Protein 2H57 (pdb70)

Radius of gyration: 27.15 Å; Cα contacts (8 Å, |Δi|>4): 987; chains: 3; bounding box: 50×70×75 Å

B-factor: mean 42.45, std 12.63, range [2.0, 89.39]

CATH classification: 3.40.50.300

InterPro domains:
  IPR005225 Small GTP-binding domain [TIGR00231] (16-167)
  IPR006689 Small GTPase superfamily, ARF/SAR type [PF00025] (11-181)
  IPR006689 Small GTPase superfamily, ARF/SAR type [PR00328] (19-42)
  IPR006689 Small GTPase superfamily, ARF/SAR type [PR00328] (76-101)
  IPR006689 Small GTPase superfamily, ARF/SAR type [PR00328] (155-179)
  IPR006689 Small GTPase superfamily, ARF/SAR type [SM00178] (1-181)
  IPR024156 Small GTPase superfamily, ARF type [PTHR11711] (14-179)
  IPR027417 P-loop containing nucleoside triphosphate hydrolase [G3DSA:3.40.50.300] (16-186)
  IPR027417 P-loop containing nucleoside triphosphate hydrolase [SSF52540] (14-183)
  IPR041839 ADP-ribosylation factor-like protein 6 [cd04157] (19-180)

Solvent-accessible surface area: 22843 Å² total; per-residue (Å²): 112,11,63,1,0,0,0,0,10,10,52,1,16,11,35,37,0,1,14,74,34,33,81,102,108,58,48,56,157,129,37,102,29,19,125,9,67,43,86,39,140,4,111,28,96,102,16,56,8,21,3,13,0,0,4,1,6,19,95,25,33,94,38,4,86,113,49,10,160,78,0,95,0,0,5,1,1,3,23,0,26,40,93,59,21,10,80,9,4,74,39,42,1,52,89,0,30,100,29,107,33,0,70,158,81,133,8,12,0,1,0,0,0,4,45,46,59,84,110,114,29,19,12,7,43,82,0,18,97,69,5,41,0,112,114,21,101,73,17,48,73,51,27,3,13,0,15,4,146,94,20,28,22,7,85,66,0,14,69,39,3,51,118,74,101,118,108,3,44,0,0,0,0,0,10,43,109,2,15,11,31,36,0,1,12,81,22,32,79,96,145,58,35,54,159,84,63,138,106,18,145,8,65,42,90,40,130,9,158,20,104,69,8,37,2,10,0,9,0,1,4,2,45,47,182,55,47,91,36,4,85,108,46,10,114,86,0,87,0,0,0,0,1,6,24,0,28,48,126,154,72,7,114,60,3,62,75,36,2,60,86,2,35,92,30,110,44,0,102,157,82,161,12,10,0,0,0,0,0,3,45,43,85,84,85,107,30,12,80,8,62,56,0,14,113,78,3,50,0,98,118,21,161,76,15,21,65,36,26,7,11,0,9,5,138,106,21,58,17,4,98,16,0,2,18,35,1,13,73,71,54,124,102,6,66,0,0,0,0,0,9,12,54,2,14,14,31,40,0,0,10,71,32,32,86,90,147,52,50,54,137,108,42,80,33,23,104,10,63,46,91,39,140,8,162,21,100,84,25,36,1,22,0,17,1,1,3,2,5,19,100,24,31,91,40,6,84,106,44,10,153,80,0,77,0,0,2,0,1,4,24,1,22,42,153,68,21,6,84,5,4,62,86,35,1,52,80,1,27,116,33,100,36,0,36,169,79,207,10,10,0,0,0,0,0,3,43,86,79,84,113,110,31,38,92,22,98,23,0,10,129,64,3,56,0,140,124,17,103,79,22,46,63,48,26,3,28,0,19,6,139,72,22,48,27,5,69,95,0,18,81,43,2,18,94,69,52,130

GO terms:
  GO:0005929 cilium (C, IDA)
  GO:0061512 protein localization to cilium (P, IMP)
  GO:0060271 cilium assembly (P, IMP)
  GO:0005515 protein binding (F, IPI)
  GO:0005886 plasma membrane (C, TAS)
  GO:0005929 cilium (C, TAS)
  GO:0097542 ciliary tip (C, IDA)
  GO:0070062 extracellular exosome (C, HDA)
  GO:0016055 Wnt signaling pathway (P, IMP)

Structure (mmCIF, N/CA/C/O backbone):
data_2H57
#
_entry.id   2H57
#
_cell.length_a   80.058
_cell.length_b   134.885
_cell.length_c   63.884
_cell.angle_alpha   90.00
_cell.angle_beta   90.00
_cell.angle_gamma   90.00
#
_symmetry.space_group_name_H-M   'P 21 21 2'
#
loop_
_entity.id
_entity.type
_entity.pdbx_description
1 polymer 'ADP-ribosylation factor-like protein 6'
2 non-polymer 'MAGNESIUM ION'
3 non-polymer "GUANOSINE-5'-TRIPHOSPHATE"
4 non-polymer 'UNKNOWN ATOM OR ION'
5 water water
#
loop_
_atom_site.group_PDB
_atom_site.id
_atom_site.type_symbol
_atom_site.label_atom_id
_atom_site.label_alt_id
_atom_site.label_comp_id
_atom_site.label_asym_id
_atom_site.label_entity_id
_atom_site.label_seq_id
_atom_site.pdbx_PDB_ins_code
_atom_site.Cartn_x
_atom_site.Cartn_y
_atom_site.Cartn_z
_atom_site.occupancy
_atom_site.B_iso_or_equiv
_atom_site.auth_seq_id
_atom_site.auth_comp_id
_atom_site.auth_asym_id
_atom_site.auth_atom_id
_atom_site.pdbx_PDB_model_num
ATOM 1 N N . GLU A 1 21 ? -6.687 19.205 26.384 1.00 63.58 17 GLU A N 1
ATOM 2 C CA . GLU A 1 21 ? -5.538 18.305 26.705 1.00 61.93 17 GLU A CA 1
ATOM 3 C C . GLU A 1 21 ? -4.139 18.817 26.266 1.00 63.68 17 GLU A C 1
ATOM 4 O O . GLU A 1 21 ? -3.126 18.174 26.604 1.00 65.15 17 GLU A O 1
ATOM 6 N N . VAL A 1 22 ? -4.063 19.947 25.531 1.00 60.67 18 VAL A N 1
ATOM 7 C CA . VAL A 1 22 ? -2.766 20.392 24.922 1.00 58.28 18 VAL A CA 1
ATOM 8 C C . VAL A 1 22 ? -2.313 21.820 25.288 1.00 53.93 18 VAL A C 1
ATOM 9 O O . VAL A 1 22 ? -2.919 22.808 24.860 1.00 50.61 18 VAL A O 1
ATOM 13 N N . HIS A 1 23 ? -1.227 21.887 26.058 1.00 50.12 19 HIS A N 1
ATOM 14 C CA . HIS A 1 23 ? -0.670 23.139 26.564 1.00 50.45 19 HIS A CA 1
ATOM 15 C C . HIS A 1 23 ? 0.425 23.714 25.635 1.00 43.91 19 HIS A C 1
ATOM 16 O O . HIS A 1 23 ? 1.457 23.084 25.407 1.00 41.35 19 HIS A O 1
ATOM 23 N N . VAL A 1 24 ? 0.163 24.925 25.144 1.00 40.10 20 VAL A N 1
ATOM 24 C CA . VAL A 1 24 ? 0.990 25.616 24.137 1.00 36.26 20 VAL A CA 1
ATOM 25 C C . VAL A 1 24 ? 1.530 26.928 24.706 1.00 31.60 20 VAL A C 1
ATOM 26 O O . VAL A 1 24 ? 0.807 27.646 25.397 1.00 30.90 20 VAL A O 1
ATOM 30 N N . LEU A 1 25 ? 2.794 27.226 24.431 1.00 30.54 21 LEU A N 1
ATOM 31 C CA . LEU A 1 25 ? 3.359 28.536 24.742 1.00 29.46 21 LEU A CA 1
ATOM 32 C C . LEU A 1 25 ? 3.441 29.350 23.470 1.00 31.18 21 LEU A C 1
ATOM 33 O O . LEU A 1 25 ? 3.949 28.876 22.450 1.00 29.14 21 LEU A O 1
ATOM 38 N N . CYS A 1 26 ? 2.942 30.568 23.533 1.00 26.22 22 CYS A N 1
ATOM 39 C CA . CYS A 1 26 ? 3.018 31.495 22.404 1.00 27.91 22 CYS A CA 1
ATOM 40 C C . CYS A 1 26 ? 4.016 32.564 22.716 1.00 26.59 22 CYS A C 1
ATOM 41 O O . CYS A 1 26 ? 3.822 33.347 23.664 1.00 23.63 22 CYS A O 1
ATOM 44 N N . LEU A 1 27 ? 5.118 32.531 21.958 1.00 25.20 23 LEU A N 1
ATOM 45 C CA . LEU A 1 27 ? 6.306 33.351 22.165 1.00 26.69 23 LEU A CA 1
ATOM 46 C C . LEU A 1 27 ? 6.645 34.133 20.874 1.00 27.57 23 LEU A C 1
ATOM 47 O O . LEU A 1 27 ? 6.173 33.802 19.797 1.00 28.47 23 LEU A O 1
ATOM 52 N N . GLY A 1 28 ? 7.426 35.191 21.039 1.00 25.12 24 GLY A N 1
ATOM 53 C CA . GLY A 1 28 ? 7.780 36.111 19.983 1.00 26.04 24 GLY A CA 1
ATOM 54 C C . GLY A 1 28 ? 7.840 37.512 20.534 1.00 24.09 24 GLY A C 1
ATOM 55 O O . GLY A 1 28 ? 7.303 37.814 21.615 1.00 24.94 24 GLY A O 1
ATOM 56 N N . LEU A 1 29 ? 8.471 38.392 19.811 1.00 21.91 25 LEU A N 1
ATOM 57 C CA . LEU A 1 29 ? 8.595 39.736 20.281 1.00 24.43 25 LEU A CA 1
ATOM 58 C C . LEU A 1 29 ? 7.256 40.431 20.301 1.00 23.63 25 LEU A C 1
ATOM 59 O O . LEU A 1 29 ? 6.304 39.978 19.682 1.00 25.67 25 LEU A O 1
ATOM 64 N N . ASP A 1 30 ? 7.211 41.535 21.042 1.00 27.06 26 ASP A N 1
ATOM 65 C CA . ASP A 1 30 ? 6.067 42.409 21.070 1.00 25.42 26 ASP A CA 1
ATOM 66 C C . ASP A 1 30 ? 5.814 42.927 19.651 1.00 26.61 26 ASP A C 1
ATOM 67 O O . ASP A 1 30 ? 6.750 43.103 18.851 1.00 26.84 26 ASP A O 1
ATOM 72 N N . ASN A 1 31 ? 4.545 43.153 19.346 1.00 23.17 27 ASN A N 1
ATOM 73 C CA . ASN A 1 31 ? 4.130 43.601 18.011 1.00 25.13 27 ASN A CA 1
ATOM 74 C C . ASN A 1 31 ? 4.303 42.554 16.898 1.00 27.09 27 ASN A C 1
ATOM 75 O O . ASN A 1 31 ? 4.222 42.899 15.712 1.00 31.52 27 ASN A O 1
ATOM 80 N N . SER A 1 32 ? 4.534 41.292 17.244 1.00 24.23 28 SER A N 1
ATOM 81 C CA . SER A 1 32 ? 4.671 40.260 16.214 1.00 26.69 28 SER A CA 1
ATOM 82 C C . SER A 1 32 ? 3.300 39.759 15.705 1.00 27.70 28 SER A C 1
ATOM 83 O O . SER A 1 32 ? 3.204 39.325 14.553 1.00 31.29 28 SER A O 1
ATOM 86 N N . GLY A 1 33 ? 2.268 39.807 16.572 1.00 25.06 29 GLY A N 1
ATOM 87 C CA . GLY A 1 33 ? 0.906 39.340 16.247 1.00 24.76 29 GLY A CA 1
ATOM 88 C C . GLY A 1 33 ? 0.400 38.130 17.018 1.00 24.55 29 GLY A C 1
ATOM 89 O O . GLY A 1 33 ? -0.638 37.536 16.668 1.00 23.94 29 GLY A O 1
ATOM 90 N N . LYS A 1 34 ? 1.096 37.777 18.108 1.00 23.49 30 LYS A N 1
ATOM 91 C CA . LYS A 1 34 ? 0.764 36.603 18.912 1.00 24.24 30 LYS A CA 1
ATOM 92 C C . LYS A 1 34 ? -0.674 36.556 19.356 1.00 24.17 30 LYS A C 1
ATOM 93 O O . LYS A 1 34 ? -1.367 35.577 19.110 1.00 22.88 30 LYS A O 1
ATOM 99 N N . THR A 1 35 ? -1.120 37.610 20.024 1.00 25.54 31 THR A N 1
ATOM 100 C CA . THR A 1 35 ? -2.483 37.647 20.590 1.00 27.56 31 THR A CA 1
ATOM 101 C C . THR A 1 35 ? -3.536 37.717 19.451 1.00 26.66 31 THR A C 1
ATOM 102 O O . THR A 1 35 ? -4.610 37.155 19.556 1.00 25.37 31 THR A O 1
ATOM 106 N N . THR A 1 36 ? -3.226 38.456 18.395 1.00 29.77 32 THR A N 1
ATOM 107 C CA . THR A 1 36 ? -4.090 38.476 17.173 1.00 28.85 32 THR A CA 1
ATOM 108 C C . THR A 1 36 ? -4.292 37.065 16.589 1.00 25.22 32 THR A C 1
ATOM 109 O O . THR A 1 36 ? -5.410 36.688 16.262 1.00 31.56 32 THR A O 1
ATOM 113 N N . ILE A 1 37 ? -3.218 36.299 16.475 1.00 28.16 33 ILE A N 1
ATOM 114 C CA . ILE A 1 37 ? -3.282 34.926 15.984 1.00 25.45 33 ILE A CA 1
ATOM 115 C C . ILE A 1 37 ? -4.097 34.009 16.885 1.00 31.03 33 ILE A C 1
ATOM 116 O O . ILE A 1 37 ? -4.940 33.205 16.406 1.00 28.38 33 ILE A O 1
ATOM 121 N N . ILE A 1 38 ? -3.856 34.086 18.200 1.00 28.04 34 ILE A N 1
ATOM 122 C CA A ILE A 1 38 ? -4.553 33.237 19.151 0.50 27.05 34 ILE A CA 1
ATOM 123 C CA B ILE A 1 38 ? -4.572 33.180 19.106 0.50 25.33 34 ILE A CA 1
ATOM 124 C C . ILE A 1 38 ? -6.046 33.556 19.113 1.00 25.84 34 ILE A C 1
ATOM 125 O O . ILE A 1 38 ? -6.872 32.684 19.102 1.00 27.23 34 ILE A O 1
ATOM 134 N N . ASN A 1 39 ? -6.359 34.866 19.086 1.00 23.96 35 ASN A N 1
ATOM 135 C CA . ASN A 1 39 ? -7.745 35.345 19.000 1.00 29.53 35 ASN A CA 1
ATOM 136 C C . ASN A 1 39 ? -8.496 34.755 17.767 1.00 33.31 35 ASN A C 1
ATOM 137 O O . ASN A 1 39 ? -9.647 34.345 17.848 1.00 35.93 35 ASN A O 1
ATOM 142 N N . LYS A 1 40 ? -7.804 34.711 16.638 1.00 33.42 36 LYS A N 1
ATOM 143 C CA . LYS A 1 40 ? -8.367 34.259 15.361 1.00 36.02 36 LYS A CA 1
ATOM 144 C C . LYS A 1 40 ? -8.657 32.761 15.355 1.00 38.09 36 LYS A C 1
ATOM 145 O O . LYS A 1 40 ? -9.537 32.291 14.623 1.00 38.60 36 LYS A O 1
ATOM 151 N N . LEU A 1 41 ? -7.931 32.014 16.184 1.00 39.14 37 LEU A N 1
ATOM 152 C CA . LEU A 1 41 ? -8.139 30.588 16.338 1.00 40.31 37 LEU A CA 1
ATOM 153 C C . LEU A 1 41 ? -9.400 30.272 17.166 1.00 42.18 37 LEU A C 1
ATOM 154 O O . LEU A 1 41 ? -9.854 29.120 17.184 1.00 42.69 37 LEU A O 1
ATOM 159 N N . LYS A 1 42 ? -9.929 31.284 17.857 1.00 41.95 38 LYS A N 1
ATOM 160 C CA . LYS A 1 42 ? -11.146 31.130 18.688 1.00 45.58 38 LYS A CA 1
ATOM 161 C C . LYS A 1 42 ? -12.422 31.154 17.856 1.00 48.75 38 LYS A C 1
ATOM 162 O O . LYS A 1 42 ? -12.443 31.743 16.764 1.00 47.68 38 LYS A O 1
ATOM 168 N N . PRO A 1 43 ? -13.505 30.547 18.391 1.00 54.26 39 PRO A N 1
ATOM 169 C CA . PRO A 1 43 ? -14.843 30.696 17.785 1.00 55.07 39 PRO A CA 1
ATOM 170 C C . PRO A 1 43 ? -15.217 32.164 17.664 1.00 54.95 39 PRO A C 1
ATOM 171 O O . PRO A 1 43 ? -14.807 32.981 18.507 1.00 52.08 39 PRO A O 1
ATOM 175 N N . SER A 1 44 ? -15.973 32.499 16.622 1.00 54.19 40 SER A N 1
ATOM 176 C CA . SER A 1 44 ? -16.335 33.889 16.343 1.00 55.89 40 SER A CA 1
ATOM 177 C C . SER A 1 44 ? -16.867 34.640 17.577 1.00 55.28 40 SER A C 1
ATOM 178 O O . SER A 1 44 ? -16.456 35.773 17.844 1.00 56.07 40 SER A O 1
ATOM 181 N N . ASN A 1 45 ? -17.781 33.996 18.310 1.00 57.30 41 ASN A N 1
ATOM 182 C CA . ASN A 1 45 ? -18.398 34.541 19.548 1.00 57.33 41 ASN A CA 1
ATOM 183 C C . ASN A 1 45 ? -17.396 34.894 20.655 1.00 56.91 41 ASN A C 1
ATOM 184 O O . ASN A 1 45 ? -17.648 35.805 21.453 1.00 56.93 41 ASN A O 1
ATOM 186 N N . ALA A 1 46 ? -16.274 34.161 20.689 1.00 54.44 42 ALA A N 1
ATOM 187 C CA . ALA A 1 46 ? -15.242 34.296 21.726 1.00 52.29 42 ALA A CA 1
ATOM 188 C C . ALA A 1 46 ? -14.131 35.3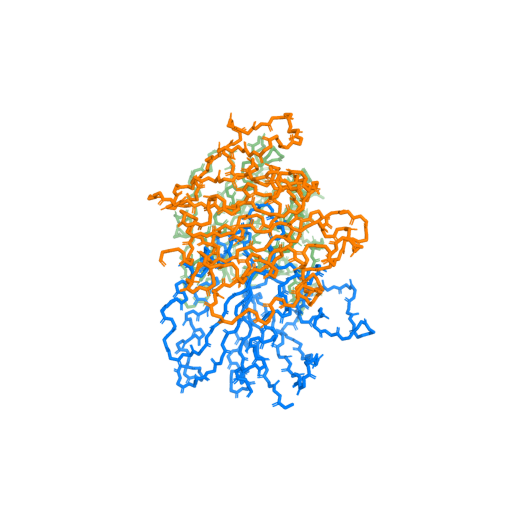03 21.403 1.00 49.72 42 ALA A C 1
ATOM 189 O O . ALA A 1 46 ? -13.290 35.561 22.247 1.00 47.82 42 ALA A O 1
ATOM 191 N N . GLN A 1 47 ? -14.134 35.872 20.188 1.00 50.54 43 GLN A N 1
ATOM 192 C CA . GLN A 1 47 ? -13.025 36.723 19.711 1.00 47.56 43 GLN A CA 1
ATOM 193 C C . GLN A 1 47 ? -13.063 38.176 20.208 1.00 49.00 43 GLN A C 1
ATOM 194 O O . GLN A 1 47 ? -14.106 38.811 20.236 1.00 49.69 43 GLN A O 1
ATOM 200 N N . SER A 1 48 ? -11.900 38.690 20.594 1.00 49.91 44 SER A N 1
ATOM 201 C CA . SER A 1 48 ? -11.760 40.083 21.010 1.00 51.74 44 SER A CA 1
ATOM 202 C C . SER A 1 48 ? -11.646 40.987 19.789 1.00 53.39 44 SER A C 1
ATOM 203 O O . SER A 1 48 ? -11.046 40.617 18.775 1.00 49.61 44 SER A O 1
ATOM 206 N N . GLN A 1 49 ? -12.220 42.178 19.897 1.00 56.27 45 GLN A N 1
ATOM 207 C CA . GLN A 1 49 ? -12.229 43.149 18.803 1.00 60.42 45 GLN A CA 1
ATOM 208 C C . GLN A 1 49 ? -11.188 44.266 18.963 1.00 60.89 45 GLN A C 1
ATOM 209 O O . GLN A 1 49 ? -10.795 44.872 17.974 1.00 62.50 45 GLN A O 1
ATOM 215 N N . ASN A 1 50 ? -10.762 44.542 20.198 1.00 60.10 46 ASN A N 1
ATOM 216 C CA . ASN A 1 50 ? -9.664 45.486 20.457 1.00 61.30 46 ASN A CA 1
ATOM 217 C C . ASN A 1 50 ? -8.510 44.816 21.216 1.00 56.38 46 ASN A C 1
ATOM 218 O O . ASN A 1 50 ? -8.550 44.680 22.445 1.00 57.33 46 ASN A O 1
ATOM 223 N N . ILE A 1 51 ? -7.489 44.408 20.473 1.00 49.53 47 ILE A N 1
ATOM 224 C CA . ILE A 1 51 ? -6.338 43.692 21.042 1.00 43.00 47 ILE A CA 1
ATOM 225 C C . ILE A 1 51 ? -5.269 44.704 21.364 1.00 39.85 47 ILE A C 1
ATOM 226 O O . ILE A 1 51 ? -4.826 45.461 20.480 1.00 36.57 47 ILE A O 1
ATOM 231 N N . LEU A 1 52 ? -4.914 44.762 22.657 1.00 35.71 48 LEU A N 1
ATOM 232 C CA . LEU A 1 52 ? -3.909 45.656 23.172 1.00 38.62 48 LEU A CA 1
ATOM 233 C C . LEU A 1 52 ? -2.659 44.823 23.589 1.00 33.07 48 LEU A C 1
ATOM 234 O O . LEU A 1 52 ? -2.751 43.620 23.767 1.00 34.33 48 LEU A O 1
ATOM 239 N N . PRO A 1 53 ? -1.499 45.472 23.704 1.00 32.76 49 PRO A N 1
ATOM 240 C CA . PRO A 1 53 ? -0.302 44.756 24.167 1.00 29.24 49 PRO A CA 1
ATOM 241 C C . PRO A 1 53 ? -0.655 43.937 25.421 1.00 30.06 49 PRO A C 1
ATOM 242 O O . PRO A 1 53 ? -1.408 44.393 26.296 1.00 30.34 49 PRO A O 1
ATOM 246 N N . THR A 1 54 ? -0.179 42.707 25.466 1.00 28.38 50 THR A N 1
ATOM 247 C CA . THR A 1 54 ? -0.406 41.842 26.564 1.00 25.69 50 THR A CA 1
ATOM 248 C C . THR A 1 54 ? 0.351 42.316 27.813 1.00 27.66 50 THR A C 1
ATOM 249 O O . THR A 1 54 ? 1.487 42.670 27.737 1.00 28.27 50 THR A O 1
ATOM 253 N N . ILE A 1 55 ? -0.345 42.351 28.952 1.00 32.41 51 ILE A N 1
ATOM 254 C CA . ILE A 1 55 ? 0.242 42.798 30.212 1.00 37.87 51 ILE A CA 1
ATOM 255 C C . ILE A 1 55 ? 0.727 41.561 30.939 1.00 36.17 51 ILE A C 1
ATOM 256 O O . ILE A 1 55 ? -0.076 40.789 31.510 1.00 35.00 51 ILE A O 1
ATOM 261 N N . GLY A 1 56 ? 2.024 41.319 30.853 1.00 33.95 52 GLY A N 1
ATOM 262 C CA . GLY A 1 56 ? 2.610 40.088 31.360 1.00 31.28 52 GLY A CA 1
ATOM 263 C C . GLY A 1 56 ? 2.368 38.843 30.526 1.00 31.02 52 GLY A C 1
ATOM 264 O O . GLY A 1 56 ? 3.239 38.394 29.776 1.00 29.47 52 GLY A O 1
ATOM 265 N N . PHE A 1 57 ? 1.221 38.233 30.739 1.00 28.68 53 PHE A N 1
ATOM 266 C CA . PHE A 1 57 ? 0.716 37.202 29.869 1.00 29.47 53 PHE A CA 1
ATOM 267 C C . PHE A 1 57 ? -0.776 37.000 30.113 1.00 31.80 53 PHE A C 1
ATOM 268 O O . PHE A 1 57 ? -1.318 37.590 31.068 1.00 31.88 53 PHE A O 1
ATOM 276 N N . SER A 1 58 ? -1.416 36.174 29.252 1.00 23.15 54 SER A N 1
ATOM 277 C CA . SER A 1 58 ? -2.816 35.750 29.395 1.00 29.57 54 SER A CA 1
ATOM 278 C C . SER A 1 58 ? -2.853 34.265 29.176 1.00 26.86 54 SER A C 1
ATOM 279 O O . SER A 1 58 ? -1.925 33.716 28.599 1.00 28.19 54 SER A O 1
ATOM 282 N N . ILE A 1 59 ? -3.911 33.619 29.622 1.00 29.52 55 ILE A N 1
ATOM 283 C CA . ILE A 1 59 ? -4.178 32.213 29.287 1.00 30.40 55 ILE A CA 1
ATOM 284 C C . ILE A 1 59 ? -5.476 32.156 28.474 1.00 35.32 55 ILE A C 1
ATOM 285 O O . ILE A 1 59 ? -6.523 32.634 28.910 1.00 31.56 55 ILE A O 1
ATOM 290 N N . GLU A 1 60 ? -5.396 31.583 27.274 1.00 34.72 56 GLU A N 1
ATOM 291 C CA . GLU A 1 60 ? -6.571 31.479 26.396 1.00 36.38 56 GLU A CA 1
ATOM 292 C C . GLU A 1 60 ? -6.842 30.046 26.080 1.00 41.10 56 GLU A C 1
ATOM 293 O O . GLU A 1 60 ? -5.966 29.198 26.166 1.00 35.02 56 GLU A O 1
ATOM 299 N N . LYS A 1 61 ? -8.070 29.784 25.708 1.00 49.83 57 LYS A N 1
ATOM 300 C CA . LYS A 1 61 ? -8.424 28.521 25.103 1.00 59.70 57 LYS A CA 1
ATOM 301 C C . LYS A 1 61 ? -8.952 28.717 23.635 1.00 65.28 57 LYS A C 1
ATOM 302 O O . LYS A 1 61 ? -9.598 29.720 23.309 1.00 65.24 57 LYS A O 1
ATOM 308 N N . PHE A 1 62 ? -8.579 27.778 22.768 1.00 68.71 58 PHE A N 1
ATOM 309 C CA . PHE A 1 62 ? -9.134 27.642 21.414 1.00 70.36 58 PHE A CA 1
ATOM 310 C C . PHE A 1 62 ? -9.397 26.132 21.141 1.00 75.28 58 PHE A C 1
ATOM 311 O O . PHE A 1 62 ? -9.112 25.269 22.010 1.00 74.85 58 PHE A O 1
ATOM 314 N N . LYS A 1 63 ? -9.973 25.826 19.968 1.00 78.52 59 LYS A N 1
ATOM 315 C CA . LYS A 1 63 ? -10.234 24.430 19.552 1.00 79.16 59 LYS A CA 1
ATOM 316 C C . LYS A 1 63 ? -9.993 24.234 18.053 1.00 80.23 59 LYS A C 1
ATOM 317 O O . LYS A 1 63 ? -10.341 25.097 17.243 1.00 79.98 59 LYS A O 1
ATOM 321 N N . SER A 1 64 ? -9.377 23.100 17.708 1.00 81.67 60 SER A N 1
ATOM 322 C CA . SER A 1 64 ? -9.075 22.735 16.325 1.00 83.03 60 SER A CA 1
ATOM 323 C C . SER A 1 64 ? -10.080 21.676 15.837 1.00 84.89 60 SER A C 1
ATOM 324 O O . SER A 1 64 ? -11.217 21.622 16.326 1.00 85.70 60 SER A O 1
ATOM 326 N N . SER A 1 65 ? -9.671 20.844 14.879 1.00 85.68 61 SER A N 1
ATOM 327 C CA . SER A 1 65 ? -10.544 19.782 14.366 1.00 87.09 61 SER A CA 1
ATOM 328 C C . SER A 1 65 ? -10.974 18.833 15.497 1.00 87.64 61 SER A C 1
ATOM 329 O O . SER A 1 65 ? -12.170 18.553 15.664 1.00 89.39 61 SER A O 1
ATOM 331 N N . SER A 1 66 ? -10.005 18.357 16.277 1.00 86.89 62 SER A N 1
ATOM 332 C CA . SER A 1 66 ? -10.293 17.450 17.403 1.00 86.41 62 SER A CA 1
ATOM 333 C C . SER A 1 66 ? -9.329 17.638 18.580 1.00 84.06 62 SER A C 1
ATOM 334 O O . SER A 1 66 ? -9.083 16.699 19.354 1.00 84.03 62 SER A O 1
ATOM 337 N N . LEU A 1 67 ? -8.806 18.859 18.721 1.00 80.00 63 LEU A N 1
ATOM 338 C CA . LEU A 1 67 ? -7.826 19.175 19.751 1.00 75.89 63 LEU A CA 1
ATOM 339 C C . LEU A 1 67 ? -8.253 20.435 20.523 1.00 71.13 63 LEU A C 1
ATOM 340 O O . LEU A 1 67 ? -8.695 21.433 19.926 1.00 65.19 63 LEU A O 1
ATOM 342 N N . SER A 1 68 ? -8.122 20.358 21.849 1.00 66.48 64 SER A N 1
ATOM 343 C CA . SER A 1 68 ? -8.459 21.447 22.758 1.00 63.42 64 SER A CA 1
ATOM 344 C C . SER A 1 68 ? -7.176 22.108 23.314 1.00 59.64 64 SER A C 1
ATOM 345 O O . SER A 1 68 ? -6.309 21.436 23.868 1.00 57.31 64 SER A O 1
ATOM 348 N N . PHE A 1 69 ? -7.073 23.431 23.176 1.00 57.54 65 PHE A N 1
ATOM 349 C CA . PHE A 1 69 ? -5.823 24.141 23.506 1.00 54.13 65 PHE A CA 1
ATOM 350 C C . PHE A 1 69 ? -5.942 24.993 24.743 1.00 45.46 65 PHE A C 1
ATOM 351 O O . PHE A 1 69 ? -6.976 25.624 24.970 1.00 42.36 65 PHE A O 1
ATOM 359 N N . THR A 1 70 ? -4.877 24.979 25.550 1.00 39.11 66 THR A N 1
ATOM 360 C CA . THR A 1 70 ? -4.622 26.002 26.566 1.00 40.39 66 THR A CA 1
ATOM 361 C C . THR A 1 70 ? -3.356 26.741 26.163 1.00 35.42 66 THR A C 1
ATOM 362 O O . THR A 1 70 ? -2.308 26.129 26.042 1.00 38.08 66 THR A O 1
ATOM 366 N N . VAL A 1 71 ? -3.457 28.037 25.960 1.00 30.24 67 VAL A N 1
ATOM 367 C CA . VAL A 1 71 ? -2.335 28.779 25.432 1.00 32.62 67 VAL A CA 1
ATOM 368 C C . VAL A 1 71 ? -1.888 29.769 26.456 1.00 28.28 67 VAL A C 1
ATOM 369 O O . VAL A 1 71 ? -2.662 30.577 26.905 1.00 29.20 67 VAL A O 1
ATOM 373 N N . PHE A 1 72 ? -0.624 29.670 26.826 1.00 29.53 68 PHE A N 1
ATOM 374 C CA . PHE A 1 72 ? 0.053 30.736 27.528 1.00 30.92 68 PHE A CA 1
ATOM 375 C C . PHE A 1 72 ? 0.557 31.811 26.539 1.00 26.75 68 PHE A C 1
ATOM 376 O O . PHE A 1 72 ? 1.620 31.682 25.915 1.00 26.40 68 PHE A O 1
ATOM 384 N N . ASP A 1 73 ? -0.225 32.862 26.419 1.00 26.10 69 ASP A N 1
ATOM 385 C CA . ASP A 1 73 ? 0.042 33.933 25.500 1.00 26.42 69 ASP A CA 1
ATOM 386 C C . ASP A 1 73 ? 0.842 34.979 26.204 1.00 27.02 69 ASP A C 1
ATOM 387 O O . ASP A 1 73 ? 0.302 35.811 26.934 1.00 22.24 69 ASP A O 1
ATOM 392 N N . MET A 1 74 ? 2.152 34.968 25.971 1.00 25.30 70 MET A N 1
ATOM 393 C CA A MET A 1 74 ? 3.034 35.850 26.701 0.50 25.72 70 MET A CA 1
ATOM 394 C CA B MET A 1 74 ? 3.057 35.834 26.702 0.50 25.26 70 MET A CA 1
ATOM 395 C C . MET A 1 74 ? 3.178 37.170 26.023 1.00 26.56 70 MET A C 1
ATOM 396 O O . MET A 1 74 ? 3.068 37.270 24.792 1.00 25.44 70 MET A O 1
ATOM 405 N N . SER A 1 75 ? 3.429 38.193 26.831 1.00 28.20 71 SER A N 1
ATOM 406 C CA . SER A 1 75 ? 3.878 39.435 26.320 1.00 29.20 71 SER A CA 1
ATOM 407 C C . SER A 1 75 ? 5.295 39.197 25.800 1.00 28.56 71 SER A C 1
ATOM 408 O O . SER A 1 75 ? 6.084 38.500 26.435 1.00 21.43 71 SER A O 1
ATOM 411 N N . GLY A 1 76 ? 5.621 39.795 24.660 1.00 26.55 72 GLY A N 1
ATOM 412 C CA . GLY A 1 76 ? 6.989 39.751 24.145 1.00 23.49 72 GLY A CA 1
ATOM 413 C C . GLY A 1 76 ? 7.785 41.009 24.372 1.00 25.58 72 GLY A C 1
ATOM 414 O O . GLY A 1 76 ? 8.876 41.120 23.857 1.00 24.70 72 GLY A O 1
ATOM 415 N N . GLN A 1 77 ? 7.249 41.980 25.133 1.00 26.59 73 GLN A N 1
ATOM 416 C CA . GLN A 1 77 ? 8.032 43.183 25.467 1.00 28.84 73 GLN A CA 1
ATOM 417 C C . GLN A 1 77 ? 9.234 42.767 26.331 1.00 25.63 73 GLN A C 1
ATOM 418 O O . GLN A 1 77 ? 9.135 41.801 27.139 1.00 25.59 73 GLN A O 1
ATOM 424 N N . GLY A 1 78 ? 10.341 43.486 26.147 1.00 23.79 74 GLY A N 1
ATOM 425 C CA . GLY A 1 78 ? 11.553 43.342 26.936 1.00 27.36 74 GLY A CA 1
ATOM 426 C C . GLY A 1 78 ? 11.304 43.322 28.443 1.00 28.09 74 GLY A C 1
ATOM 427 O O . GLY A 1 78 ? 11.912 42.566 29.156 1.00 27.92 74 GLY A O 1
ATOM 428 N N . ARG A 1 79 ? 10.395 44.170 28.898 1.00 31.30 75 ARG A N 1
ATOM 429 C CA . ARG A 1 79 ? 9.997 44.232 30.288 1.00 31.19 75 ARG A CA 1
ATOM 430 C C . ARG A 1 79 ? 9.519 42.891 30.888 1.00 33.23 75 ARG A C 1
ATOM 431 O O . ARG A 1 79 ? 9.801 42.612 32.045 1.00 33.96 75 ARG A O 1
ATOM 439 N N . TYR A 1 80 ? 8.838 42.070 30.076 1.00 29.66 76 TYR A N 1
ATOM 440 C CA . TYR A 1 80 ? 8.171 40.823 30.506 1.00 29.25 76 TYR A CA 1
ATOM 441 C C . TYR A 1 80 ? 8.782 39.537 29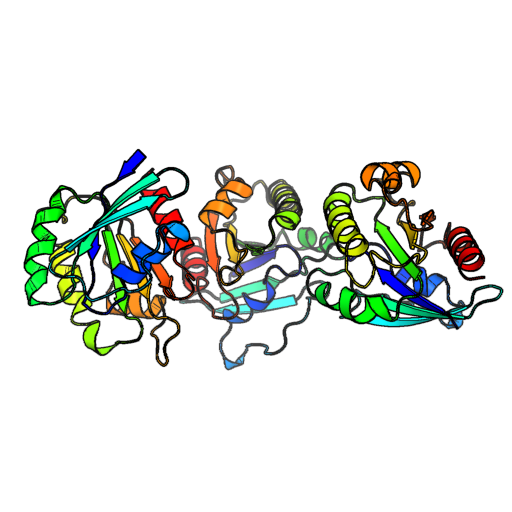.972 1.00 25.80 76 TYR A C 1
ATOM 442 O O . TYR A 1 80 ? 8.284 38.449 30.281 1.00 30.64 76 TYR A O 1
ATOM 451 N N . ARG A 1 81 ? 9.822 39.612 29.135 1.00 27.29 77 ARG A N 1
ATOM 452 C CA . ARG A 1 81 ? 10.414 38.381 28.576 1.00 26.92 77 ARG A CA 1
ATOM 453 C C . ARG A 1 81 ? 11.020 37.470 29.649 1.00 26.85 77 ARG A C 1
ATOM 454 O O . ARG A 1 81 ? 11.168 36.257 29.432 1.00 26.79 77 ARG A O 1
ATOM 462 N N . ASN A 1 82 ? 11.376 38.058 30.787 1.00 32.36 78 ASN A N 1
ATOM 463 C CA . ASN A 1 82 ? 11.809 37.295 31.981 1.00 34.29 78 ASN A CA 1
ATOM 464 C C . ASN A 1 82 ? 10.800 36.244 32.451 1.00 32.83 78 ASN A C 1
ATOM 465 O O . ASN A 1 82 ? 11.196 35.240 33.041 1.00 31.63 78 ASN A O 1
ATOM 470 N N . LEU A 1 83 ? 9.515 36.442 32.135 1.00 30.91 79 LEU A N 1
ATOM 471 C CA . LEU A 1 83 ? 8.460 35.528 32.536 1.00 30.01 79 LEU A CA 1
ATOM 472 C C . LEU A 1 83 ? 8.393 34.259 31.750 1.00 36.14 79 LEU A C 1
ATOM 473 O O . LEU A 1 83 ? 7.921 33.162 32.315 1.00 35.20 79 LEU A O 1
ATOM 478 N N . TRP A 1 84 ? 8.884 34.293 30.489 1.00 27.51 80 TRP A N 1
ATOM 479 C CA . TRP A 1 84 ? 8.721 33.151 29.608 1.00 25.77 80 TRP A CA 1
ATOM 480 C C . TRP A 1 84 ? 9.130 31.827 30.233 1.00 27.84 80 TRP A C 1
ATOM 481 O O . TRP A 1 84 ? 8.357 30.850 30.183 1.00 23.93 80 TRP A O 1
ATOM 492 N N . GLU A 1 85 ? 10.329 31.807 30.822 1.00 27.99 81 GLU A N 1
ATOM 493 C CA . GLU A 1 85 ? 10.950 30.580 31.286 1.00 33.05 81 GLU A CA 1
ATOM 494 C C . GLU A 1 85 ? 10.215 29.943 32.465 1.00 32.25 81 GLU A C 1
ATOM 495 O O . GLU A 1 85 ? 10.359 28.756 32.724 1.00 35.41 81 GLU A O 1
ATOM 501 N N . HIS A 1 86 ? 9.420 30.749 33.165 1.00 31.87 82 HIS A N 1
ATOM 502 C CA . HIS A 1 86 ? 8.576 30.271 34.258 1.00 32.57 82 HIS A CA 1
ATOM 503 C C . HIS A 1 86 ? 7.542 29.293 33.799 1.00 33.86 82 HIS A C 1
ATOM 504 O O . HIS A 1 86 ? 7.027 28.521 34.618 1.00 31.63 82 HIS A O 1
ATOM 511 N N . TYR A 1 87 ? 7.203 29.326 32.499 1.00 32.38 83 TYR A N 1
ATOM 512 C CA . TYR A 1 87 ? 6.088 28.539 31.971 1.00 30.53 83 TYR A CA 1
ATOM 513 C C . TYR A 1 87 ? 6.553 27.430 31.027 1.00 34.31 83 TYR A C 1
ATOM 514 O O . TYR A 1 87 ? 5.717 26.728 30.460 1.00 31.56 83 TYR A O 1
ATOM 523 N N . TYR A 1 88 ? 7.885 27.256 30.904 1.00 30.41 84 TYR A N 1
ATOM 524 C CA . TYR A 1 88 ? 8.468 26.320 29.942 1.00 33.87 84 TYR A CA 1
ATOM 525 C C . TYR A 1 88 ? 8.120 24.889 30.258 1.00 39.52 84 TYR A C 1
ATOM 526 O O . TYR A 1 88 ? 7.817 24.130 29.346 1.00 39.86 84 TYR A O 1
ATOM 535 N N . LYS A 1 89 ? 8.112 24.531 31.547 1.00 45.38 85 LYS A N 1
ATOM 536 C CA . LYS A 1 89 ? 7.736 23.170 31.965 1.00 50.34 85 LYS A CA 1
ATOM 537 C C . LYS A 1 89 ? 6.301 22.794 31.596 1.00 50.77 85 LYS A C 1
ATOM 538 O O . LYS A 1 89 ? 5.972 21.629 31.645 1.00 52.27 85 LYS A O 1
ATOM 544 N N . GLU A 1 90 ? 5.448 23.741 31.205 1.00 52.70 86 GLU A N 1
ATOM 545 C CA . GLU A 1 90 ? 4.185 23.319 30.594 1.00 56.31 86 GLU A CA 1
ATOM 546 C C . GLU A 1 90 ? 3.908 23.773 29.158 1.00 57.47 86 GLU A C 1
ATOM 547 O O . GLU A 1 90 ? 2.755 23.943 28.744 1.00 62.21 86 GLU A O 1
ATOM 553 N N . GLY A 1 91 ? 4.962 23.936 28.388 1.00 52.61 87 GLY A N 1
ATOM 554 C CA . GLY A 1 91 ? 4.815 23.996 26.959 1.00 48.78 87 GLY A CA 1
ATOM 555 C C . GLY A 1 91 ? 4.967 22.573 26.457 1.00 47.44 87 GLY A C 1
ATOM 556 O O . GLY A 1 91 ? 6.070 22.033 26.463 1.00 46.62 87 GLY A O 1
ATOM 557 N N . GLN A 1 92 ? 3.861 21.957 26.054 1.00 41.98 88 GLN A N 1
ATOM 558 C CA . GLN A 1 92 ? 3.921 20.727 25.270 1.00 43.43 88 GLN A CA 1
ATOM 559 C C . GLN A 1 92 ? 4.161 21.026 23.769 1.00 42.48 88 GLN A C 1
ATOM 560 O O . GLN A 1 92 ? 4.577 20.161 23.028 1.00 38.58 88 GLN A O 1
ATOM 566 N N . ALA A 1 93 ? 3.868 22.256 23.349 1.00 37.03 89 ALA A N 1
ATOM 567 C CA . ALA A 1 93 ? 4.138 22.712 22.011 1.00 34.07 89 ALA A CA 1
ATOM 568 C C . ALA A 1 93 ? 4.405 24.199 22.112 1.00 33.83 89 ALA A C 1
ATOM 569 O O . ALA A 1 93 ? 3.895 24.861 23.040 1.00 28.85 89 ALA A O 1
ATOM 571 N N . ILE A 1 94 ? 5.198 24.723 21.173 1.00 31.93 90 ILE A N 1
ATOM 572 C CA . ILE A 1 94 ? 5.441 26.183 21.086 1.00 30.49 90 ILE A CA 1
ATOM 573 C C . ILE A 1 94 ? 4.986 26.743 19.737 1.00 30.86 90 ILE A C 1
ATOM 574 O O . ILE A 1 94 ? 5.260 26.157 18.685 1.00 28.09 90 ILE A O 1
ATOM 579 N N . ILE A 1 95 ? 4.327 27.896 19.789 1.00 31.07 91 ILE A N 1
ATOM 580 C CA . ILE A 1 95 ? 4.038 28.735 18.619 1.00 30.41 91 ILE A CA 1
ATOM 581 C C . ILE A 1 95 ? 4.899 29.985 18.751 1.00 27.82 91 ILE A C 1
ATOM 582 O O . ILE A 1 95 ? 4.739 30.744 19.703 1.00 27.88 91 ILE A O 1
ATOM 587 N N . PHE A 1 96 ? 5.863 30.144 17.849 1.00 24.31 92 PHE A N 1
ATOM 588 C CA . PHE A 1 96 ? 6.779 31.276 17.845 1.00 25.00 92 PHE A CA 1
ATOM 589 C C . PHE A 1 96 ? 6.456 32.145 16.657 1.00 27.52 92 PHE A C 1
ATOM 590 O O . PHE A 1 96 ? 6.440 31.665 15.498 1.00 26.97 92 PHE A O 1
ATOM 598 N N . VAL A 1 97 ? 6.189 33.417 16.935 1.00 27.86 93 VAL A N 1
ATOM 599 C CA . VAL A 1 97 ? 5.684 34.345 15.966 1.00 24.83 93 VAL A CA 1
ATOM 600 C C . VAL A 1 97 ? 6.716 35.418 15.645 1.00 27.66 93 VAL A C 1
ATOM 601 O O . VAL A 1 97 ? 7.341 35.999 16.539 1.00 26.89 93 VAL A O 1
ATOM 605 N N . ILE A 1 98 ? 6.878 35.675 14.346 1.00 24.09 94 ILE A N 1
ATOM 606 C CA . ILE A 1 98 ? 7.819 36.645 13.811 1.00 24.03 94 ILE A CA 1
ATOM 607 C C . ILE A 1 98 ? 7.080 37.702 13.022 1.00 24.72 94 ILE A C 1
ATOM 608 O O . ILE A 1 98 ? 6.252 37.363 12.147 1.00 26.81 94 ILE A O 1
ATOM 613 N N . ASP A 1 99 ? 7.388 38.974 13.273 1.00 24.88 95 ASP A N 1
ATOM 614 C CA . ASP A 1 99 ? 6.948 40.027 12.401 1.00 24.91 95 ASP A CA 1
ATOM 615 C C . ASP A 1 99 ? 7.835 39.968 11.121 1.00 27.87 95 ASP A C 1
ATOM 616 O O . ASP A 1 99 ? 8.998 40.422 11.138 1.00 22.29 95 ASP A O 1
ATOM 621 N N . SER A 1 100 ? 7.268 39.411 10.040 1.00 30.65 96 SER A N 1
ATOM 622 C CA . SER A 1 100 ? 7.957 39.259 8.721 1.00 30.37 96 SER A CA 1
ATOM 623 C C . SER A 1 100 ? 8.430 40.545 8.098 1.00 32.13 96 SER A C 1
ATOM 624 O O . SER A 1 100 ? 9.354 40.521 7.278 1.00 32.10 96 SER A O 1
ATOM 627 N N . SER A 1 101 ? 7.800 41.653 8.468 1.00 28.22 97 SER A N 1
ATOM 628 C CA . SER A 1 101 ? 8.096 42.968 7.895 1.00 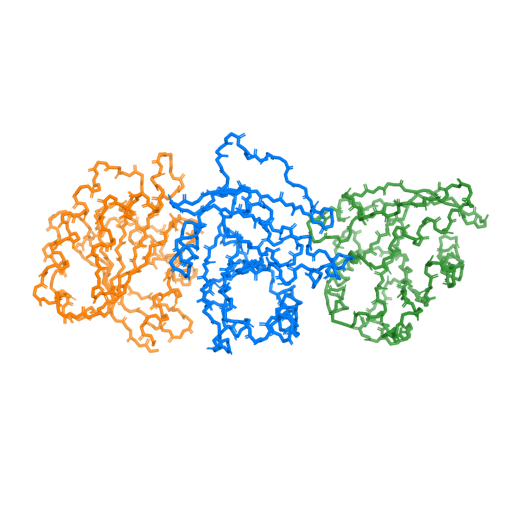34.33 97 SER A CA 1
ATOM 629 C C . SER A 1 101 ? 9.189 43.741 8.623 1.00 35.93 97 SER A C 1
ATOM 630 O O . SER A 1 101 ? 9.497 44.855 8.226 1.00 36.13 97 SER A O 1
ATOM 633 N N . ASP A 1 102 ? 9.764 43.159 9.688 1.00 35.73 98 ASP A N 1
ATOM 634 C CA . ASP A 1 102 ? 10.742 43.888 10.543 1.00 33.40 98 ASP A CA 1
ATOM 635 C C . ASP A 1 102 ? 12.072 43.156 10.662 1.00 33.62 98 ASP A C 1
ATOM 636 O O . ASP A 1 102 ? 12.310 42.367 11.611 1.00 27.14 98 ASP A O 1
ATOM 641 N N . ARG A 1 103 ? 12.954 43.381 9.685 1.00 33.88 99 ARG A N 1
ATOM 642 C CA . ARG A 1 103 ? 14.202 42.601 9.617 1.00 33.34 99 ARG A CA 1
ATOM 643 C C . ARG A 1 103 ? 15.151 42.980 10.766 1.00 25.80 99 ARG A C 1
ATOM 644 O O . ARG A 1 103 ? 15.896 42.147 11.291 1.00 32.47 99 ARG A O 1
ATOM 648 N N . LEU A 1 104 ? 15.132 44.244 11.137 1.00 28.15 100 LEU A N 1
ATOM 649 C CA . LEU A 1 104 ? 16.025 44.727 12.147 1.00 32.63 100 LEU A CA 1
ATOM 650 C C . LEU A 1 104 ? 15.701 44.075 13.479 1.00 30.75 100 LEU A C 1
ATOM 651 O O . LEU A 1 104 ? 16.585 43.528 14.135 1.00 32.72 100 LEU A O 1
ATOM 656 N N . ARG A 1 105 ? 14.431 44.111 13.873 1.00 30.79 101 ARG A N 1
ATOM 657 C CA . ARG A 1 105 ? 14.032 43.481 15.148 1.00 30.35 101 ARG A CA 1
ATOM 658 C C . ARG A 1 105 ? 14.138 41.975 15.052 1.00 27.66 101 ARG A C 1
ATOM 659 O O . ARG A 1 105 ? 14.213 41.311 16.055 1.00 28.01 101 ARG A O 1
ATOM 667 N N . MET A 1 106 ? 14.214 41.429 13.839 1.00 28.01 102 MET A N 1
ATOM 668 C CA . MET A 1 106 ? 14.337 39.984 13.704 1.00 27.58 102 MET A CA 1
ATOM 669 C C . MET A 1 106 ? 15.641 39.483 14.272 1.00 28.15 102 MET A C 1
ATOM 670 O O . MET A 1 106 ? 15.772 38.306 14.620 1.00 24.65 102 MET A O 1
ATOM 675 N N . VAL A 1 107 ? 16.638 40.355 14.365 1.00 31.44 103 VAL A N 1
ATOM 676 C CA . VAL A 1 107 ? 17.900 39.965 15.038 1.00 33.84 103 VAL A CA 1
ATOM 677 C C . VAL A 1 107 ? 17.682 39.663 16.536 1.00 29.69 103 VAL A C 1
ATOM 678 O O . VAL A 1 107 ? 18.278 38.727 17.100 1.00 27.65 103 VAL A O 1
ATOM 682 N N . VAL A 1 108 ? 16.818 40.456 17.166 1.00 28.28 104 VAL A N 1
ATOM 683 C CA . VAL A 1 108 ? 16.459 40.250 18.583 1.00 28.32 104 VAL A CA 1
ATOM 684 C C . VAL A 1 108 ? 15.638 38.974 18.737 1.00 24.97 104 VAL A C 1
ATOM 685 O O . VAL A 1 108 ? 15.886 38.155 19.629 1.00 26.73 104 VAL A O 1
ATOM 689 N N . ALA A 1 109 ? 14.681 38.774 17.827 1.00 27.35 105 ALA A N 1
ATOM 690 C CA . ALA A 1 109 ? 13.895 37.551 17.803 1.00 24.24 105 ALA A CA 1
ATOM 691 C C . ALA A 1 109 ? 14.769 36.281 17.739 1.00 26.76 105 ALA A C 1
ATOM 692 O O . ALA A 1 109 ? 14.499 35.245 18.404 1.00 28.95 105 ALA A O 1
ATOM 694 N N . LYS A 1 110 ? 15.798 36.326 16.905 1.00 29.67 106 LYS A N 1
ATOM 695 C CA . LYS A 1 110 ? 16.659 35.154 16.721 1.00 33.34 106 LYS A CA 1
ATOM 696 C C . LYS A 1 110 ? 17.433 34.874 18.029 1.00 31.11 106 LYS A C 1
ATOM 697 O O . LYS A 1 110 ? 17.553 33.724 18.483 1.00 29.78 106 LYS A O 1
ATOM 703 N N . GLU A 1 111 ? 17.922 35.935 18.644 1.00 30.25 107 GLU A N 1
ATOM 704 C CA . GLU A 1 111 ? 18.604 35.827 19.970 1.00 32.91 107 GLU A CA 1
ATOM 705 C C . GLU A 1 111 ? 17.731 35.140 21.003 1.00 30.12 107 GLU A C 1
ATOM 706 O O . GLU A 1 111 ? 18.176 34.239 21.704 1.00 33.62 107 GLU A O 1
ATOM 708 N N . GLU A 1 112 ? 16.450 35.505 21.039 1.00 31.68 108 GLU A N 1
ATOM 709 C CA . GLU A 1 112 ? 15.529 34.942 22.004 1.00 28.93 108 GLU A CA 1
ATOM 710 C C . GLU A 1 112 ? 15.157 33.514 21.690 1.00 28.74 108 GLU A C 1
ATOM 711 O O . GLU A 1 112 ? 14.948 32.730 22.602 1.00 26.10 108 GLU A O 1
ATOM 717 N N . LEU A 1 113 ? 14.960 33.223 20.403 1.00 28.08 109 LEU A N 1
ATOM 718 C CA . LEU A 1 113 ? 14.758 31.847 19.941 1.00 28.37 109 LEU A CA 1
ATOM 719 C C . LEU A 1 113 ? 15.926 30.929 20.346 1.00 26.55 109 LEU A C 1
ATOM 720 O O . LEU A 1 113 ? 15.711 29.781 20.804 1.00 34.28 109 LEU A O 1
ATOM 725 N N . ASP A 1 114 ? 17.141 31.394 20.128 1.00 31.79 110 ASP A N 1
ATOM 726 C CA . ASP A 1 114 ? 18.355 30.625 20.467 1.00 36.39 110 ASP A CA 1
ATOM 727 C C . ASP A 1 114 ? 18.462 30.374 21.968 1.00 36.86 110 ASP A C 1
ATOM 728 O O . ASP A 1 114 ? 18.777 29.249 22.392 1.00 35.41 110 ASP A O 1
ATOM 733 N N . THR A 1 115 ? 18.122 31.380 22.765 1.00 31.87 111 THR A N 1
ATOM 734 C CA . THR A 1 115 ? 18.052 31.216 24.246 1.00 35.36 111 THR A CA 1
ATOM 735 C C . THR A 1 115 ? 16.977 30.229 24.635 1.00 35.62 111 THR A C 1
ATOM 736 O O . THR A 1 115 ? 17.224 29.299 25.412 1.00 36.30 111 THR A O 1
ATOM 740 N N . LEU A 1 116 ? 15.778 30.386 24.067 1.00 33.11 112 LEU A N 1
ATOM 741 C CA . LEU A 1 116 ? 14.708 29.413 24.274 1.00 35.22 112 LEU A CA 1
ATOM 742 C C . LEU A 1 116 ? 15.142 27.978 23.993 1.00 37.25 112 LEU A C 1
ATOM 743 O O . LEU A 1 116 ? 14.898 27.041 24.797 1.00 39.54 112 LEU A O 1
ATOM 748 N N . LEU A 1 117 ? 15.722 27.788 22.820 1.00 39.04 113 LEU A N 1
ATOM 749 C CA . LEU A 1 117 ? 16.063 26.444 22.346 1.00 39.27 113 LEU A CA 1
ATOM 750 C C . LEU A 1 117 ? 17.147 25.782 23.209 1.00 40.30 113 LEU A C 1
ATOM 751 O O . LEU A 1 117 ? 17.173 24.560 23.325 1.00 40.63 113 LEU A O 1
ATOM 756 N N . ASN A 1 118 ? 18.012 26.592 23.806 1.00 41.79 114 ASN A N 1
ATOM 757 C CA A ASN A 1 118 ? 19.111 26.092 24.641 0.50 45.01 114 ASN A CA 1
ATOM 758 C CA B ASN A 1 118 ? 19.105 26.077 24.663 0.50 45.53 114 ASN A CA 1
ATOM 759 C C . ASN A 1 118 ? 18.760 26.038 26.158 1.00 44.72 114 ASN A C 1
ATOM 760 O O . ASN A 1 118 ? 19.550 25.561 26.967 1.00 47.45 114 ASN A O 1
ATOM 769 N N . HIS A 1 119 ? 17.567 26.514 26.531 1.00 45.17 115 HIS A N 1
ATOM 770 C CA . HIS A 1 119 ? 17.147 26.528 27.937 1.00 42.28 115 HIS A CA 1
ATOM 771 C C . HIS A 1 119 ? 17.019 25.106 28.490 1.00 45.11 115 HIS A C 1
ATOM 772 O O . HIS A 1 119 ? 16.462 24.239 27.818 1.00 43.84 115 HIS A O 1
ATOM 779 N N . PRO A 1 120 ? 17.520 24.867 29.742 1.00 47.30 116 PRO A N 1
ATOM 780 C CA . PRO A 1 120 ? 17.452 23.540 30.404 1.00 45.31 116 PRO A CA 1
ATOM 781 C C . PRO A 1 120 ? 16.121 22.823 30.325 1.00 45.35 116 PRO A C 1
ATOM 782 O O . PRO A 1 120 ? 16.109 21.592 30.222 1.00 48.26 116 PRO A O 1
ATOM 786 N N . ASP A 1 121 ? 15.008 23.568 30.392 1.00 43.91 117 ASP A N 1
ATOM 787 C CA . ASP A 1 121 ? 13.647 22.966 30.371 1.00 43.30 117 ASP A CA 1
ATOM 788 C C . ASP A 1 121 ? 13.067 22.783 28.971 1.00 40.99 117 ASP A C 1
ATOM 789 O O . ASP A 1 121 ? 11.925 22.324 28.822 1.00 41.46 117 ASP A O 1
ATOM 794 N N . ILE A 1 122 ? 13.857 23.132 27.962 1.00 40.59 118 ILE A N 1
ATOM 795 C CA . ILE A 1 122 ? 13.461 23.017 26.544 1.00 39.48 118 ILE A CA 1
ATOM 796 C C . ILE A 1 122 ? 14.387 22.096 25.750 1.00 41.28 118 ILE A C 1
ATOM 797 O O . ILE A 1 122 ? 13.916 21.291 24.943 1.00 41.28 118 ILE A O 1
ATOM 802 N N . LYS A 1 123 ? 15.698 22.241 25.959 1.00 44.15 119 LYS A N 1
ATOM 803 C CA . LYS A 1 123 ? 16.733 21.574 25.121 1.00 47.50 119 LYS A CA 1
ATOM 804 C C . LYS A 1 123 ? 16.615 20.044 24.962 1.00 49.82 119 LYS A C 1
ATOM 805 O O . LYS A 1 123 ? 17.036 19.513 23.938 1.00 49.40 119 LYS A O 1
ATOM 809 N N . HIS A 1 124 ? 16.053 19.343 25.943 1.00 51.91 120 HIS A N 1
ATOM 810 C CA . HIS A 1 124 ? 16.013 17.853 25.881 1.00 57.80 120 HIS A CA 1
ATOM 811 C C . HIS A 1 124 ? 14.611 17.245 25.704 1.00 57.27 120 HIS A C 1
ATOM 812 O O . HIS A 1 124 ? 14.417 16.027 25.834 1.00 60.04 120 HIS A O 1
ATOM 819 N N . ARG A 1 125 ? 13.647 18.081 25.361 1.00 54.71 121 ARG A N 1
ATOM 820 C CA . ARG A 1 125 ? 12.306 17.606 25.077 1.00 54.24 121 ARG A CA 1
ATOM 821 C C . ARG A 1 125 ? 12.019 17.781 23.578 1.00 52.55 121 ARG A C 1
ATOM 822 O O . ARG A 1 125 ? 12.304 18.830 23.006 1.00 53.62 121 ARG A O 1
ATOM 830 N N . ARG A 1 126 ? 11.485 16.740 22.939 1.00 52.04 122 ARG A N 1
ATOM 831 C CA . ARG A 1 126 ? 11.106 16.813 21.513 1.00 53.69 122 ARG A CA 1
ATOM 832 C C . ARG A 1 126 ? 9.773 17.547 21.431 1.00 52.68 122 ARG A C 1
ATOM 833 O O . ARG A 1 126 ? 8.729 16.943 21.180 1.00 54.41 122 ARG A O 1
ATOM 837 N N . ILE A 1 127 ? 9.786 18.848 21.685 1.00 49.08 123 ILE A N 1
ATOM 838 C CA . ILE A 1 127 ? 8.528 19.595 21.643 1.00 47.53 123 ILE A CA 1
ATOM 839 C C . ILE A 1 127 ? 8.407 20.261 20.262 1.00 41.03 123 ILE A C 1
ATOM 840 O O . ILE A 1 127 ? 9.363 20.834 19.783 1.00 37.66 123 ILE A O 1
ATOM 845 N N . PRO A 1 128 ? 7.240 20.126 19.608 1.00 36.68 124 PRO A N 1
ATOM 846 C CA . PRO A 1 128 ? 7.000 20.736 18.319 1.00 37.85 124 PRO A CA 1
ATOM 847 C C . PRO A 1 128 ? 6.926 22.271 18.358 1.00 35.78 124 PRO A C 1
ATOM 848 O O . PRO A 1 128 ? 6.211 22.827 19.161 1.00 34.12 124 PRO A O 1
ATOM 852 N N . ILE A 1 129 ? 7.689 22.922 17.489 1.00 29.93 125 ILE A N 1
ATOM 853 C CA . ILE A 1 129 ? 7.627 24.382 17.332 1.00 30.69 125 ILE A CA 1
ATOM 854 C C . ILE A 1 129 ? 7.002 24.748 15.979 1.00 30.02 125 ILE A C 1
ATOM 855 O O . ILE A 1 129 ? 7.546 24.439 14.922 1.00 29.03 125 ILE A O 1
ATOM 860 N N . LEU A 1 130 ? 5.857 25.423 16.044 1.00 30.26 126 LEU A N 1
ATOM 861 C CA . LEU A 1 130 ? 5.245 26.068 14.913 1.00 30.06 126 LEU A CA 1
ATOM 862 C C . LEU A 1 130 ? 5.644 27.512 14.835 1.00 30.06 126 LEU A C 1
ATOM 863 O O . LEU A 1 130 ? 5.360 28.311 15.756 1.00 27.24 126 LEU A O 1
ATOM 868 N N . PHE A 1 131 ? 6.315 27.874 13.742 1.00 26.77 127 PHE A N 1
ATOM 869 C CA . PHE A 1 131 ? 6.588 29.271 13.456 1.00 25.30 127 PHE A CA 1
ATOM 870 C C . PHE A 1 131 ? 5.565 29.910 12.538 1.00 28.97 127 PHE A C 1
ATOM 871 O O . PHE A 1 131 ? 5.144 29.309 11.519 1.00 26.82 127 PHE A O 1
ATOM 879 N N . PHE A 1 132 ? 5.234 31.178 12.829 1.00 29.53 128 PHE A N 1
ATOM 880 C CA . PHE A 1 132 ? 4.451 31.969 11.932 1.00 25.44 128 PHE A CA 1
ATOM 881 C C . PHE A 1 132 ? 5.256 33.162 11.479 1.00 29.94 128 PHE A C 1
ATOM 882 O O . PHE A 1 132 ? 5.692 33.966 12.303 1.00 24.32 128 PHE A O 1
ATOM 890 N N . ALA A 1 133 ? 5.451 33.269 10.159 1.00 27.90 129 ALA A N 1
ATOM 891 C CA . ALA A 1 133 ? 6.058 34.440 9.552 1.00 28.51 129 ALA A CA 1
ATOM 892 C C . ALA A 1 133 ? 4.895 35.351 9.263 1.00 33.43 129 ALA A C 1
ATOM 893 O O . ALA A 1 133 ? 4.316 35.355 8.142 1.00 35.03 129 ALA A O 1
ATOM 895 N N . ASN A 1 134 ? 4.537 36.126 10.283 1.00 28.76 130 ASN A N 1
ATOM 896 C CA . ASN A 1 134 ? 3.325 36.852 10.309 1.00 26.82 130 ASN A CA 1
ATOM 897 C C . ASN A 1 134 ? 3.493 38.229 9.712 1.00 26.59 130 ASN A C 1
ATOM 898 O O . ASN A 1 134 ? 4.592 38.676 9.449 1.00 25.52 130 ASN A O 1
ATOM 903 N N . LYS A 1 135 ? 2.378 38.905 9.526 1.00 24.39 131 LYS A N 1
ATOM 904 C CA . LYS A 1 135 ? 2.312 40.184 8.870 1.00 28.30 131 LYS A CA 1
ATOM 905 C C . LYS A 1 135 ? 2.800 40.044 7.375 1.00 26.37 131 LYS A C 1
ATOM 906 O O . LYS A 1 135 ? 3.371 40.966 6.802 1.00 28.56 131 LYS A O 1
ATOM 912 N N . MET A 1 136 ? 2.517 38.879 6.779 1.00 30.15 132 MET A N 1
ATOM 913 C CA . MET A 1 136 ? 2.808 38.629 5.353 1.00 31.64 132 MET A CA 1
ATOM 914 C C . MET A 1 136 ? 2.185 39.659 4.380 1.00 34.21 132 MET A C 1
ATOM 915 O O . MET A 1 136 ? 2.658 39.813 3.247 1.00 36.28 132 MET A O 1
ATOM 920 N N . ASP A 1 137 ? 1.116 40.311 4.815 1.00 33.71 133 ASP A N 1
ATOM 921 C CA . ASP A 1 137 ? 0.385 41.305 4.020 1.00 35.67 133 ASP A CA 1
ATOM 922 C C . ASP A 1 137 ? 1.083 42.648 3.866 1.00 38.37 133 ASP A C 1
ATOM 923 O O . ASP A 1 137 ? 0.713 43.435 2.993 1.00 36.99 133 ASP A O 1
ATOM 928 N N . LEU A 1 138 ? 2.053 42.938 4.721 1.00 38.31 134 LEU A N 1
ATOM 929 C CA . LEU A 1 138 ? 2.707 44.242 4.713 1.00 38.16 134 LEU A CA 1
ATOM 930 C C . LEU A 1 138 ? 3.753 44.298 3.547 1.00 40.68 134 LEU A C 1
ATOM 931 O O . LEU A 1 138 ? 4.334 43.272 3.151 1.00 35.24 134 LEU A O 1
ATOM 936 N N . ARG A 1 139 ? 3.936 45.497 2.986 1.00 41.95 135 ARG A N 1
ATOM 937 C CA . ARG A 1 139 ? 4.802 45.691 1.792 1.00 44.84 135 ARG A CA 1
ATOM 938 C C . ARG A 1 139 ? 6.235 45.227 2.020 1.00 46.71 135 ARG A C 1
ATOM 939 O O . ARG A 1 139 ? 6.855 44.611 1.136 1.00 48.14 135 ARG A O 1
ATOM 941 N N . ASP A 1 140 ? 6.755 45.518 3.209 1.00 48.32 136 ASP A N 1
ATOM 942 C CA . ASP A 1 140 ? 8.135 45.169 3.571 1.00 51.99 136 ASP A CA 1
ATOM 943 C C . ASP A 1 140 ? 8.340 43.710 3.993 1.00 50.13 136 ASP A C 1
ATOM 944 O O . ASP A 1 140 ? 9.453 43.336 4.347 1.00 49.91 136 ASP A O 1
ATOM 949 N N . ALA A 1 141 ? 7.288 42.884 3.897 1.00 47.62 137 ALA A N 1
ATOM 950 C CA . ALA A 1 141 ? 7.310 41.520 4.449 1.00 41.95 137 ALA A CA 1
ATOM 951 C C . ALA A 1 141 ? 8.202 40.563 3.703 1.00 41.64 137 ALA A C 1
ATOM 952 O O . ALA A 1 141 ? 8.186 40.506 2.494 1.00 42.68 137 ALA A O 1
ATOM 954 N N . VAL A 1 142 ? 8.939 39.777 4.487 1.00 38.41 138 VAL A N 1
ATOM 955 C CA . VAL A 1 142 ? 9.848 38.720 4.061 1.00 39.60 138 VAL A CA 1
ATOM 956 C C . VAL A 1 142 ? 9.013 37.443 3.952 1.00 38.20 138 VAL A C 1
ATOM 957 O O . VAL A 1 142 ? 8.050 37.283 4.701 1.00 38.17 138 VAL A O 1
ATOM 961 N N . THR A 1 143 ? 9.352 36.543 3.034 1.00 32.61 139 THR A N 1
ATOM 962 C CA . THR A 1 143 ? 8.585 35.318 2.877 1.00 30.15 139 THR A CA 1
ATOM 963 C C . THR A 1 143 ? 8.934 34.324 3.965 1.00 33.45 139 THR A C 1
ATOM 964 O O . THR A 1 143 ? 9.943 34.467 4.635 1.00 38.58 139 THR A O 1
ATOM 968 N N . SER A 1 144 ? 8.107 33.304 4.129 1.00 30.42 140 SER A N 1
ATOM 969 C CA . SER A 1 144 ? 8.349 32.315 5.185 1.00 33.73 140 SER A CA 1
ATOM 970 C C . SER A 1 144 ? 9.678 31.541 4.928 1.00 35.02 140 SER A C 1
ATOM 971 O O . SER A 1 144 ? 10.430 31.240 5.865 1.00 31.38 140 SER A O 1
ATOM 974 N N . VAL A 1 145 ? 9.952 31.237 3.648 1.00 30.51 141 VAL A N 1
ATOM 975 C CA . VAL A 1 145 ? 11.261 30.735 3.212 1.00 27.29 141 VAL A CA 1
ATOM 976 C C . VAL A 1 145 ? 12.428 31.664 3.594 1.00 26.39 141 VAL A C 1
ATOM 977 O O . VAL A 1 145 ? 13.405 31.223 4.106 1.00 29.95 141 VAL A O 1
ATOM 981 N N . LYS A 1 146 ? 12.283 32.960 3.373 1.00 29.45 142 LYS A N 1
ATOM 982 C CA . LYS A 1 146 ? 13.333 33.880 3.704 1.00 30.70 142 LYS A CA 1
ATOM 983 C C . LYS A 1 146 ? 13.528 33.921 5.242 1.00 32.77 142 LYS A C 1
ATOM 984 O O . LYS A 1 146 ? 14.655 33.985 5.727 1.00 32.71 142 LYS A O 1
ATOM 990 N N . VAL A 1 147 ? 12.415 33.884 5.982 1.00 30.15 143 VAL A N 1
ATOM 991 C CA . VAL A 1 147 ? 12.452 33.916 7.471 1.00 27.26 143 VAL A CA 1
ATOM 992 C C . VAL A 1 147 ? 13.142 32.719 8.007 1.00 28.19 143 VAL A C 1
ATOM 993 O O . VAL A 1 147 ? 13.964 32.834 8.892 1.00 29.37 143 VAL A O 1
ATOM 997 N N . SER A 1 148 ? 12.820 31.548 7.469 1.00 25.63 144 SER A N 1
ATOM 998 C CA . SER A 1 148 ? 13.455 30.329 7.859 1.00 28.75 144 SER A CA 1
ATOM 999 C C . SER A 1 148 ? 14.998 30.367 7.655 1.00 34.63 144 SER A C 1
ATOM 1000 O O . SER A 1 148 ? 15.767 29.877 8.514 1.00 28.25 144 SER A O 1
ATOM 1003 N N . GLN A 1 149 ? 15.423 30.979 6.543 1.00 35.00 145 GLN A N 1
ATOM 1004 C CA . GLN A 1 149 ? 16.836 31.181 6.252 1.00 39.93 145 GLN A CA 1
ATOM 1005 C C . GLN A 1 149 ? 17.464 32.155 7.263 1.00 37.13 145 GLN A C 1
ATOM 1006 O O . GLN A 1 149 ? 18.485 31.869 7.852 1.00 36.00 145 GLN A O 1
ATOM 1012 N N . LEU A 1 150 ? 16.839 33.306 7.438 1.00 35.21 146 LEU A N 1
ATOM 1013 C CA . LEU A 1 150 ? 17.339 34.315 8.354 1.00 33.13 146 LEU A CA 1
ATOM 1014 C C . LEU A 1 150 ? 17.477 33.824 9.827 1.00 33.10 146 LEU A C 1
ATOM 1015 O O . LEU A 1 150 ? 18.449 34.187 10.512 1.00 32.38 146 LEU A O 1
ATOM 1020 N N . LEU A 1 151 ? 16.533 33.002 10.290 1.00 32.69 147 LEU A N 1
ATOM 1021 C CA . LEU A 1 151 ? 16.525 32.466 11.679 1.00 32.45 147 LEU A CA 1
ATOM 1022 C C . LEU A 1 151 ? 17.303 31.166 11.811 1.00 35.80 147 LEU A C 1
ATOM 1023 O O . LEU A 1 151 ? 17.494 30.658 12.918 1.00 33.70 147 LEU A O 1
ATOM 1028 N N . CYS A 1 152 ? 17.708 30.613 10.673 1.00 35.71 148 CYS A N 1
ATOM 1029 C CA . CYS A 1 152 ? 18.508 29.377 10.608 1.00 35.37 148 CYS A CA 1
ATOM 1030 C C . CYS A 1 152 ? 17.786 28.187 11.170 1.00 35.45 148 CYS A C 1
ATOM 1031 O O . CYS A 1 152 ? 18.387 27.355 11.871 1.00 33.62 148 CYS A O 1
ATOM 1034 N N . LEU A 1 153 ? 16.492 28.081 10.840 1.00 33.75 149 LEU A N 1
ATOM 1035 C CA . LEU A 1 153 ? 15.614 27.027 11.381 1.00 33.05 149 LEU A CA 1
ATOM 1036 C C . LEU A 1 153 ? 16.034 25.619 10.980 1.00 38.58 149 LEU A C 1
ATOM 1037 O O . LEU A 1 153 ? 15.737 24.622 11.688 1.00 33.82 149 LEU A O 1
ATOM 1042 N N . GLU A 1 154 ? 16.746 25.526 9.857 1.00 44.78 150 GLU A N 1
ATOM 1043 C CA A GLU A 1 154 ? 17.350 24.280 9.374 0.50 44.70 150 GLU A CA 1
ATOM 1044 C CA B GLU A 1 154 ? 17.236 24.216 9.428 0.50 45.94 150 GLU A CA 1
ATOM 1045 C C . GLU A 1 154 ? 18.216 23.638 10.453 1.00 47.02 150 GLU A C 1
ATOM 1046 O O . GLU A 1 154 ? 18.387 22.417 10.503 1.00 47.78 150 GLU A O 1
ATOM 1057 N N . ASN A 1 155 ? 18.797 24.491 11.308 1.00 48.18 151 ASN A N 1
ATOM 1058 C CA . ASN A 1 155 ? 19.646 24.019 12.412 1.00 50.59 151 ASN A CA 1
ATOM 1059 C C . ASN A 1 155 ? 18.891 23.326 13.566 1.00 49.42 151 ASN A C 1
ATOM 1060 O O . ASN A 1 155 ? 19.511 22.712 14.423 1.00 49.79 151 ASN A O 1
ATOM 1065 N N . ILE A 1 156 ? 17.564 23.435 13.597 1.00 48.94 152 ILE A N 1
ATOM 1066 C CA . ILE A 1 156 ? 16.756 22.728 14.606 1.00 47.60 152 ILE A CA 1
ATOM 1067 C C . ILE A 1 156 ? 16.606 21.265 14.164 1.00 51.78 152 ILE A C 1
ATOM 1068 O O . ILE A 1 156 ? 15.806 20.943 13.241 1.00 55.72 152 ILE A O 1
ATOM 1073 N N . LYS A 1 157 ? 17.379 20.386 14.800 1.00 54.29 153 LYS A N 1
ATOM 1074 C CA . LYS A 1 157 ? 17.461 18.981 14.382 1.00 56.15 153 LYS A CA 1
ATOM 1075 C C . LYS A 1 157 ? 16.705 18.017 15.288 1.00 58.11 153 LYS A C 1
ATOM 1076 O O . LYS A 1 157 ? 16.218 16.982 14.812 1.00 61.20 153 LYS A O 1
ATOM 1078 N N . ASP A 1 158 ? 16.616 18.340 16.582 1.00 56.38 154 ASP A N 1
ATOM 1079 C CA . ASP A 1 158 ? 16.063 17.412 17.580 1.00 54.31 154 ASP A CA 1
ATOM 1080 C C . ASP A 1 158 ? 14.597 17.707 17.967 1.00 52.09 154 ASP A C 1
ATOM 1081 O O . ASP A 1 158 ? 14.056 17.091 18.902 1.00 50.35 154 ASP A O 1
ATOM 1083 N N . LYS A 1 159 ? 13.963 18.643 17.258 1.00 48.64 155 LYS A N 1
ATOM 1084 C CA . LYS A 1 159 ? 12.553 18.964 17.482 1.00 45.75 155 LYS A CA 1
ATOM 1085 C C . LYS A 1 159 ? 11.851 19.057 16.141 1.00 43.85 155 LYS A C 1
ATOM 1086 O O . LYS A 1 159 ? 12.419 19.601 15.195 1.00 40.07 155 LYS A O 1
ATOM 1092 N N . PRO A 1 160 ? 10.593 18.586 16.062 1.00 44.01 156 PRO A N 1
ATOM 1093 C CA . PRO A 1 160 ? 9.858 18.848 14.842 1.00 42.23 156 PRO A CA 1
ATOM 1094 C C . PRO A 1 160 ? 9.460 20.307 14.780 1.00 40.79 156 PRO A C 1
ATOM 1095 O O . PRO A 1 160 ? 9.092 20.881 15.798 1.00 37.67 156 PRO A O 1
ATOM 1099 N N . TRP A 1 161 ? 9.604 20.913 13.604 1.00 38.27 157 TRP A N 1
ATOM 1100 C CA . TRP A 1 161 ? 9.170 22.274 13.381 1.00 37.97 157 TRP A CA 1
ATOM 1101 C C . TRP A 1 161 ? 8.540 22.465 12.011 1.00 39.96 157 TRP A C 1
ATOM 1102 O O . TRP A 1 161 ? 8.688 21.610 11.104 1.00 36.44 157 TRP A O 1
ATOM 1113 N N . HIS A 1 162 ? 7.826 23.588 11.877 1.00 37.32 158 HIS A N 1
ATOM 1114 C CA . HIS A 1 162 ? 7.199 23.979 10.640 1.00 36.10 158 HIS A CA 1
ATOM 1115 C C . HIS A 1 162 ? 7.110 25.480 10.615 1.00 34.15 158 HIS A C 1
ATOM 1116 O O . HIS A 1 162 ? 6.975 26.093 11.662 1.00 30.05 158 HIS A O 1
ATOM 1123 N N . ILE A 1 163 ? 7.207 26.089 9.436 1.00 29.80 159 ILE A N 1
ATOM 1124 C CA . ILE A 1 163 ? 6.956 27.562 9.310 1.00 31.82 159 ILE A CA 1
ATOM 1125 C C . ILE A 1 163 ? 5.840 27.898 8.266 1.00 35.56 159 ILE A C 1
ATOM 1126 O O . ILE A 1 163 ? 5.751 27.243 7.217 1.00 40.11 159 ILE A O 1
ATOM 1131 N N . CYS A 1 164 ? 4.993 28.880 8.597 1.00 34.30 160 CYS A N 1
ATOM 1132 C CA . CYS A 1 164 ? 3.885 29.371 7.720 1.00 35.77 160 CYS A CA 1
ATOM 1133 C C . CYS A 1 164 ? 3.956 30.810 7.630 1.00 33.82 160 CYS A C 1
ATOM 1134 O O . CYS A 1 164 ? 4.200 31.469 8.655 1.00 30.44 160 CYS A O 1
ATOM 1137 N N . ALA A 1 165 ? 3.615 31.336 6.452 1.00 29.29 161 ALA A N 1
ATOM 1138 C CA . ALA A 1 165 ? 3.317 32.751 6.306 1.00 28.07 161 ALA A CA 1
ATOM 1139 C C . ALA A 1 165 ? 1.887 32.962 6.807 1.00 29.93 161 ALA A C 1
ATOM 1140 O O . ALA A 1 165 ? 1.013 32.084 6.623 1.00 30.81 161 ALA A O 1
ATOM 1142 N N . SER A 1 166 ? 1.638 34.115 7.434 1.00 27.55 162 SER A N 1
ATOM 1143 C CA . SER A 1 166 ? 0.314 34.403 7.947 1.00 28.00 162 SER A CA 1
ATOM 1144 C C . SER A 1 166 ? 0.012 35.869 7.905 1.00 26.49 162 SER A C 1
ATOM 1145 O O . SER A 1 166 ? 0.888 36.700 7.999 1.00 28.67 162 SER A O 1
ATOM 1148 N N . ASP A 1 167 ? -1.255 36.158 7.688 1.00 28.23 163 ASP A N 1
ATOM 1149 C CA . ASP A 1 167 ? -1.825 37.461 7.849 1.00 27.08 163 ASP A CA 1
ATOM 1150 C C . ASP A 1 167 ? -2.885 37.220 8.910 1.00 32.97 163 ASP A C 1
ATOM 1151 O O . ASP A 1 167 ? -3.943 36.643 8.625 1.00 32.66 163 ASP A O 1
ATOM 1156 N N . ALA A 1 168 ? -2.596 37.610 10.139 1.00 32.36 164 ALA A N 1
ATOM 1157 C CA . ALA A 1 168 ? -3.463 37.234 11.281 1.00 32.06 164 ALA A CA 1
ATOM 1158 C C . ALA A 1 168 ? -4.746 38.043 11.342 1.00 30.97 164 ALA A C 1
ATOM 1159 O O . ALA A 1 168 ? -5.691 37.649 11.985 1.00 31.76 164 ALA A O 1
ATOM 1161 N N . ILE A 1 169 ? -4.777 39.200 10.701 1.00 35.42 165 ILE A N 1
ATOM 1162 C CA A ILE A 1 169 ? -5.987 39.994 10.663 0.50 35.32 165 ILE A CA 1
ATOM 1163 C CA B ILE A 1 169 ? -5.988 40.002 10.646 0.50 33.84 165 ILE A CA 1
ATOM 1164 C C . ILE A 1 169 ? -7.023 39.283 9.776 1.00 35.25 165 ILE A C 1
ATOM 1165 O O . ILE A 1 169 ? -8.220 39.157 10.146 1.00 35.01 165 ILE A O 1
ATOM 1174 N N . LYS A 1 170 ? -6.567 38.795 8.638 1.00 33.71 166 LYS A N 1
ATOM 1175 C CA . LYS A 1 170 ? -7.400 38.076 7.689 1.00 31.91 166 LYS A CA 1
ATOM 1176 C C . LYS A 1 170 ? -7.613 36.636 8.110 1.00 30.13 166 LYS A C 1
ATOM 1177 O O . LYS A 1 170 ? -8.673 36.036 7.830 1.00 32.82 166 LYS A O 1
ATOM 1183 N N . GLY A 1 171 ? -6.596 36.060 8.732 1.00 29.94 167 GLY A N 1
ATOM 1184 C CA . GLY A 1 171 ? -6.590 34.621 9.127 1.00 29.05 167 GLY A CA 1
ATOM 1185 C C . GLY A 1 171 ? -5.871 33.688 8.174 1.00 26.44 167 GLY A C 1
ATOM 1186 O O . GLY A 1 171 ? -5.850 32.458 8.369 1.00 28.64 167 GLY A O 1
ATOM 1187 N N . GLU A 1 172 ? -5.285 34.255 7.130 1.00 30.97 168 GLU A N 1
ATOM 1188 C CA . GLU A 1 172 ? -4.582 33.489 6.122 1.00 31.34 168 GLU A CA 1
ATOM 1189 C C . GLU A 1 172 ? -3.342 32.804 6.683 1.00 31.58 168 GLU A C 1
ATOM 1190 O O . GLU A 1 172 ? -2.610 33.421 7.393 1.00 35.96 168 GLU A O 1
ATOM 1196 N N . GLY A 1 173 ? -3.144 31.507 6.380 1.00 27.15 169 GLY A N 1
ATOM 1197 C CA . GLY A 1 173 ? -2.032 30.739 6.870 1.00 28.79 169 GLY A CA 1
ATOM 1198 C C . GLY A 1 173 ? -2.215 29.992 8.199 1.00 28.80 169 GLY A C 1
ATOM 1199 O O . GLY A 1 173 ? -1.551 29.005 8.443 1.00 32.38 169 GLY A O 1
ATOM 1200 N N . LEU A 1 174 ? -3.143 30.432 9.019 1.00 31.69 170 LEU A N 1
ATOM 1201 C CA . LEU A 1 174 ? -3.337 29.846 10.378 1.00 32.66 170 LEU A CA 1
ATOM 1202 C C . LEU A 1 174 ? -3.822 28.403 10.345 1.00 34.47 170 LEU A C 1
ATOM 1203 O O . LEU A 1 174 ? -3.359 27.572 11.114 1.00 35.45 170 LEU A O 1
ATOM 1208 N N . GLN A 1 175 ? -4.712 28.093 9.407 1.00 37.27 171 GLN A N 1
ATOM 1209 C CA . GLN A 1 175 ? -5.204 26.731 9.226 1.00 38.42 171 GLN A CA 1
ATOM 1210 C C . GLN A 1 175 ? -4.116 25.704 9.023 1.00 36.08 171 GLN A C 1
ATOM 1211 O O . GLN A 1 175 ? -4.171 24.645 9.622 1.00 39.04 171 GLN A O 1
ATOM 1217 N N . GLU A 1 176 ? -3.140 26.004 8.150 1.00 37.27 172 GLU A N 1
ATOM 1218 C CA . GLU A 1 176 ? -2.001 25.101 7.886 1.00 36.69 172 GLU A CA 1
ATOM 1219 C C . GLU A 1 176 ? -1.150 24.843 9.140 1.00 35.18 172 GLU A C 1
ATOM 1220 O O . GLU A 1 176 ? -0.695 23.736 9.377 1.00 32.87 172 GLU A O 1
ATOM 1226 N N . GLY A 1 177 ? -0.889 25.885 9.915 1.00 32.83 173 GLY A N 1
ATOM 1227 C CA . GLY A 1 177 ? -0.169 25.712 11.184 1.00 31.17 173 GLY A CA 1
ATOM 1228 C C . GLY A 1 177 ? -0.903 24.838 12.169 1.00 27.25 173 GLY A C 1
ATOM 1229 O O . GLY A 1 177 ? -0.320 23.889 12.711 1.00 31.31 173 GLY A O 1
ATOM 1230 N N . VAL A 1 178 ? -2.163 25.168 12.433 1.00 32.60 174 VAL A N 1
ATOM 1231 C CA . VAL A 1 178 ? -2.995 24.383 13.337 1.00 38.80 174 VAL A CA 1
ATOM 1232 C C . VAL A 1 178 ? -3.080 22.917 12.880 1.00 40.70 174 VAL A C 1
ATOM 1233 O O . VAL A 1 178 ? -3.005 21.996 13.705 1.00 41.15 174 VAL A O 1
ATOM 1237 N N . ASP A 1 179 ? -3.200 22.711 11.565 1.00 44.86 175 ASP A N 1
ATOM 1238 C CA . ASP A 1 179 ? -3.237 21.360 11.000 1.00 43.83 175 ASP A CA 1
ATOM 1239 C C . ASP A 1 179 ? -1.914 20.635 11.221 1.00 42.91 175 ASP A C 1
ATOM 1240 O O . ASP A 1 179 ? -1.898 19.432 11.513 1.00 41.84 175 ASP A O 1
ATOM 1245 N N . TRP A 1 180 ? -0.796 21.350 11.048 1.00 41.64 176 TRP A N 1
ATOM 1246 C CA . TRP A 1 180 ? 0.521 20.755 11.312 1.00 42.70 176 TRP A CA 1
ATOM 1247 C C . TRP A 1 180 ? 0.690 20.404 12.792 1.00 42.72 176 TRP A C 1
ATOM 1248 O O . TRP A 1 180 ? 1.211 19.325 13.143 1.00 40.13 176 TRP A O 1
ATOM 1259 N N . LEU A 1 181 ? 0.262 21.328 13.649 1.00 43.05 177 LEU A N 1
ATOM 1260 C CA . LEU A 1 181 ? 0.369 21.161 15.098 1.00 47.10 177 LEU A CA 1
ATOM 1261 C C . LEU A 1 181 ? -0.424 19.935 15.564 1.00 48.55 177 LEU A C 1
ATOM 1262 O O . LEU A 1 181 ? 0.091 19.109 16.297 1.00 44.93 177 LEU A O 1
ATOM 1267 N N . GLN A 1 182 ? -1.671 19.839 15.107 1.00 52.82 178 GLN A N 1
ATOM 1268 C CA . GLN A 1 182 ? -2.547 18.703 15.410 1.00 57.30 178 GLN A CA 1
ATOM 1269 C C . GLN A 1 182 ? -1.937 17.352 15.013 1.00 56.71 178 GLN A C 1
ATOM 1270 O O . GLN A 1 182 ? -2.046 16.391 15.756 1.00 56.79 178 GLN A O 1
ATOM 1276 N N . ASP A 1 183 ? -1.309 17.291 13.839 1.00 59.13 179 ASP A N 1
ATOM 1277 C CA . ASP A 1 183 ? -0.617 16.074 13.398 1.00 60.50 179 ASP A CA 1
ATOM 1278 C C . ASP A 1 183 ? 0.487 15.676 14.373 1.00 60.05 179 ASP A C 1
ATOM 1279 O O . ASP A 1 183 ? 0.605 14.515 14.723 1.00 60.46 179 ASP A O 1
ATOM 1284 N N . GLN A 1 184 ? 1.282 16.650 14.815 1.00 59.76 180 GLN A N 1
ATOM 1285 C CA . GLN A 1 184 ? 2.370 16.393 15.764 1.00 58.71 180 GLN A CA 1
ATOM 1286 C C . GLN A 1 184 ? 1.884 15.839 17.109 1.00 58.88 180 GLN A C 1
ATOM 1287 O O . GLN A 1 184 ? 2.606 15.107 17.774 1.00 58.16 180 GLN A O 1
ATOM 1293 N N . ILE A 1 185 ? 0.662 16.203 17.492 1.00 59.91 181 ILE A N 1
ATOM 1294 C CA . ILE A 1 185 ? 0.035 15.758 18.747 1.00 61.18 181 ILE A CA 1
ATOM 1295 C C . ILE A 1 185 ? -0.951 14.601 18.499 1.00 62.29 181 ILE A C 1
ATOM 1296 O O . ILE A 1 185 ? -0.620 13.423 18.693 1.00 64.71 181 ILE A O 1
ATOM 1301 N N . LYS B 1 20 ? 20.108 29.640 -12.478 1.00 63.59 16 LYS B N 1
ATOM 1302 C CA . LYS B 1 20 ? 19.746 28.339 -13.151 1.00 62.95 16 LYS B CA 1
ATOM 1303 C C . LYS B 1 20 ? 18.363 28.410 -13.840 1.00 61.09 16 LYS B C 1
ATOM 1304 O O . LYS B 1 20 ? 17.456 29.088 -13.352 1.00 59.13 16 LYS B O 1
ATOM 1307 N N . GLU B 1 21 ? 18.221 27.699 -14.968 1.00 61.14 17 GLU B N 1
ATOM 1308 C CA . GLU B 1 21 ? 17.005 27.758 -15.811 1.00 60.69 17 GLU B CA 1
ATOM 1309 C C . GLU B 1 21 ? 15.976 26.665 -15.488 1.00 56.33 17 GLU B C 1
ATOM 1310 O O . GLU B 1 21 ? 16.314 25.475 -15.385 1.00 55.70 17 GLU B O 1
ATOM 1316 N N . VAL B 1 22 ? 14.714 27.079 -15.343 1.00 48.04 18 VAL B N 1
ATOM 1317 C CA . VAL B 1 22 ? 13.623 26.140 -15.103 1.00 43.59 18 VAL B CA 1
ATOM 1318 C C . VAL B 1 22 ? 12.431 26.450 -16.004 1.00 37.35 18 VAL B C 1
ATOM 1319 O O . VAL B 1 22 ? 12.030 27.597 -16.117 1.00 38.52 18 VAL B O 1
ATOM 1323 N N . HIS B 1 23 ? 11.884 25.419 -16.658 1.00 36.80 19 HIS B N 1
ATOM 1324 C CA . HIS B 1 23 ? 10.698 25.599 -17.516 1.00 39.11 19 HIS B CA 1
ATOM 1325 C C . HIS B 1 23 ? 9.431 25.293 -16.724 1.00 35.83 19 HIS B C 1
ATOM 1326 O O . HIS B 1 23 ? 9.260 24.194 -16.205 1.00 33.29 19 HIS B O 1
ATOM 1333 N N . VAL B 1 24 ? 8.539 26.277 -16.674 1.00 29.87 20 VAL B N 1
ATOM 1334 C CA A VAL B 1 24 ? 7.324 26.235 -15.875 0.50 29.65 20 VAL B CA 1
ATOM 1335 C CA B VAL B 1 24 ? 7.321 26.163 -15.891 0.50 31.38 20 VAL B CA 1
ATOM 1336 C C . VAL B 1 24 ? 6.095 26.481 -16.758 1.00 32.01 20 VAL B C 1
ATOM 1337 O O . VAL B 1 24 ? 6.151 27.304 -17.669 1.00 31.56 20 VAL B O 1
ATOM 1344 N N . LEU B 1 25 ? 4.997 25.768 -16.494 1.00 32.24 21 LEU B N 1
ATOM 1345 C CA . LEU B 1 25 ? 3.734 25.979 -17.190 1.00 34.42 21 LEU B CA 1
ATOM 1346 C C . LEU B 1 25 ? 2.800 26.788 -16.297 1.00 33.83 21 LEU B C 1
ATOM 1347 O O . LEU B 1 25 ? 2.591 26.439 -15.117 1.00 30.23 21 LEU B O 1
ATOM 1352 N N . CYS B 1 26 ? 2.267 27.876 -16.835 1.00 28.04 22 CYS B N 1
ATOM 1353 C CA . CYS B 1 26 ? 1.249 28.659 -16.130 1.00 29.23 22 CYS B CA 1
ATOM 1354 C C . CYS B 1 26 ? -0.107 28.344 -16.760 1.00 30.52 22 CYS B C 1
ATOM 1355 O O . CYS B 1 26 ? -0.354 28.672 -17.933 1.00 32.87 22 CYS B O 1
ATOM 1358 N N . LEU B 1 27 ? -0.949 27.655 -15.980 1.00 26.64 23 LEU B N 1
ATOM 1359 C CA . LEU B 1 27 ? -2.222 27.086 -16.433 1.00 27.72 23 LEU B CA 1
ATOM 1360 C C . LEU B 1 27 ? -3.361 27.569 -15.545 1.00 29.90 23 LEU B C 1
ATOM 1361 O O . LEU B 1 27 ? -3.134 28.108 -14.472 1.00 30.59 23 LEU B O 1
ATOM 1366 N N . GLY B 1 28 ? -4.582 27.371 -16.011 1.00 29.67 24 GLY B N 1
ATOM 1367 C CA . GLY B 1 28 ? -5.801 27.841 -15.333 1.00 28.54 24 GLY B CA 1
ATOM 1368 C C . GLY B 1 28 ? -6.768 28.346 -16.376 1.00 29.11 24 GLY B C 1
ATOM 1369 O O . GLY B 1 28 ? -6.385 28.570 -17.513 1.00 29.42 24 GLY B O 1
ATOM 1370 N N . LEU B 1 29 ? -7.998 28.578 -15.969 1.00 29.82 25 LEU B N 1
ATOM 1371 C CA . LEU B 1 29 ? -9.007 28.991 -16.875 1.00 31.07 25 LEU B CA 1
ATOM 1372 C C . LEU B 1 29 ? -8.742 30.427 -17.278 1.00 31.04 25 LEU B C 1
ATOM 1373 O O . LEU B 1 29 ? -7.912 31.126 -16.691 1.00 30.13 25 LEU B O 1
ATOM 1378 N N . ASP B 1 30 ? -9.444 30.844 -18.309 1.00 29.90 26 ASP B N 1
ATOM 1379 C CA . ASP B 1 30 ? -9.297 32.169 -18.860 1.00 29.07 26 ASP B CA 1
ATOM 1380 C C . ASP B 1 30 ? -9.771 33.171 -17.840 1.00 29.06 26 ASP B C 1
ATOM 1381 O O . ASP B 1 30 ? -10.693 32.895 -17.064 1.00 29.05 26 ASP B O 1
ATOM 1386 N N . ASN B 1 31 ? -9.163 34.357 -17.866 1.00 28.39 27 ASN B N 1
ATOM 1387 C CA . ASN B 1 31 ? -9.529 35.452 -17.000 1.00 29.91 27 ASN B CA 1
ATOM 1388 C C . ASN B 1 31 ? -9.149 35.255 -15.505 1.00 31.24 27 ASN B C 1
ATOM 1389 O O . ASN B 1 31 ? -9.533 36.073 -14.644 1.00 33.57 27 ASN B O 1
ATOM 1394 N N . SER B 1 32 ? -8.366 34.206 -15.209 1.00 30.17 28 SER B N 1
ATOM 1395 C CA . SER B 1 32 ? -7.988 33.863 -13.821 1.00 27.92 28 SER B CA 1
ATOM 1396 C C . SER B 1 32 ? -6.847 34.741 -13.249 1.00 31.64 28 SER B C 1
ATOM 1397 O O . SER B 1 32 ? -6.756 34.954 -12.001 1.00 28.37 28 SER B O 1
ATOM 1400 N N . GLY B 1 33 ? -6.009 35.263 -14.150 1.00 28.14 29 GLY B N 1
ATOM 1401 C CA . GLY B 1 33 ? -4.987 36.238 -13.817 1.00 28.56 29 GLY B CA 1
ATOM 1402 C C . GLY B 1 33 ? -3.545 35.799 -14.047 1.00 27.87 29 GLY B C 1
ATOM 1403 O O . GLY B 1 33 ? -2.621 36.458 -13.586 1.00 30.07 29 GLY B O 1
ATOM 1404 N N . LYS B 1 34 ? -3.383 34.710 -14.790 1.00 28.90 30 LYS B N 1
ATOM 1405 C CA . LYS B 1 34 ? -2.101 34.106 -15.132 1.00 28.25 30 LYS B CA 1
ATOM 1406 C C . LYS B 1 34 ? -1.092 35.114 -15.665 1.00 27.96 30 LYS B C 1
ATOM 1407 O O . LYS B 1 34 ? 0.037 35.218 -15.164 1.00 26.42 30 LYS B O 1
ATOM 1413 N N . THR B 1 35 ? -1.489 35.849 -16.705 1.00 29.87 31 THR B N 1
ATOM 1414 C CA . THR B 1 35 ? -0.564 36.730 -17.368 1.00 31.64 31 THR B CA 1
ATOM 1415 C C . THR B 1 35 ? -0.238 37.899 -16.479 1.00 32.21 31 THR B C 1
ATOM 1416 O O . THR B 1 35 ? 0.920 38.360 -16.457 1.00 31.09 31 THR B O 1
ATOM 1420 N N . THR B 1 36 ? -1.239 38.374 -15.739 1.00 28.88 32 THR B N 1
ATOM 1421 C CA . THR B 1 36 ? -1.009 39.419 -14.725 1.00 29.84 32 THR B CA 1
ATOM 1422 C C . THR B 1 36 ? -0.020 38.996 -13.630 1.00 26.70 32 THR B C 1
ATOM 1423 O O . THR B 1 36 ? 0.884 39.761 -13.271 1.00 32.18 32 THR B O 1
ATOM 1427 N N . ILE B 1 37 ? -0.147 37.773 -13.136 1.00 29.15 33 ILE B N 1
ATOM 1428 C CA . ILE B 1 37 ? 0.790 37.271 -12.151 1.00 27.58 33 ILE B CA 1
ATOM 1429 C C . ILE B 1 37 ? 2.220 37.189 -12.678 1.00 30.19 33 ILE B C 1
ATOM 1430 O O . ILE B 1 37 ? 3.180 37.692 -12.042 1.00 30.61 33 ILE B O 1
ATOM 1435 N N . ILE B 1 38 ? 2.386 36.559 -13.832 1.00 30.24 34 ILE B N 1
ATOM 1436 C CA . ILE B 1 38 ? 3.737 36.354 -14.396 1.00 28.80 34 ILE B CA 1
ATOM 1437 C C . ILE B 1 38 ? 4.386 37.733 -14.664 1.00 32.10 34 ILE B C 1
ATOM 1438 O O . ILE B 1 38 ? 5.569 37.965 -14.377 1.00 35.21 34 ILE B O 1
ATOM 1443 N N . ASN B 1 39 ? 3.598 38.653 -15.162 1.00 35.51 35 ASN B N 1
ATOM 1444 C CA . ASN B 1 39 ? 4.057 40.031 -15.348 1.00 35.69 35 ASN B CA 1
ATOM 1445 C C . ASN B 1 39 ? 4.546 40.711 -14.067 1.00 37.75 35 ASN B C 1
ATOM 1446 O O . ASN B 1 39 ? 5.637 41.294 -14.039 1.00 40.37 35 ASN B O 1
ATOM 1451 N N . LYS B 1 40 ? 3.735 40.637 -13.012 1.00 35.51 36 LYS B N 1
ATOM 1452 C CA . LYS B 1 40 ? 4.030 41.297 -11.731 1.00 38.38 36 LYS B CA 1
ATOM 1453 C C . LYS B 1 40 ? 5.303 40.728 -11.071 1.00 39.07 36 LYS B C 1
ATOM 1454 O O . LYS B 1 40 ? 5.958 41.407 -10.287 1.00 39.80 36 LYS B O 1
ATOM 1460 N N . LEU B 1 41 ? 5.665 39.503 -11.439 1.00 36.92 37 LEU B N 1
ATOM 1461 C CA . LEU B 1 41 ? 6.924 38.880 -11.023 1.00 36.59 37 LEU B CA 1
ATOM 1462 C C . LEU B 1 41 ? 8.183 39.358 -11.774 1.00 39.39 37 LEU B C 1
ATOM 1463 O O . LEU B 1 41 ? 9.283 39.006 -11.390 1.00 37.73 37 LEU B O 1
ATOM 1468 N N . LYS B 1 42 ? 8.000 40.107 -12.854 1.00 42.71 38 LYS B N 1
ATOM 1469 C CA . LYS B 1 42 ? 9.111 40.733 -13.589 1.00 46.07 38 LYS B CA 1
ATOM 1470 C C . LYS B 1 42 ? 9.561 42.021 -12.893 1.00 48.82 38 LYS B C 1
ATOM 1471 O O . LYS B 1 42 ? 8.801 42.595 -12.104 1.00 50.56 38 LYS B O 1
ATOM 1477 N N . PRO B 1 43 ? 10.804 42.477 -13.179 1.00 52.68 39 PRO B N 1
ATOM 1478 C CA . PRO B 1 43 ? 11.250 43.804 -12.762 1.00 55.36 39 PRO B CA 1
ATOM 1479 C C . PRO B 1 43 ? 10.316 44.891 -13.250 1.00 58.22 39 PRO B C 1
ATOM 1480 O O . PRO B 1 43 ? 9.831 44.818 -14.382 1.00 59.85 39 PRO B O 1
ATOM 1484 N N . SER B 1 44 ? 10.094 45.911 -12.424 1.00 61.63 40 SER B N 1
ATOM 1485 C CA . SER B 1 44 ? 9.141 46.992 -12.746 1.00 64.68 40 SER B CA 1
ATOM 1486 C C . SER B 1 44 ? 9.321 47.571 -14.141 1.00 65.73 40 SER B C 1
ATOM 1487 O O . SER B 1 44 ? 8.352 48.006 -14.763 1.00 66.65 40 SER B O 1
ATOM 1490 N N . ASN B 1 45 ? 10.563 47.569 -14.622 1.00 67.91 41 ASN B N 1
ATOM 1491 C CA . ASN B 1 45 ? 10.913 48.145 -15.930 1.00 68.85 41 ASN B CA 1
ATOM 1492 C C . ASN B 1 45 ? 10.672 47.195 -17.119 1.00 66.98 41 ASN B C 1
ATOM 1493 O O . ASN B 1 45 ? 10.592 47.647 -18.270 1.00 65.66 41 ASN B O 1
ATOM 1498 N N . ALA B 1 46 ? 10.551 45.891 -16.833 1.00 64.01 42 ALA B N 1
ATOM 1499 C CA . ALA B 1 46 ? 10.169 44.881 -17.845 1.00 60.82 42 ALA B CA 1
ATOM 1500 C C . ALA B 1 46 ? 8.642 44.574 -17.878 1.00 59.03 42 ALA B C 1
ATOM 1501 O O . ALA B 1 46 ? 8.176 43.849 -18.755 1.00 57.72 42 ALA B O 1
ATOM 1503 N N . GLN B 1 47 ? 7.885 45.128 -16.928 1.00 57.75 43 GLN B N 1
ATOM 1504 C CA . GLN B 1 47 ? 6.468 44.789 -16.759 1.00 57.58 43 GLN B CA 1
ATOM 1505 C C . GLN B 1 47 ? 5.583 45.431 -17.832 1.00 61.61 43 GLN B C 1
ATOM 1506 O O . GLN B 1 47 ? 5.653 46.641 -18.079 1.00 64.89 43 GLN B O 1
ATOM 1512 N N . SER B 1 48 ? 4.753 44.599 -18.455 1.00 62.37 44 SER B N 1
ATOM 1513 C CA . SER B 1 48 ? 3.746 45.033 -19.418 1.00 63.10 44 SER B CA 1
ATOM 1514 C C . SER B 1 48 ? 2.686 45.917 -18.740 1.00 63.51 44 SER B C 1
ATOM 1515 O O . SER B 1 48 ? 2.223 45.618 -17.635 1.00 60.58 44 SER B O 1
ATOM 1518 N N . GLN B 1 49 ? 2.314 47.013 -19.402 1.00 65.70 45 GLN B N 1
ATOM 1519 C CA . GLN B 1 49 ? 1.315 47.944 -18.861 1.00 67.31 45 GLN B CA 1
ATOM 1520 C C . GLN B 1 49 ? -0.085 47.736 -19.449 1.00 67.38 45 GLN B C 1
ATOM 1521 O O . GLN B 1 49 ? -1.080 48.162 -18.847 1.00 68.64 45 GLN B O 1
ATOM 1527 N N . ASN B 1 50 ? -0.161 47.091 -20.619 1.00 65.75 46 ASN B N 1
ATOM 1528 C CA . ASN B 1 50 ? -1.442 46.726 -21.222 1.00 63.32 46 ASN B CA 1
ATOM 1529 C C . ASN B 1 50 ? -1.515 45.217 -21.458 1.00 60.84 46 ASN B C 1
ATOM 1530 O O . ASN B 1 50 ? -1.077 44.715 -22.501 1.00 61.31 46 ASN B O 1
ATOM 1532 N N . ILE B 1 51 ? -2.048 44.493 -20.468 1.00 55.35 47 ILE B N 1
ATOM 1533 C CA . ILE B 1 51 ? -2.187 43.033 -20.555 1.00 50.14 47 ILE B CA 1
ATOM 1534 C C . ILE B 1 51 ? -3.529 42.686 -21.191 1.00 47.07 47 ILE B C 1
ATOM 1535 O O . ILE B 1 51 ? -4.555 43.218 -20.812 1.00 48.43 47 ILE B O 1
ATOM 1540 N N . LEU B 1 52 ? -3.492 41.785 -22.160 1.00 43.24 48 LEU B N 1
ATOM 1541 C CA . LEU B 1 52 ? -4.662 41.369 -22.892 1.00 42.60 48 LEU B CA 1
ATOM 1542 C C . LEU B 1 52 ? -4.732 39.850 -22.832 1.00 40.38 48 LEU B C 1
ATOM 1543 O O . LEU B 1 52 ? -3.732 39.210 -22.543 1.00 40.06 48 LEU B O 1
ATOM 1548 N N . PRO B 1 53 ? -5.920 39.278 -23.085 1.00 37.00 49 PRO B N 1
ATOM 1549 C CA . PRO B 1 53 ? -6.086 37.842 -23.148 1.00 35.02 49 PRO B CA 1
ATOM 1550 C C . PRO B 1 53 ? -5.082 37.175 -24.049 1.00 37.14 49 PRO B C 1
ATOM 1551 O O . PRO B 1 53 ? -4.854 37.629 -25.178 1.00 36.66 49 PRO B O 1
ATOM 1555 N N . THR B 1 54 ? -4.475 36.101 -23.552 1.00 32.95 50 THR B N 1
ATOM 1556 C CA . THR B 1 54 ? -3.390 35.458 -24.253 1.00 33.26 50 THR B CA 1
ATOM 1557 C C . THR B 1 54 ? -3.951 34.688 -25.459 1.00 34.18 50 THR B C 1
ATOM 1558 O O . THR B 1 54 ? -4.992 34.072 -25.375 1.00 33.65 50 THR B O 1
ATOM 1562 N N . ILE B 1 55 ? -3.262 34.788 -26.585 1.00 35.98 51 ILE B N 1
ATOM 1563 C CA . ILE B 1 55 ? -3.640 34.064 -27.818 1.00 34.57 51 ILE B CA 1
ATOM 1564 C C . ILE B 1 55 ? -2.790 32.817 -27.916 1.00 32.48 51 ILE B C 1
ATOM 1565 O O . ILE B 1 55 ? -1.610 32.892 -28.204 1.00 30.36 51 ILE B O 1
ATOM 1570 N N . GLY B 1 56 ? -3.388 31.659 -27.665 1.00 29.52 52 GLY B N 1
ATOM 1571 C CA . GLY B 1 56 ? -2.652 30.436 -27.667 1.00 32.99 52 GLY B CA 1
ATOM 1572 C C . GLY B 1 56 ? -1.793 30.347 -26.404 1.00 33.30 52 GLY B C 1
ATOM 1573 O O . GLY B 1 56 ? -2.242 29.844 -25.380 1.00 35.87 52 GLY B O 1
ATOM 1574 N N . PHE B 1 57 ? -0.558 30.820 -26.510 1.00 36.41 53 PHE B N 1
ATOM 1575 C CA . PHE B 1 57 ? 0.370 30.951 -25.367 1.00 35.57 53 PHE B CA 1
ATOM 1576 C C . PHE B 1 57 ? 1.445 31.991 -25.668 1.00 38.30 53 PHE B C 1
ATOM 1577 O O . PHE B 1 57 ? 1.593 32.446 -26.824 1.00 34.18 53 PHE B O 1
ATOM 1585 N N . SER B 1 58 ? 2.133 32.437 -24.620 1.00 35.21 54 SER B N 1
ATOM 1586 C CA . SER B 1 58 ? 3.324 33.270 -24.744 1.00 37.51 54 SER B CA 1
ATOM 1587 C C . SER B 1 58 ? 4.416 32.722 -23.884 1.00 37.90 54 SER B C 1
ATOM 1588 O O . SER B 1 58 ? 4.167 32.205 -22.791 1.00 39.39 54 SER B O 1
ATOM 1591 N N . ILE B 1 59 ? 5.646 32.896 -24.338 1.00 37.95 55 ILE B N 1
ATOM 1592 C CA . ILE B 1 59 ? 6.791 32.561 -23.532 1.00 38.79 55 ILE B CA 1
ATOM 1593 C C . ILE B 1 59 ? 7.243 33.799 -22.758 1.00 40.27 55 ILE B C 1
ATOM 1594 O O . ILE B 1 59 ? 7.510 34.840 -23.331 1.00 38.37 55 ILE B O 1
ATOM 1599 N N . GLU B 1 60 ? 7.282 33.678 -21.432 1.00 36.81 56 GLU B N 1
ATOM 1600 C CA . GLU B 1 60 ? 7.689 34.792 -20.588 1.00 37.95 56 GLU B CA 1
ATOM 1601 C C . GLU B 1 60 ? 8.823 34.331 -19.715 1.00 38.36 56 GLU B C 1
ATOM 1602 O O . GLU B 1 60 ? 9.049 33.136 -19.548 1.00 37.65 56 GLU B O 1
ATOM 1608 N N . LYS B 1 61 ? 9.522 35.302 -19.150 1.00 41.67 57 LYS B N 1
ATOM 1609 C CA . LYS B 1 61 ? 10.652 35.054 -18.281 1.00 44.94 57 LYS B CA 1
ATOM 1610 C C . LYS B 1 61 ? 10.609 35.974 -17.054 1.00 43.04 57 LYS B C 1
ATOM 1611 O O . LYS B 1 61 ? 10.267 37.171 -17.138 1.00 43.55 57 LYS B O 1
ATOM 1617 N N . PHE B 1 62 ? 10.957 35.393 -15.914 1.00 44.36 58 PHE B N 1
ATOM 1618 C CA . PHE B 1 62 ? 11.294 36.157 -14.716 1.00 45.51 58 PHE B CA 1
ATOM 1619 C C . PHE B 1 62 ? 12.353 35.400 -13.905 1.00 46.94 58 PHE B C 1
ATOM 1620 O O . PHE B 1 62 ? 12.707 34.243 -14.219 1.00 44.87 58 PHE B O 1
ATOM 1628 N N . LYS B 1 63 ? 12.847 36.072 -12.866 1.00 50.67 59 LYS B N 1
ATOM 1629 C CA . LYS B 1 63 ? 13.850 35.524 -11.963 1.00 51.61 59 LYS B CA 1
ATOM 1630 C C . LYS B 1 63 ? 13.333 35.541 -10.544 1.00 49.27 59 LYS B C 1
ATOM 1631 O O . LYS B 1 63 ? 12.639 36.453 -10.144 1.00 45.59 59 LYS B O 1
ATOM 1637 N N . SER B 1 64 ? 13.631 34.481 -9.812 1.00 50.50 60 SER B N 1
ATOM 1638 C CA . SER B 1 64 ? 13.554 34.493 -8.359 1.00 50.12 60 SER B CA 1
ATOM 1639 C C . SER B 1 64 ? 14.979 34.763 -7.805 1.00 51.98 60 SER B C 1
ATOM 1640 O O . SER B 1 64 ? 15.840 35.303 -8.519 1.00 49.56 60 SER B O 1
ATOM 1643 N N . SER B 1 65 ? 15.212 34.370 -6.552 1.00 53.63 61 SER B N 1
ATOM 1644 C CA . SER B 1 65 ? 16.448 34.667 -5.835 1.00 57.56 61 SER B CA 1
ATOM 1645 C C . SER B 1 65 ? 17.661 34.027 -6.499 1.00 57.76 61 SER B C 1
ATOM 1646 O O . SER B 1 65 ? 18.680 34.682 -6.698 1.00 61.03 61 SER B O 1
ATOM 1649 N N . SER B 1 66 ? 17.552 32.752 -6.839 1.00 59.12 62 SER B N 1
ATOM 1650 C CA . SER B 1 66 ? 18.617 32.072 -7.565 1.00 59.40 62 SER B CA 1
ATOM 1651 C C . SER B 1 66 ? 18.083 31.140 -8.664 1.00 56.14 62 SER B C 1
ATOM 1652 O O . SER B 1 66 ? 18.694 30.094 -8.952 1.00 55.91 62 SER B O 1
ATOM 1655 N N . LEU B 1 67 ? 16.937 31.508 -9.264 1.00 52.99 63 LEU B N 1
ATOM 1656 C CA . LEU B 1 67 ? 16.413 30.793 -10.450 1.00 48.04 63 LEU B CA 1
ATOM 1657 C C . LEU B 1 67 ? 15.977 31.752 -11.561 1.00 46.78 63 LEU B C 1
ATOM 1658 O O . LEU B 1 67 ? 15.534 32.889 -11.313 1.00 43.62 63 LEU B O 1
ATOM 1663 N N . SER B 1 68 ? 16.131 31.258 -12.794 1.00 46.30 64 SER B N 1
ATOM 1664 C CA . SER B 1 68 ? 15.666 31.910 -14.000 1.00 46.10 64 SER B CA 1
ATOM 1665 C C . SER B 1 68 ? 14.534 31.072 -14.586 1.00 42.19 64 SER B C 1
ATOM 1666 O O . SER B 1 68 ? 14.748 29.965 -15.038 1.00 43.94 64 SER B O 1
ATOM 1669 N N . PHE B 1 69 ? 13.328 31.618 -14.544 1.00 40.44 65 PHE B N 1
ATOM 1670 C CA . PHE B 1 69 ? 12.151 30.894 -14.970 1.00 40.50 65 PHE B CA 1
ATOM 1671 C C . PHE B 1 69 ? 11.831 31.180 -16.428 1.00 37.45 65 PHE B C 1
ATOM 1672 O O . PHE B 1 69 ? 11.729 32.325 -16.823 1.00 37.60 65 PHE B O 1
ATOM 1680 N N . THR B 1 70 ? 11.660 30.127 -17.212 1.00 36.76 66 THR B N 1
ATOM 1681 C CA . THR B 1 70 ? 11.005 30.275 -18.523 1.00 36.02 66 THR B CA 1
ATOM 1682 C C . THR B 1 70 ? 9.561 29.732 -18.433 1.00 30.39 66 THR B C 1
ATOM 1683 O O . THR B 1 70 ? 9.344 28.566 -18.186 1.00 31.32 66 THR B O 1
ATOM 1687 N N . VAL B 1 71 ? 8.590 30.619 -18.611 1.00 27.58 67 VAL B N 1
ATOM 1688 C CA . VAL B 1 71 ? 7.191 30.299 -18.359 1.00 30.04 67 VAL B CA 1
ATOM 1689 C C . VAL B 1 71 ? 6.418 30.163 -19.681 1.00 32.33 67 VAL B C 1
ATOM 1690 O O . VAL B 1 71 ? 6.416 31.059 -20.478 1.00 31.71 67 VAL B O 1
ATOM 1694 N N . PHE B 1 72 ? 5.754 29.038 -19.855 1.00 30.26 68 PHE B N 1
ATOM 1695 C CA . PHE B 1 72 ? 4.725 28.867 -20.885 1.00 32.90 68 PHE B CA 1
ATOM 1696 C C . PHE B 1 72 ? 3.417 29.381 -20.307 1.00 29.90 68 PHE B C 1
ATOM 1697 O O . PHE B 1 72 ? 2.719 28.677 -19.566 1.00 29.48 68 PHE B O 1
ATOM 1705 N N . ASP B 1 73 ? 3.129 30.637 -20.608 1.00 27.40 69 ASP B N 1
ATOM 1706 C CA . ASP B 1 73 ? 1.957 31.297 -20.161 1.00 25.38 69 ASP B CA 1
ATOM 1707 C C . ASP B 1 73 ? 0.872 30.934 -21.149 1.00 30.15 69 ASP B C 1
ATOM 1708 O O . ASP B 1 73 ? 0.819 31.482 -22.254 1.00 24.56 69 ASP B O 1
ATOM 1713 N N . MET B 1 74 ? 0.030 29.982 -20.763 1.00 30.19 70 MET B N 1
ATOM 1714 C CA . MET B 1 74 ? -1.011 29.508 -21.648 1.00 29.99 70 MET B CA 1
ATOM 1715 C C . MET B 1 74 ? -2.281 30.393 -21.584 1.00 31.79 70 MET B C 1
ATOM 1716 O O . MET B 1 74 ? -2.573 31.059 -20.572 1.00 31.20 70 MET B O 1
ATOM 1721 N N . SER B 1 75 ? -3.011 30.446 -22.701 1.00 31.40 71 SER B N 1
ATOM 1722 C CA . SER B 1 75 ? -4.376 30.934 -22.656 1.00 29.35 71 SER B CA 1
ATOM 1723 C C . SER B 1 75 ? -5.206 29.915 -21.904 1.00 29.98 71 SER B C 1
ATOM 1724 O O . SER B 1 75 ? -5.009 28.722 -22.058 1.00 25.48 71 SER B O 1
ATOM 1727 N N . GLY B 1 76 ? -6.162 30.389 -21.121 1.00 29.68 72 GLY B N 1
ATOM 1728 C CA . GLY B 1 76 ? -7.130 29.486 -20.492 1.00 29.49 72 GLY B CA 1
ATOM 1729 C C . GLY B 1 76 ? -8.431 29.308 -21.256 1.00 31.71 72 GLY B C 1
ATOM 1730 O O . GLY B 1 76 ? -9.276 28.539 -20.833 1.00 33.65 72 GLY B O 1
ATOM 1731 N N . GLN B 1 77 ? -8.593 29.996 -22.384 1.00 33.15 73 GLN B N 1
ATOM 1732 C CA . GLN B 1 77 ? -9.805 29.854 -23.218 1.00 35.98 73 GLN B CA 1
ATOM 1733 C C . GLN B 1 77 ? -9.905 28.429 -23.658 1.00 31.22 73 GLN B C 1
ATOM 1734 O O . GLN B 1 77 ? -8.897 27.800 -23.957 1.00 33.93 73 GLN B O 1
ATOM 1740 N N . GLY B 1 78 ? -11.124 27.901 -23.670 1.00 32.64 74 GLY B N 1
ATOM 1741 C CA . GLY B 1 78 ? -11.370 26.505 -24.088 1.00 30.73 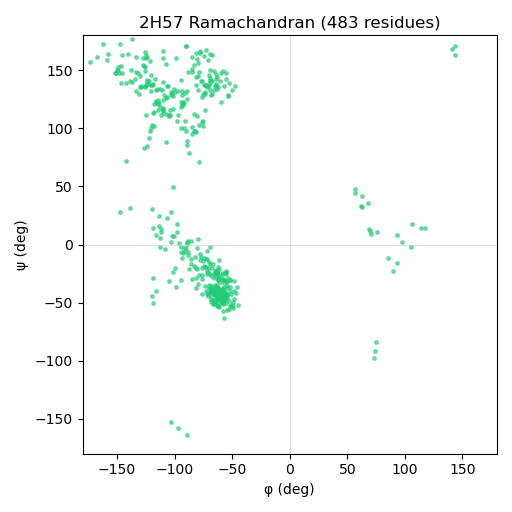74 GLY B CA 1
ATOM 1742 C C . GLY B 1 78 ? -10.765 26.108 -25.428 1.00 34.03 74 GLY B C 1
ATOM 1743 O O . GLY B 1 78 ? -10.188 25.020 -25.554 1.00 33.66 74 GLY B O 1
ATOM 1744 N N . ARG B 1 79 ? -10.875 26.992 -26.419 1.00 39.43 75 ARG B N 1
ATOM 1745 C CA . ARG B 1 79 ? -10.356 26.735 -27.799 1.00 45.19 75 ARG B CA 1
ATOM 1746 C C . ARG B 1 79 ? -8.840 26.515 -27.842 1.00 43.87 75 ARG B C 1
ATOM 1747 O O . ARG B 1 79 ? -8.308 25.927 -28.796 1.00 44.10 75 ARG B O 1
ATOM 1755 N N . TYR B 1 80 ? -8.142 26.989 -26.807 1.00 42.94 76 TYR B N 1
ATOM 1756 C CA . TYR B 1 80 ? -6.688 26.851 -26.729 1.00 39.77 76 TYR B CA 1
ATOM 1757 C C . TYR B 1 80 ? -6.164 25.849 -25.690 1.00 37.68 76 TYR B C 1
ATOM 1758 O O . TYR B 1 80 ? -4.964 25.637 -25.610 1.00 37.21 76 TYR B O 1
ATOM 1767 N N . ARG B 1 81 ? -7.045 25.234 -24.893 1.00 37.73 77 ARG B N 1
ATOM 1768 C CA . ARG B 1 81 ? -6.596 24.296 -23.842 1.00 37.07 77 ARG B CA 1
ATOM 1769 C C . ARG B 1 81 ? -5.899 23.068 -24.379 1.00 36.99 77 ARG B C 1
ATOM 1770 O O . ARG B 1 81 ? -5.124 22.444 -23.659 1.00 39.01 77 ARG B O 1
ATOM 1778 N N . ASN B 1 82 ? -6.168 22.730 -25.647 1.00 37.96 78 ASN B N 1
ATOM 1779 C CA . ASN B 1 82 ? -5.484 21.630 -26.357 1.00 41.20 78 ASN B CA 1
ATOM 1780 C C . ASN B 1 82 ? -3.955 21.818 -26.394 1.00 37.88 78 ASN B C 1
ATOM 1781 O O . ASN B 1 82 ? -3.179 20.852 -26.298 1.00 36.94 78 ASN B O 1
ATOM 1786 N N . LEU B 1 83 ? -3.539 23.065 -26.460 1.00 36.53 79 LEU B N 1
ATOM 1787 C CA . LEU B 1 83 ? -2.108 23.419 -26.504 1.00 35.28 79 LEU B CA 1
ATOM 1788 C C . LEU B 1 83 ? -1.335 23.129 -25.219 1.00 34.75 79 LEU B C 1
ATOM 1789 O O . LEU B 1 83 ? -0.138 22.882 -25.286 1.00 37.79 79 LEU B O 1
ATOM 1794 N N . TRP B 1 84 ? -2.019 23.140 -24.054 1.00 33.84 80 TRP B N 1
ATOM 1795 C CA . TRP B 1 84 ? -1.378 22.887 -22.747 1.00 28.51 80 TRP B CA 1
ATOM 1796 C C . TRP B 1 84 ? -0.513 21.640 -22.781 1.00 34.35 80 TRP B C 1
ATOM 1797 O O . TRP B 1 84 ? 0.668 21.679 -22.449 1.00 34.03 80 TRP B O 1
ATOM 1808 N N . GLU B 1 85 ? -1.087 20.529 -23.221 1.00 34.02 81 GLU B N 1
ATOM 1809 C CA . GLU B 1 85 ? -0.368 19.272 -23.149 1.00 40.62 81 GLU B CA 1
ATOM 1810 C C . GLU B 1 85 ? 0.841 19.127 -24.128 1.00 39.51 81 GLU B C 1
ATOM 1811 O O . GLU B 1 85 ? 1.679 18.260 -23.921 1.00 39.59 81 GLU B O 1
ATOM 1817 N N . HIS B 1 86 ? 0.926 19.995 -25.135 1.00 36.41 82 HIS B N 1
ATOM 1818 C CA . HIS B 1 86 ? 2.125 20.084 -26.002 1.00 37.78 82 HIS B CA 1
ATOM 1819 C C . HIS B 1 86 ? 3.379 20.312 -25.181 1.00 39.52 82 HIS B C 1
ATOM 1820 O O . HIS B 1 86 ? 4.454 19.855 -25.557 1.00 39.29 82 HIS B O 1
ATOM 1827 N N . TYR B 1 87 ? 3.248 21.007 -24.042 1.00 38.14 83 TYR B N 1
ATOM 1828 C CA . TYR B 1 87 ? 4.405 21.422 -23.256 1.00 36.26 83 TYR B CA 1
ATOM 1829 C C . TYR B 1 87 ? 4.522 20.698 -21.897 1.00 37.69 83 TYR B C 1
ATOM 1830 O O . TYR B 1 87 ? 5.387 21.022 -21.107 1.00 36.80 83 TYR B O 1
ATOM 1839 N N . TYR B 1 88 ? 3.712 19.650 -21.687 1.00 39.67 84 TYR B N 1
ATOM 1840 C CA . TYR B 1 88 ? 3.747 18.904 -20.435 1.00 39.06 84 TYR B CA 1
ATOM 1841 C C . TYR B 1 88 ? 5.075 18.233 -20.174 1.00 40.53 84 TYR B C 1
ATOM 1842 O O . TYR B 1 88 ? 5.556 18.273 -19.036 1.00 39.07 84 TYR B O 1
ATOM 1851 N N . LYS B 1 89 ? 5.660 17.601 -21.198 1.00 43.67 85 LYS B N 1
ATOM 1852 C CA . LYS B 1 89 ? 6.961 16.905 -21.037 1.00 45.01 85 LYS B CA 1
ATOM 1853 C C . LYS B 1 89 ? 8.108 17.844 -20.639 1.00 44.64 85 LYS B C 1
ATOM 1854 O O . LYS B 1 89 ? 8.973 17.472 -19.842 1.00 44.57 85 LYS B O 1
ATOM 1858 N N . GLU B 1 90 ? 8.126 19.057 -21.168 1.00 42.33 86 GLU B N 1
ATOM 1859 C CA . GLU B 1 90 ? 9.224 19.955 -20.820 1.00 46.09 86 GLU B CA 1
ATOM 1860 C C . GLU B 1 90 ? 8.989 20.811 -19.570 1.00 44.14 86 GLU B C 1
ATOM 1861 O O . GLU B 1 90 ? 9.898 21.492 -19.128 1.00 45.76 86 GLU B O 1
ATOM 1867 N N . GLY B 1 91 ? 7.783 20.762 -19.007 1.00 44.98 87 GLY B N 1
ATOM 1868 C CA . GLY B 1 91 ? 7.469 21.528 -17.808 1.00 44.19 87 GLY B CA 1
ATOM 1869 C C . GLY B 1 91 ? 8.145 20.883 -16.618 1.00 43.64 87 GLY B C 1
ATOM 1870 O O . GLY B 1 91 ? 8.032 19.683 -16.436 1.00 44.91 87 GLY B O 1
ATOM 1871 N N . GLN B 1 92 ? 8.864 21.669 -15.816 1.00 41.80 88 GLN B N 1
ATOM 1872 C CA . GLN B 1 92 ? 9.480 21.149 -14.573 1.00 43.76 88 GLN B CA 1
ATOM 1873 C C . GLN B 1 92 ? 8.714 21.558 -13.287 1.00 42.36 88 GLN B C 1
ATOM 1874 O O . GLN B 1 92 ? 9.129 21.233 -12.170 1.00 42.52 88 GLN B O 1
ATOM 1880 N N . ALA B 1 93 ? 7.612 22.266 -13.477 1.00 38.00 89 ALA B N 1
ATOM 1881 C CA . ALA B 1 93 ? 6.806 22.822 -12.405 1.00 37.63 89 ALA B CA 1
ATOM 1882 C C . ALA B 1 93 ? 5.566 23.422 -13.045 1.00 34.98 89 ALA B C 1
ATOM 1883 O O . ALA B 1 93 ? 5.584 23.749 -14.227 1.00 32.75 89 ALA B O 1
ATOM 1885 N N . ILE B 1 94 ? 4.499 23.557 -12.264 1.00 31.68 90 ILE B N 1
ATOM 1886 C CA . ILE B 1 94 ? 3.195 24.098 -12.745 1.00 32.11 90 ILE B CA 1
ATOM 1887 C C . ILE B 1 94 ? 2.772 25.156 -11.769 1.00 33.04 90 ILE B C 1
ATOM 1888 O O . ILE B 1 94 ? 2.836 24.938 -10.517 1.00 32.64 90 ILE B O 1
ATOM 1893 N N . ILE B 1 95 ? 2.431 26.330 -12.318 1.00 29.06 91 ILE B N 1
ATOM 1894 C CA . ILE B 1 95 ? 1.730 27.368 -11.615 1.00 29.22 91 ILE B CA 1
ATOM 1895 C C . ILE B 1 95 ? 0.280 27.352 -12.122 1.00 31.92 91 ILE B C 1
ATOM 1896 O O . ILE B 1 95 ? 0.007 27.698 -13.285 1.00 28.22 91 ILE B O 1
ATOM 1901 N N . PHE B 1 96 ? -0.647 26.943 -11.253 1.00 27.61 92 PHE B N 1
ATOM 1902 C CA . PHE B 1 96 ? -2.058 26.797 -11.619 1.00 29.36 92 PHE B CA 1
ATOM 1903 C C . PHE B 1 96 ? -2.851 27.884 -10.924 1.00 29.46 92 PHE B C 1
ATOM 1904 O O . PHE B 1 96 ? -2.920 27.925 -9.665 1.00 27.28 92 PHE B O 1
ATOM 1912 N N . VAL B 1 97 ? -3.440 28.777 -11.721 1.00 27.33 93 VAL B N 1
ATOM 1913 C CA . VAL B 1 97 ? -4.118 29.970 -11.211 1.00 25.97 93 VAL B CA 1
ATOM 1914 C C . VAL B 1 97 ? -5.644 29.824 -11.219 1.00 30.42 93 VAL B C 1
ATOM 1915 O O . VAL B 1 97 ? -6.233 29.398 -12.215 1.00 28.72 93 VAL B O 1
ATOM 1919 N N . ILE B 1 98 ? -6.268 30.154 -10.070 1.00 26.60 94 ILE B N 1
ATOM 1920 C CA . ILE B 1 98 ? -7.704 30.061 -9.874 1.00 28.24 94 ILE B CA 1
ATOM 1921 C C . ILE B 1 98 ? -8.217 31.468 -9.636 1.00 28.80 94 ILE B C 1
ATOM 1922 O O . ILE B 1 98 ? -7.608 32.222 -8.906 1.00 31.15 94 ILE B O 1
ATOM 1927 N N . ASP B 1 99 ? -9.306 31.839 -10.317 1.00 26.83 95 ASP B N 1
ATOM 1928 C CA . ASP B 1 99 ? -10.054 33.042 -10.004 1.00 28.27 95 ASP B CA 1
ATOM 1929 C C . ASP B 1 99 ? -10.895 32.786 -8.753 1.00 31.13 95 ASP B C 1
ATOM 1930 O O . ASP B 1 99 ? -11.887 32.073 -8.807 1.00 29.52 95 ASP B O 1
ATOM 1935 N N . SER B 1 100 ? -10.466 33.358 -7.615 1.00 30.89 96 SER B N 1
ATOM 1936 C CA . SER B 1 100 ? -11.097 33.080 -6.307 1.00 32.24 96 SER B CA 1
ATOM 1937 C C . SER B 1 100 ? -12.510 33.545 -6.264 1.00 32.34 96 SER B C 1
ATOM 1938 O O . SER B 1 100 ? -13.282 33.050 -5.482 1.00 35.28 96 SER B O 1
ATOM 1941 N N . SER B 1 101 ? -12.824 34.565 -7.057 1.00 33.81 97 SER B N 1
ATOM 1942 C CA . SER B 1 101 ? -14.113 35.190 -7.017 1.00 38.25 97 SER B CA 1
ATOM 1943 C C . SER B 1 101 ? -15.183 34.454 -7.831 1.00 40.35 97 SER B C 1
ATOM 1944 O O . SER B 1 101 ? -16.364 34.776 -7.707 1.00 43.86 97 SER B O 1
ATOM 1947 N N . ASP B 1 102 ? -14.780 33.476 -8.649 1.00 40.25 98 ASP B N 1
ATOM 1948 C CA . ASP B 1 102 ? -15.707 32.765 -9.523 1.00 37.54 98 ASP B CA 1
ATOM 1949 C C . ASP B 1 102 ? -15.963 31.344 -9.025 1.00 36.97 98 ASP B C 1
ATOM 1950 O O . ASP B 1 102 ? -15.300 30.428 -9.428 1.00 29.64 98 ASP B O 1
ATOM 1955 N N . ARG B 1 103 ? -16.955 31.185 -8.153 1.00 37.60 99 ARG B N 1
ATOM 1956 C CA . ARG B 1 103 ? -17.315 29.893 -7.588 1.00 38.12 99 ARG B CA 1
ATOM 1957 C C . ARG B 1 103 ? -17.817 28.898 -8.595 1.00 35.63 99 ARG B C 1
ATOM 1958 O O . ARG B 1 103 ? -17.489 27.717 -8.507 1.00 32.24 99 ARG B O 1
ATOM 1966 N N . LEU B 1 104 ? -18.645 29.363 -9.532 1.00 36.66 100 LEU B N 1
ATOM 1967 C CA . LEU B 1 104 ? -19.259 28.463 -10.534 1.00 37.11 100 LEU B CA 1
ATOM 1968 C C . LEU B 1 104 ? -18.237 27.737 -11.387 1.00 37.81 100 LEU B C 1
ATOM 1969 O O . LEU B 1 104 ? -18.391 26.545 -11.681 1.00 37.15 100 LEU B O 1
ATOM 1974 N N . ARG B 1 105 ? -17.176 28.444 -11.772 1.00 37.70 101 ARG B N 1
ATOM 1975 C CA . ARG B 1 105 ? -16.179 27.862 -12.643 1.00 38.96 101 ARG B CA 1
ATOM 1976 C C . ARG B 1 105 ? -15.158 26.964 -11.949 1.00 37.94 101 ARG B C 1
ATOM 1977 O O . ARG B 1 105 ? -14.359 26.324 -12.612 1.00 34.15 101 ARG B O 1
ATOM 1985 N N . MET B 1 106 ? -15.257 26.859 -10.629 1.00 36.23 102 MET B N 1
ATOM 1986 C CA . MET B 1 106 ? -14.367 26.006 -9.841 1.00 37.13 102 MET B CA 1
ATOM 1987 C C . MET B 1 106 ? -14.527 24.584 -10.265 1.00 35.34 102 MET B C 1
ATOM 1988 O O . MET B 1 106 ? -13.560 23.840 -10.286 1.00 32.12 102 MET B O 1
ATOM 1993 N N . VAL B 1 107 ? -15.765 24.190 -10.569 1.00 35.93 103 VAL B N 1
ATOM 1994 C CA A VAL B 1 107 ? -16.060 22.844 -11.097 0.50 38.98 103 VAL B CA 1
ATOM 1995 C CA B VAL B 1 107 ? -16.003 22.824 -11.047 0.50 37.11 103 VAL B CA 1
ATOM 1996 C C . VAL B 1 107 ? -15.281 22.617 -12.398 1.00 35.10 103 VAL B C 1
ATOM 1997 O O . VAL B 1 107 ? -14.745 21.551 -12.647 1.00 37.40 103 VAL B O 1
ATOM 2004 N N . VAL B 1 108 ? -15.235 23.649 -13.231 1.00 34.53 104 VAL B N 1
ATOM 2005 C CA . VAL B 1 108 ? -14.549 23.568 -14.539 1.00 32.65 104 VAL B CA 1
ATOM 2006 C C . VAL B 1 108 ? -13.022 23.518 -14.327 1.00 32.37 104 VAL B C 1
ATOM 2007 O O . VAL B 1 108 ? -12.327 22.721 -14.932 1.00 34.58 104 VAL B O 1
ATOM 2011 N N . ALA B 1 109 ? -12.520 24.371 -13.436 1.00 35.44 105 ALA B N 1
ATOM 2012 C CA . ALA B 1 109 ? -11.102 24.352 -13.077 1.00 33.93 105 ALA B CA 1
ATOM 2013 C C . ALA B 1 109 ? -10.695 22.983 -12.513 1.00 34.40 105 ALA B C 1
ATOM 2014 O O . ALA B 1 109 ? -9.647 22.443 -12.876 1.00 36.35 105 ALA B O 1
ATOM 2016 N N . LYS B 1 110 ? -11.534 22.406 -11.654 1.00 33.93 106 LYS B N 1
ATOM 2017 C CA . LYS B 1 110 ? -11.285 21.045 -11.123 1.00 34.96 106 LYS B CA 1
ATOM 2018 C C . LYS B 1 110 ? -11.144 19.994 -12.241 1.00 33.51 106 LYS B C 1
ATOM 2019 O O . LYS B 1 110 ? -10.224 19.187 -12.227 1.00 34.09 106 LYS B O 1
ATOM 2025 N N . GLU B 1 111 ? -12.061 20.021 -13.216 1.00 37.56 107 GLU B N 1
ATOM 2026 C CA . GLU B 1 111 ? -12.021 19.085 -14.375 1.00 38.15 107 GLU B CA 1
ATOM 2027 C C . GLU B 1 111 ? -10.695 19.181 -15.123 1.00 36.26 107 GLU B C 1
ATOM 2028 O O . GLU B 1 111 ? -10.048 18.158 -15.426 1.00 34.09 107 GLU B O 1
ATOM 2031 N N . GLU B 1 112 ? -10.264 20.403 -15.402 1.00 33.75 108 GLU B N 1
ATOM 2032 C CA . GLU B 1 112 ? -8.991 20.602 -16.082 1.00 34.48 108 GLU B CA 1
ATOM 2033 C C . GLU B 1 112 ? -7.821 20.166 -15.243 1.00 33.32 108 GLU B C 1
ATOM 2034 O O . GLU B 1 112 ? -6.840 19.654 -15.785 1.00 36.09 108 GLU B O 1
ATOM 2040 N N . LEU B 1 113 ? -7.879 20.397 -13.929 1.00 33.41 109 LEU B N 1
ATOM 2041 C CA . LEU B 1 113 ? -6.773 19.990 -13.045 1.00 32.65 109 LEU B CA 1
ATOM 2042 C C . LEU B 1 113 ? -6.626 18.468 -13.023 1.00 33.37 109 LEU B C 1
ATOM 2043 O O . LEU B 1 113 ? -5.535 17.960 -13.089 1.00 34.94 109 LEU B O 1
ATOM 2048 N N . ASP B 1 114 ? -7.746 17.781 -12.913 1.00 36.31 110 ASP B N 1
ATOM 2049 C CA . ASP B 1 114 ? -7.803 16.287 -12.887 1.00 41.03 110 ASP B CA 1
ATOM 2050 C C . ASP B 1 114 ? -7.331 15.647 -14.206 1.00 39.79 110 ASP B C 1
ATOM 2051 O O . ASP B 1 114 ? -6.657 14.619 -14.204 1.00 45.09 110 ASP B O 1
ATOM 2056 N N . THR B 1 115 ? -7.708 16.256 -15.317 1.00 38.36 111 THR B N 1
ATOM 2057 C CA . THR B 1 115 ? -7.255 15.840 -16.638 1.00 40.99 111 THR B CA 1
ATOM 2058 C C . THR B 1 115 ? -5.748 16.054 -16.763 1.00 40.57 111 THR B C 1
ATOM 2059 O O . THR B 1 115 ? -5.055 15.214 -17.301 1.00 44.79 111 THR B O 1
ATOM 2063 N N . LEU B 1 116 ? -5.252 17.186 -16.250 1.00 40.61 112 LEU B N 1
ATOM 2064 C CA . LEU B 1 116 ? -3.815 17.487 -16.222 1.00 38.33 112 LEU B CA 1
ATOM 2065 C C . LEU B 1 116 ? -3.085 16.499 -15.365 1.00 41.66 112 LEU B C 1
ATOM 2066 O O . LEU B 1 116 ? -2.088 15.918 -15.788 1.00 41.88 112 LEU B O 1
ATOM 2071 N N . LEU B 1 117 ? -3.557 16.339 -14.131 1.00 43.22 113 LEU B N 1
ATOM 2072 C CA . LEU B 1 117 ? -2.886 15.455 -13.163 1.00 46.08 113 LEU B CA 1
ATOM 2073 C C . LEU B 1 117 ? -2.853 13.989 -13.610 1.00 47.09 113 LEU B C 1
ATOM 2074 O O . LEU B 1 117 ? -1.921 13.270 -13.270 1.00 51.27 113 LEU B O 1
ATOM 2079 N N . ASN B 1 118 ? -3.854 13.551 -14.376 1.00 50.32 114 ASN B N 1
ATOM 2080 C CA . ASN B 1 118 ? -3.883 12.162 -14.900 1.00 52.30 114 ASN B CA 1
ATOM 2081 C C . ASN B 1 118 ? -3.113 11.956 -16.229 1.00 52.76 114 ASN B C 1
ATOM 2082 O O . ASN B 1 118 ? -2.784 10.833 -16.579 1.00 53.85 114 ASN B O 1
ATOM 2087 N N . HIS B 1 119 ? -2.809 13.037 -16.944 1.00 50.09 115 HIS B N 1
ATOM 2088 C CA . HIS B 1 119 ? -2.128 12.957 -18.261 1.00 49.02 115 HIS B CA 1
ATOM 2089 C C . HIS B 1 119 ? -0.830 12.117 -18.224 1.00 49.41 115 HIS B C 1
ATOM 2090 O O . HIS B 1 119 ? -0.054 12.214 -17.274 1.00 48.28 115 HIS B O 1
ATOM 2097 N N . PRO B 1 120 ? -0.592 11.283 -19.264 1.00 53.95 116 PRO B N 1
ATOM 2098 C CA . PRO B 1 120 ? 0.618 10.410 -19.311 1.00 54.30 116 PRO B CA 1
ATOM 2099 C C . PRO B 1 120 ? 1.969 11.100 -19.078 1.00 53.26 116 PRO B C 1
ATOM 2100 O O . PRO B 1 120 ? 2.893 10.474 -18.548 1.00 50.30 116 PRO B O 1
ATOM 2104 N N . 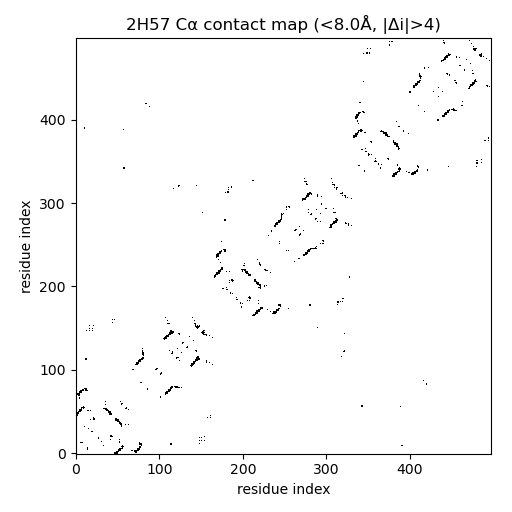ASP B 1 121 ? 2.079 12.369 -19.468 1.00 50.56 117 ASP B N 1
ATOM 2105 C CA . ASP B 1 121 ? 3.340 13.110 -19.336 1.00 52.25 117 ASP B CA 1
ATOM 2106 C C . ASP B 1 121 ? 3.471 13.853 -17.998 1.00 49.48 117 ASP B C 1
ATOM 2107 O O . ASP B 1 121 ? 4.498 14.472 -17.743 1.00 49.84 117 ASP B O 1
ATOM 2112 N N . ILE B 1 122 ? 2.422 13.784 -17.167 1.00 46.46 118 ILE B N 1
ATOM 2113 C CA . ILE B 1 122 ? 2.368 14.438 -15.825 1.00 47.32 118 ILE B CA 1
ATOM 2114 C C . ILE B 1 122 ? 2.256 13.384 -14.702 1.00 47.43 118 ILE B C 1
ATOM 2115 O O . ILE B 1 122 ? 2.900 13.503 -13.669 1.00 46.66 118 ILE B O 1
ATOM 2120 N N . LYS B 1 123 ? 1.452 12.354 -14.950 1.00 52.40 119 LYS B N 1
ATOM 2121 C CA . LYS B 1 123 ? 1.001 11.394 -13.914 1.00 57.12 119 LYS B CA 1
ATOM 2122 C C . LYS B 1 123 ? 2.117 10.754 -13.052 1.00 57.97 119 LYS B C 1
ATOM 2123 O O . LYS B 1 123 ? 1.924 10.533 -11.852 1.00 59.20 119 LYS B O 1
ATOM 2129 N N . HIS B 1 124 ? 3.265 10.472 -13.656 1.00 60.08 120 HIS B N 1
ATOM 2130 C CA . HIS B 1 124 ? 4.306 9.684 -12.986 1.00 63.26 120 HIS B CA 1
ATOM 2131 C C . HIS B 1 124 ? 5.579 10.459 -12.676 1.00 63.35 120 HIS B C 1
ATOM 2132 O O . HIS B 1 124 ? 6.654 9.866 -12.513 1.00 64.97 120 HIS B O 1
ATOM 2139 N N . ARG B 1 125 ? 5.448 11.783 -12.560 1.00 62.68 121 ARG B N 1
ATOM 2140 C CA . ARG B 1 125 ? 6.568 12.663 -12.207 1.00 59.70 121 ARG B CA 1
ATOM 2141 C C . ARG B 1 125 ? 6.194 13.516 -10.998 1.00 58.13 121 ARG B C 1
ATOM 2142 O O . ARG B 1 125 ? 5.018 13.857 -10.805 1.00 60.77 121 ARG B O 1
ATOM 2150 N N . ARG B 1 126 ? 7.201 13.863 -10.197 1.00 55.12 122 ARG B N 1
ATOM 2151 C CA A ARG B 1 126 ? 6.993 14.612 -8.959 0.50 54.58 122 ARG B CA 1
ATOM 2152 C CA B ARG B 1 126 ? 6.992 14.613 -8.965 0.50 54.27 122 ARG B CA 1
ATOM 2153 C C . ARG B 1 126 ? 7.236 16.107 -9.182 1.00 52.72 122 ARG B C 1
ATOM 2154 O O . ARG B 1 126 ? 8.007 16.744 -8.465 1.00 50.84 122 ARG B O 1
ATOM 2169 N N . ILE B 1 127 ? 6.570 16.672 -10.176 1.00 51.44 123 ILE B N 1
ATOM 2170 C CA . ILE B 1 127 ? 6.723 18.107 -10.421 1.00 51.36 123 ILE B CA 1
ATOM 2171 C C . ILE B 1 127 ? 5.848 18.887 -9.432 1.00 47.05 123 ILE B C 1
ATOM 2172 O O . ILE B 1 127 ? 4.693 18.530 -9.217 1.00 47.62 123 ILE B O 1
ATOM 2177 N N . PRO B 1 128 ? 6.420 19.927 -8.787 1.00 45.03 124 PRO B N 1
ATOM 2178 C CA . PRO B 1 128 ? 5.666 20.755 -7.863 1.00 43.59 124 PRO B CA 1
ATOM 2179 C C . PRO B 1 128 ? 4.615 21.631 -8.552 1.00 42.36 124 PRO B C 1
ATOM 2180 O O . PRO B 1 128 ? 4.850 22.160 -9.668 1.00 36.43 124 PRO B O 1
ATOM 2184 N N . ILE B 1 129 ? 3.472 21.764 -7.887 1.00 37.95 125 ILE B N 1
ATOM 2185 C CA . ILE B 1 129 ? 2.383 22.625 -8.348 1.00 36.28 125 ILE B CA 1
ATOM 2186 C C . ILE B 1 129 ? 2.144 23.695 -7.342 1.00 33.77 125 ILE B C 1
ATOM 2187 O O . ILE B 1 129 ? 1.757 23.418 -6.184 1.00 31.57 125 ILE B O 1
ATOM 2192 N N . LEU B 1 130 ? 2.420 24.921 -7.741 1.00 26.71 126 LEU B N 1
ATOM 2193 C CA . LEU B 1 130 ? 1.989 26.081 -7.001 1.00 28.46 126 LEU B CA 1
ATOM 2194 C C . LEU B 1 130 ? 0.603 26.538 -7.474 1.00 31.18 126 LEU B C 1
ATOM 2195 O O . LEU B 1 130 ? 0.397 26.794 -8.676 1.00 26.04 126 LEU B O 1
ATOM 2200 N N . PHE B 1 131 ? -0.349 26.659 -6.530 1.00 26.98 127 PHE B N 1
ATOM 2201 C CA . PHE B 1 131 ? -1.699 27.116 -6.846 1.00 27.64 127 PHE B CA 1
ATOM 2202 C C . PHE B 1 131 ? -1.813 28.516 -6.334 1.00 24.22 127 PHE B C 1
ATOM 2203 O O . PHE B 1 131 ? -1.393 28.777 -5.203 1.00 27.95 127 PHE B O 1
ATOM 2211 N N . PHE B 1 132 ? -2.403 29.413 -7.108 1.00 24.73 128 PHE B N 1
ATOM 2212 C CA . PHE B 1 132 ? -2.695 30.762 -6.656 1.00 26.02 128 PHE B CA 1
ATOM 2213 C C . PHE B 1 132 ? -4.181 30.872 -6.661 1.00 31.64 128 PHE B C 1
ATOM 2214 O O . PHE B 1 132 ? -4.842 30.633 -7.703 1.00 28.17 128 PHE B O 1
ATOM 2222 N N . ALA B 1 133 ? -4.736 31.176 -5.493 1.00 28.84 129 ALA B N 1
ATOM 2223 C CA . ALA B 1 133 ? -6.131 31.545 -5.380 1.00 28.68 129 ALA B CA 1
ATOM 2224 C C . ALA B 1 133 ? -6.195 33.049 -5.564 1.00 28.47 129 ALA B C 1
ATOM 2225 O O . ALA B 1 133 ? -6.161 33.812 -4.603 1.00 33.04 129 ALA B O 1
ATOM 2227 N N . ASN B 1 134 ? -6.331 33.466 -6.828 1.00 28.00 130 ASN B N 1
ATOM 2228 C CA . ASN B 1 134 ? -6.081 34.842 -7.237 1.00 26.78 130 ASN B CA 1
ATOM 2229 C C . ASN B 1 134 ? -7.348 35.689 -7.148 1.00 29.16 130 ASN B C 1
ATOM 2230 O O . ASN B 1 134 ? -8.438 35.160 -6.947 1.00 33.61 130 ASN B O 1
ATOM 2235 N N . LYS B 1 135 ? -7.217 37.001 -7.305 1.00 29.46 131 LYS B N 1
ATOM 2236 C CA . LYS B 1 135 ? -8.335 37.919 -7.226 1.00 28.16 131 LYS B CA 1
ATOM 2237 C C . LYS B 1 135 ? -8.969 37.900 -5.853 1.00 30.78 131 LYS B C 1
ATOM 2238 O O . LYS B 1 135 ? -10.184 38.087 -5.719 1.00 30.70 131 LYS B O 1
ATOM 2244 N N . MET B 1 136 ? -8.138 37.665 -4.835 1.00 32.12 132 MET B N 1
ATOM 2245 C CA . MET B 1 136 ? -8.573 37.710 -3.439 1.00 34.51 132 MET B CA 1
ATOM 2246 C C . MET B 1 136 ? -9.211 39.071 -3.058 1.00 36.62 132 MET B C 1
ATOM 2247 O O . MET B 1 136 ? -10.042 39.134 -2.157 1.00 39.23 132 MET B O 1
ATOM 2252 N N . ASP B 1 137 ? -8.859 40.132 -3.777 1.00 35.79 133 ASP B N 1
ATOM 2253 C CA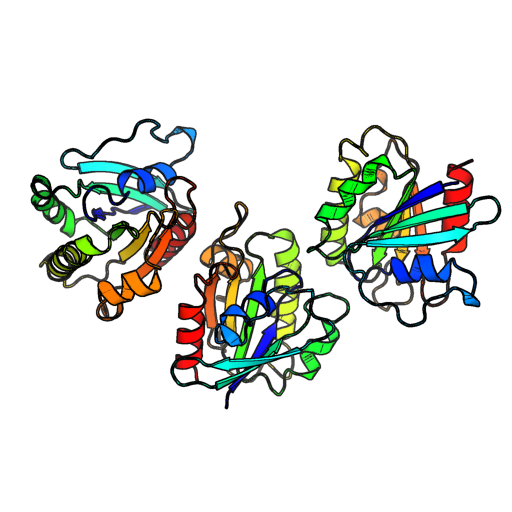 . ASP B 1 137 ? -9.397 41.455 -3.491 1.00 37.93 133 ASP B CA 1
ATOM 2254 C C . ASP B 1 137 ? -10.880 41.657 -3.895 1.00 42.93 133 ASP B C 1
ATOM 2255 O O . ASP B 1 137 ? -11.489 42.665 -3.535 1.00 45.18 133 ASP B O 1
ATOM 2260 N N . LEU B 1 138 ? -11.446 40.739 -4.667 1.00 45.38 134 LEU B N 1
ATOM 2261 C CA . LEU B 1 138 ? -12.784 40.965 -5.197 1.00 46.20 134 LEU B CA 1
ATOM 2262 C C . LEU B 1 138 ? -13.834 40.589 -4.168 1.00 47.34 134 LEU B C 1
ATOM 2263 O O . LEU B 1 138 ? -13.569 39.800 -3.248 1.00 43.81 134 LEU B O 1
ATOM 2268 N N . ARG B 1 139 ? -15.011 41.213 -4.295 1.00 52.57 135 ARG B N 1
ATOM 2269 C CA . ARG B 1 139 ? -16.171 40.867 -3.471 1.00 53.74 135 ARG B CA 1
ATOM 2270 C C . ARG B 1 139 ? -16.476 39.379 -3.671 1.00 54.27 135 ARG B C 1
ATOM 2271 O O . ARG B 1 139 ? -16.434 38.877 -4.801 1.00 57.90 135 ARG B O 1
ATOM 2273 N N . ASP B 1 140 ? -16.764 38.682 -2.582 1.00 54.10 136 ASP B N 1
ATOM 2274 C CA . ASP B 1 140 ? -17.163 37.273 -2.632 1.00 55.05 136 ASP B CA 1
ATOM 2275 C C . ASP B 1 140 ? -15.995 36.305 -2.882 1.00 51.09 136 ASP B C 1
ATOM 2276 O O . ASP B 1 140 ? -16.229 35.122 -3.133 1.00 50.22 136 ASP B O 1
ATOM 2281 N N . ALA B 1 141 ? -14.747 36.783 -2.809 1.00 45.59 137 ALA B N 1
ATOM 2282 C CA . ALA B 1 141 ? -13.600 35.908 -3.025 1.00 40.15 137 ALA B CA 1
ATOM 2283 C C . ALA B 1 141 ? -13.569 34.763 -2.021 1.00 42.39 137 ALA B C 1
ATOM 2284 O O . ALA B 1 141 ? -13.566 34.977 -0.793 1.00 43.18 137 ALA B O 1
ATOM 2286 N N . VAL B 1 142 ? -13.571 33.555 -2.563 1.00 36.58 138 VAL B N 1
ATOM 2287 C CA . VAL B 1 142 ? -13.423 32.328 -1.811 1.00 39.38 138 VAL B CA 1
ATOM 2288 C C . VAL B 1 142 ? -12.020 32.348 -1.157 1.00 36.80 138 VAL B C 1
ATOM 2289 O O . VAL B 1 142 ? -11.059 32.868 -1.733 1.00 33.80 138 VAL B O 1
ATOM 2293 N N . THR B 1 143 ? -11.923 31.814 0.051 1.00 35.50 139 THR B N 1
ATOM 2294 C CA . THR B 1 143 ? -10.633 31.764 0.772 1.00 35.36 139 THR B CA 1
ATOM 2295 C C . THR B 1 143 ? -9.738 30.685 0.147 1.00 36.41 139 THR B C 1
ATOM 2296 O O . THR B 1 143 ? -10.237 29.767 -0.567 1.00 33.23 139 THR B O 1
ATOM 2300 N N . SER B 1 144 ? -8.435 30.752 0.422 1.00 34.83 140 SER B N 1
ATOM 2301 C CA . SER B 1 144 ? -7.515 29.748 -0.123 1.00 32.06 140 SER B CA 1
ATOM 2302 C C . SER B 1 144 ? -7.827 28.344 0.388 1.00 34.88 140 SER B C 1
ATOM 2303 O O . SER B 1 144 ? -7.682 27.368 -0.359 1.00 30.54 140 SER B O 1
ATOM 2306 N N . VAL B 1 145 ? -8.244 28.234 1.657 1.00 33.08 141 VAL B N 1
ATOM 2307 C CA . VAL B 1 145 ? -8.642 26.929 2.241 1.00 33.55 141 VAL B CA 1
ATOM 2308 C C . VAL B 1 145 ? -9.822 26.319 1.508 1.00 30.90 141 VAL B C 1
ATOM 2309 O O . VAL B 1 145 ? -9.847 25.102 1.239 1.00 34.69 141 VAL B O 1
ATOM 2313 N N . LYS B 1 146 ? -10.805 27.142 1.201 1.00 33.18 142 LYS B N 1
ATOM 2314 C CA . LYS B 1 146 ? -12.033 26.658 0.521 1.00 35.44 142 LYS B CA 1
ATOM 2315 C C . LYS B 1 146 ? -11.761 26.283 -0.946 1.00 33.95 142 LYS B C 1
ATOM 2316 O O . LYS B 1 146 ? -12.240 25.238 -1.428 1.00 33.21 142 LYS B O 1
ATOM 2320 N N . VAL B 1 147 ? -10.973 27.111 -1.641 1.00 32.47 143 VAL B N 1
ATOM 2321 C CA . VAL B 1 147 ? -10.513 26.778 -3.012 1.00 29.82 143 VAL B CA 1
ATOM 2322 C C . VAL B 1 147 ? -9.886 25.398 -2.950 1.00 31.33 143 VAL B C 1
ATOM 2323 O O . VAL B 1 147 ? -10.227 24.513 -3.717 1.00 30.40 143 VAL B O 1
ATOM 2327 N N . SER B 1 148 ? -9.005 25.201 -1.979 1.00 33.96 144 SER B N 1
ATOM 2328 C CA . SER B 1 148 ? -8.286 23.933 -1.825 1.00 33.78 144 SER B CA 1
ATOM 2329 C C . SER B 1 148 ? -9.220 22.731 -1.528 1.00 34.58 144 SER B C 1
ATOM 2330 O O . SER B 1 148 ? -8.999 21.627 -2.003 1.00 35.87 144 SER B O 1
ATOM 2333 N N . GLN B 1 149 ? -10.257 22.959 -0.744 1.00 37.50 145 GLN B N 1
ATOM 2334 C CA . GLN B 1 149 ? -11.287 21.931 -0.506 1.00 42.66 145 GLN B CA 1
ATOM 2335 C C . GLN B 1 149 ? -12.064 21.616 -1.804 1.00 39.88 145 GLN B C 1
ATOM 2336 O O . GLN B 1 149 ? -12.190 20.460 -2.199 1.00 39.58 145 GLN B O 1
ATOM 2342 N N . LEU B 1 150 ? -12.545 22.662 -2.459 1.00 39.24 146 LEU B N 1
ATOM 2343 C CA . LEU B 1 150 ? -13.346 22.541 -3.704 1.00 40.70 146 LEU B CA 1
ATOM 2344 C C . LEU B 1 150 ? -12.628 21.789 -4.826 1.00 41.67 146 LEU B C 1
ATOM 2345 O O . LEU B 1 150 ? -13.251 21.024 -5.548 1.00 40.71 146 LEU B O 1
ATOM 2350 N N . LEU B 1 151 ? -11.313 21.985 -4.937 1.00 39.42 147 LEU B N 1
ATOM 2351 C CA . LEU B 1 151 ? -10.504 21.342 -5.972 1.00 37.57 147 LEU B CA 1
ATOM 2352 C C . LEU B 1 151 ? -9.930 20.028 -5.489 1.00 39.54 147 LEU B C 1
ATOM 2353 O O . LEU B 1 151 ? -9.287 19.322 -6.248 1.00 42.92 147 LEU B O 1
ATOM 2358 N N . CYS B 1 152 ? -10.178 19.697 -4.214 1.00 41.63 148 CYS B N 1
ATOM 2359 C CA . CYS B 1 152 ? -9.694 18.464 -3.576 1.00 41.46 148 CYS B CA 1
ATOM 2360 C C . CYS B 1 152 ? -8.200 18.323 -3.655 1.00 39.87 148 CYS B C 1
ATOM 2361 O O . CYS B 1 152 ? -7.676 17.228 -3.951 1.00 41.83 148 CYS B O 1
ATOM 2364 N N . LEU B 1 153 ? -7.494 19.427 -3.377 1.00 37.44 149 LEU B N 1
ATOM 2365 C CA . LEU B 1 153 ? -6.032 19.447 -3.492 1.00 36.82 149 LEU B CA 1
ATOM 2366 C C . LEU B 1 153 ? -5.331 18.449 -2.560 1.00 41.23 149 LEU B C 1
ATOM 2367 O O . LEU B 1 153 ? -4.259 17.958 -2.892 1.00 40.09 149 LEU B O 1
ATOM 2372 N N . GLU B 1 154 ? -5.956 18.144 -1.412 1.00 44.96 150 GLU B N 1
ATOM 2373 C CA . GLU B 1 154 ? -5.436 17.116 -0.474 1.00 48.00 150 GLU B CA 1
ATOM 2374 C C . GLU B 1 154 ? -5.369 15.696 -1.059 1.00 50.20 150 GLU B C 1
ATOM 2375 O O . GLU B 1 154 ? -4.649 14.847 -0.528 1.00 49.74 150 GLU B O 1
ATOM 2378 N N . ASN B 1 155 ? -6.109 15.434 -2.140 1.00 52.86 151 ASN B N 1
ATOM 2379 C CA . ASN B 1 155 ? -6.025 14.133 -2.821 1.00 55.97 151 ASN B CA 1
ATOM 2380 C C . ASN B 1 155 ? -4.781 14.013 -3.696 1.00 55.18 151 ASN B C 1
ATOM 2381 O O . ASN B 1 155 ? -4.494 12.938 -4.217 1.00 54.14 151 ASN B O 1
ATOM 2386 N N . ILE B 1 156 ? -4.053 15.124 -3.860 1.00 55.21 152 ILE B N 1
ATOM 2387 C CA . ILE B 1 156 ? -2.743 15.116 -4.507 1.00 55.91 152 ILE B CA 1
ATOM 2388 C C . ILE B 1 156 ? -1.703 14.649 -3.487 1.00 58.74 152 ILE B C 1
ATOM 2389 O O . ILE B 1 156 ? -1.395 15.367 -2.522 1.00 59.17 152 ILE B O 1
ATOM 2394 N N . LYS B 1 157 ? -1.160 13.454 -3.686 1.00 62.17 153 LYS B N 1
ATOM 2395 C CA . LYS B 1 157 ? -0.265 12.864 -2.671 1.00 64.74 153 LYS B CA 1
ATOM 2396 C C . LYS B 1 157 ? 1.164 12.592 -3.147 1.00 64.38 153 LYS B C 1
ATOM 2397 O O . LYS B 1 157 ? 2.096 12.646 -2.330 1.00 67.22 153 LYS B O 1
ATOM 2402 N N . ASP B 1 158 ? 1.341 12.331 -4.448 1.00 62.68 154 ASP B N 1
ATOM 2403 C CA . ASP B 1 158 ? 2.677 12.052 -5.020 1.00 60.70 154 ASP B CA 1
ATOM 2404 C C . ASP B 1 158 ? 3.358 13.257 -5.701 1.00 58.02 154 ASP B C 1
ATOM 2405 O O . ASP B 1 158 ? 4.295 13.071 -6.479 1.00 60.42 154 ASP B O 1
ATOM 2407 N N . LYS B 1 159 ? 2.888 14.475 -5.409 1.00 53.76 155 LYS B N 1
ATOM 2408 C CA . LYS B 1 159 ? 3.550 15.708 -5.866 1.00 51.00 155 LYS B CA 1
ATOM 2409 C C . LYS B 1 159 ? 3.535 16.726 -4.751 1.00 45.47 155 LYS B C 1
ATOM 2410 O O . LYS B 1 159 ? 2.547 16.851 -4.030 1.00 48.27 155 LYS B O 1
ATOM 2416 N N . PRO B 1 160 ? 4.617 17.471 -4.596 1.00 43.42 156 PRO B N 1
ATOM 2417 C CA . PRO B 1 160 ? 4.496 18.599 -3.674 1.00 43.50 156 PRO B CA 1
ATOM 2418 C C . PRO B 1 160 ? 3.524 19.675 -4.240 1.00 43.45 156 PRO B C 1
ATOM 2419 O O . PRO B 1 160 ? 3.507 19.916 -5.468 1.00 42.81 156 PRO B O 1
ATOM 2423 N N . TRP B 1 161 ? 2.706 20.267 -3.371 1.00 42.31 157 TRP B N 1
ATOM 2424 C CA . TRP B 1 161 ? 1.800 21.355 -3.762 1.00 38.39 157 TRP B CA 1
ATOM 2425 C C . TRP B 1 161 ? 1.615 22.334 -2.645 1.00 40.80 157 TRP B C 1
ATOM 2426 O O . TRP B 1 161 ? 1.761 21.983 -1.478 1.00 40.42 157 TRP B O 1
ATOM 2437 N N . HIS B 1 162 ? 1.300 23.573 -3.010 1.00 36.86 158 HIS B N 1
ATOM 2438 C CA . HIS B 1 162 ? 1.043 24.636 -2.070 1.00 35.49 158 HIS B CA 1
ATOM 2439 C C . HIS B 1 162 ? 0.080 25.612 -2.710 1.00 34.72 158 HIS B C 1
ATOM 2440 O O . HIS B 1 162 ? 0.102 25.810 -3.939 1.00 32.43 158 HIS B O 1
ATOM 2447 N N . ILE B 1 163 ? -0.764 26.222 -1.898 1.00 32.67 159 ILE B N 1
ATOM 2448 C CA . ILE B 1 163 ? -1.668 27.240 -2.371 1.00 31.08 159 ILE B CA 1
ATOM 2449 C C . ILE B 1 163 ? -1.451 28.514 -1.603 1.00 34.12 159 ILE B C 1
ATOM 2450 O O . ILE B 1 163 ? -1.238 28.487 -0.370 1.00 32.30 159 ILE B O 1
ATOM 2455 N N . CYS B 1 164 ? -1.478 29.627 -2.342 1.00 29.89 160 CYS B N 1
ATOM 2456 C CA . CYS B 1 164 ? -1.436 30.979 -1.823 1.00 32.75 160 CYS B CA 1
ATOM 2457 C C . CYS B 1 164 ? -2.612 31.793 -2.331 1.00 31.89 160 CYS B C 1
ATOM 2458 O O . CYS B 1 164 ? -2.929 31.776 -3.521 1.00 31.54 160 CYS B O 1
ATOM 2461 N N . ALA B 1 165 ? -3.239 32.560 -1.452 1.00 28.71 161 ALA B N 1
ATOM 2462 C CA . ALA B 1 165 ? -4.119 33.640 -1.906 1.00 31.02 161 ALA B CA 1
ATOM 2463 C C . ALA B 1 165 ? -3.300 34.780 -2.545 1.00 31.68 161 ALA B C 1
ATOM 2464 O O . ALA B 1 165 ? -2.199 35.108 -2.092 1.00 35.85 161 ALA B O 1
ATOM 2466 N N . SER B 1 166 ? -3.852 35.434 -3.563 1.00 29.76 162 SER B N 1
ATOM 2467 C CA . SER B 1 166 ? -3.142 36.488 -4.199 1.00 26.63 162 SER B CA 1
ATOM 2468 C C . SER B 1 166 ? -4.053 37.553 -4.764 1.00 30.77 162 SER B C 1
ATOM 2469 O O . SER B 1 166 ? -5.214 37.297 -5.062 1.00 31.08 162 SER B O 1
ATOM 2472 N N . ASP B 1 167 ? -3.528 38.777 -4.793 1.00 27.71 163 ASP B N 1
ATOM 2473 C CA . ASP B 1 167 ? -4.074 39.924 -5.453 1.00 34.64 163 ASP B CA 1
ATOM 2474 C C . ASP B 1 167 ? -2.951 40.293 -6.437 1.00 37.17 163 ASP B C 1
ATOM 2475 O O . ASP B 1 167 ? -1.953 40.871 -6.043 1.00 35.15 163 ASP B O 1
ATOM 2480 N N . ALA B 1 168 ? -3.104 39.908 -7.707 1.00 36.08 164 ALA B N 1
ATOM 2481 C CA . ALA B 1 168 ? -2.015 40.051 -8.699 1.00 35.91 164 ALA B CA 1
ATOM 2482 C C . ALA B 1 168 ? -1.793 41.499 -9.118 1.00 35.60 164 ALA B C 1
ATOM 2483 O O . ALA B 1 168 ? -0.738 41.843 -9.665 1.00 34.41 164 ALA B O 1
ATOM 2485 N N . ILE B 1 169 ? -2.790 42.341 -8.883 1.00 38.16 165 ILE B N 1
ATOM 2486 C CA . ILE B 1 169 ? -2.694 43.750 -9.214 1.00 41.96 165 ILE B CA 1
ATOM 2487 C C . ILE B 1 169 ? -1.811 44.500 -8.196 1.00 40.70 165 ILE B C 1
ATOM 2488 O O . ILE B 1 169 ? -0.967 45.282 -8.600 1.00 40.17 165 ILE B O 1
ATOM 2493 N N . LYS B 1 170 ? -1.972 44.213 -6.909 1.00 41.35 166 LYS B N 1
A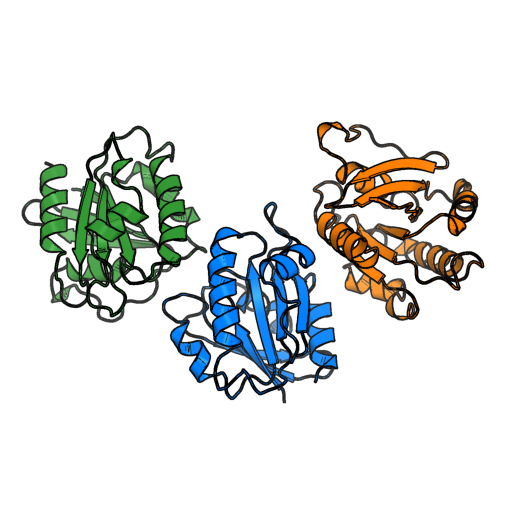TOM 2494 C CA . LYS B 1 170 ? -1.084 44.761 -5.864 1.00 43.80 166 LYS B CA 1
ATOM 2495 C C . LYS B 1 170 ? 0.172 43.899 -5.619 1.00 43.58 166 LYS B C 1
ATOM 2496 O O . LYS B 1 170 ? 1.147 44.365 -5.071 1.00 44.98 166 LYS B O 1
ATOM 2500 N N . GLY B 1 171 ? 0.127 42.637 -6.004 1.00 41.77 167 GLY B N 1
ATOM 2501 C CA . GLY B 1 171 ? 1.274 41.772 -5.911 1.00 40.25 167 GLY B CA 1
ATOM 2502 C C . GLY B 1 171 ? 1.326 40.978 -4.646 1.00 37.01 167 GLY B C 1
ATOM 2503 O O . GLY B 1 171 ? 2.298 40.307 -4.391 1.00 39.21 167 GLY B O 1
ATOM 2504 N N . GLU B 1 172 ? 0.258 41.019 -3.854 1.00 39.67 168 GLU B N 1
ATOM 2505 C CA . GLU B 1 172 ? 0.251 40.347 -2.566 1.00 36.88 168 GLU B CA 1
ATOM 2506 C C . GLU B 1 172 ? 0.135 38.854 -2.745 1.00 33.42 168 GLU B C 1
ATOM 2507 O O . GLU B 1 172 ? -0.711 38.392 -3.488 1.00 33.28 168 GLU B O 1
ATOM 2513 N N . GLY B 1 173 ? 1.006 38.120 -2.067 1.00 28.33 169 GLY B N 1
ATOM 2514 C CA . GLY B 1 173 ? 0.995 36.681 -2.034 1.00 29.33 169 GLY B CA 1
ATOM 2515 C C . GLY B 1 173 ? 1.870 36.034 -3.067 1.00 28.08 169 GLY B C 1
ATOM 2516 O O . GLY B 1 173 ? 2.212 34.876 -2.950 1.00 28.38 169 GLY B O 1
ATOM 2517 N N . LEU B 1 174 ? 2.277 36.807 -4.074 1.00 30.08 170 LEU B N 1
ATOM 2518 C CA . LEU B 1 174 ? 3.042 36.234 -5.191 1.00 32.00 170 LEU B CA 1
ATOM 2519 C C . LEU B 1 174 ? 4.453 35.783 -4.783 1.00 29.87 170 LEU B C 1
ATOM 2520 O O . LEU B 1 174 ? 4.883 34.691 -5.117 1.00 29.53 170 LEU B O 1
ATOM 2525 N N . GLN B 1 175 ? 5.172 36.629 -4.049 1.00 33.57 171 GLN B N 1
ATOM 2526 C CA . GLN B 1 175 ? 6.535 36.275 -3.643 1.00 35.35 171 GLN B CA 1
ATOM 2527 C C . GLN B 1 175 ? 6.562 35.028 -2.770 1.00 32.90 171 GLN B C 1
ATOM 2528 O O . GLN B 1 175 ? 7.453 34.187 -2.904 1.00 28.67 171 GLN B O 1
ATOM 2534 N N . GLU B 1 176 ? 5.580 34.881 -1.885 1.00 34.53 172 GLU B N 1
ATOM 2535 C CA . GLU B 1 176 ? 5.493 33.664 -1.092 1.00 31.97 172 GLU B CA 1
ATOM 2536 C C . GLU B 1 176 ? 5.416 32.390 -1.876 1.00 30.01 172 GLU B C 1
ATOM 2537 O O . GLU B 1 176 ? 6.106 31.392 -1.551 1.00 33.15 172 GLU B O 1
ATOM 2543 N N . GLY B 1 177 ? 4.535 32.350 -2.879 1.00 26.90 173 GLY B N 1
ATOM 2544 C CA . GLY B 1 177 ? 4.399 31.157 -3.676 1.00 26.10 173 GLY B CA 1
ATOM 2545 C C . GLY B 1 177 ? 5.646 30.874 -4.471 1.00 21.98 173 GLY B C 1
ATOM 2546 O O . GLY B 1 177 ? 6.069 29.755 -4.546 1.00 26.46 173 GLY B O 1
ATOM 2547 N N . VAL B 1 178 ? 6.228 31.924 -5.045 1.00 27.34 174 VAL B N 1
ATOM 2548 C CA . VAL B 1 178 ? 7.436 31.816 -5.882 1.00 32.77 174 VAL B CA 1
ATOM 2549 C C . VAL B 1 178 ? 8.608 31.311 -5.049 1.00 35.89 174 VAL B C 1
ATOM 2550 O O . VAL B 1 178 ? 9.348 30.420 -5.498 1.00 34.17 174 VAL B O 1
ATOM 2554 N N . ASP B 1 179 ? 8.768 31.837 -3.809 1.00 36.26 175 ASP B N 1
ATOM 2555 C CA . ASP B 1 179 ? 9.859 31.324 -2.924 1.00 32.16 175 ASP B CA 1
ATOM 2556 C C . ASP B 1 179 ? 9.616 29.890 -2.542 1.00 32.72 175 ASP B C 1
ATOM 2557 O O . ASP B 1 179 ? 10.542 29.096 -2.553 1.00 29.78 175 ASP B O 1
ATOM 2562 N N . TRP B 1 180 ? 8.357 29.511 -2.277 1.00 35.71 176 TRP B N 1
ATOM 2563 C CA . TRP B 1 180 ? 8.031 28.097 -2.041 1.00 34.19 176 TRP B CA 1
ATOM 2564 C C . TRP B 1 180 ? 8.422 27.193 -3.225 1.00 35.41 176 TRP B C 1
ATOM 2565 O O . TRP B 1 180 ? 8.981 26.115 -3.055 1.00 33.18 176 TRP B O 1
ATOM 2576 N N . LEU B 1 181 ? 8.021 27.613 -4.419 1.00 37.98 177 LEU B N 1
ATOM 2577 C CA . LEU B 1 181 ? 8.324 26.882 -5.660 1.00 37.61 177 LEU B CA 1
ATOM 2578 C C . LEU B 1 181 ? 9.832 26.816 -5.917 1.00 35.93 177 LEU B C 1
ATOM 2579 O O . LEU B 1 181 ? 10.352 25.757 -6.231 1.00 37.26 177 LEU B O 1
ATOM 2584 N N . GLN B 1 182 ? 10.531 27.946 -5.765 1.00 38.30 178 GLN B N 1
ATOM 2585 C CA . GLN B 1 182 ? 12.002 27.952 -5.924 1.00 41.19 178 GLN B CA 1
ATOM 2586 C C . GLN B 1 182 ? 12.653 26.905 -5.013 1.00 43.85 178 GLN B C 1
ATOM 2587 O O . GLN B 1 182 ? 13.543 26.151 -5.419 1.00 40.80 178 GLN B O 1
ATOM 2593 N N . ASP B 1 183 ? 12.161 26.858 -3.783 1.00 44.06 179 ASP B N 1
ATOM 2594 C CA . ASP B 1 183 ? 12.678 25.990 -2.753 1.00 45.15 179 ASP B CA 1
ATOM 2595 C C . ASP B 1 183 ? 12.419 24.533 -3.104 1.00 42.70 179 ASP B C 1
ATOM 2596 O O . ASP B 1 183 ? 13.287 23.695 -2.906 1.00 42.60 179 ASP B O 1
ATOM 2601 N N . GLN B 1 184 ? 11.239 24.222 -3.650 1.00 43.61 180 GLN B N 1
ATOM 2602 C CA . GLN B 1 184 ? 10.954 22.838 -4.111 1.00 46.42 180 GLN B CA 1
ATOM 2603 C C . GLN B 1 184 ? 11.840 22.406 -5.286 1.00 49.96 180 GLN B C 1
ATOM 2604 O O . GLN B 1 184 ? 12.195 21.238 -5.407 1.00 51.64 180 GLN B O 1
ATOM 2610 N N . ILE B 1 185 ? 12.169 23.345 -6.164 1.00 51.33 181 ILE B N 1
ATOM 2611 C CA . ILE B 1 185 ? 12.951 23.033 -7.355 1.00 54.83 181 ILE B CA 1
ATOM 2612 C C . ILE B 1 185 ? 14.401 22.669 -6.969 1.00 58.31 181 ILE B C 1
ATOM 2613 O O . ILE B 1 185 ? 14.970 21.710 -7.504 1.00 59.52 181 ILE B O 1
ATOM 2618 N N . GLN B 1 186 ? 14.956 23.420 -6.015 1.00 61.41 182 GLN B N 1
ATOM 2619 C CA . GLN B 1 186 ? 16.309 23.199 -5.505 1.00 64.63 182 GLN B CA 1
ATOM 2620 C C . GLN B 1 186 ? 16.379 22.006 -4.549 1.00 66.29 182 GLN B C 1
ATOM 2621 O O . GLN B 1 186 ? 15.677 21.960 -3.536 1.00 69.73 182 GLN B O 1
ATOM 2627 N N . GLU C 1 21 ? 5.522 76.795 30.540 1.00 62.30 17 GLU C N 1
ATOM 2628 C CA . GLU C 1 21 ? 6.890 76.957 29.911 1.00 64.01 17 GLU C CA 1
ATOM 2629 C C . GLU C 1 21 ? 7.268 75.825 28.875 1.00 62.82 17 GLU C C 1
ATOM 2630 O O . GLU C 1 21 ? 6.706 75.795 27.771 1.00 63.66 17 GLU C O 1
ATOM 2632 N N . VAL C 1 22 ? 8.192 74.915 29.228 1.00 59.20 18 VAL C N 1
ATOM 2633 C CA . VAL C 1 22 ? 8.917 74.102 28.206 1.00 57.76 18 VAL C CA 1
ATOM 2634 C C . VAL C 1 22 ? 8.265 72.746 27.848 1.00 54.94 18 VAL C C 1
ATOM 2635 O O . VAL C 1 22 ? 7.928 71.941 28.723 1.00 53.39 18 VAL C O 1
ATOM 2639 N N . HIS C 1 23 ? 8.119 72.519 26.542 1.00 51.46 19 HIS C N 1
ATOM 2640 C CA . HIS C 1 23 ? 7.527 71.306 25.992 1.00 52.83 19 HIS C CA 1
ATOM 2641 C C . HIS C 1 23 ? 8.639 70.369 25.499 1.00 52.52 19 HIS C C 1
ATOM 2642 O O . HIS C 1 23 ? 9.379 70.714 24.558 1.00 54.03 19 HIS C O 1
ATOM 2649 N N . VAL C 1 24 ? 8.738 69.194 26.131 1.00 48.02 20 VAL C N 1
ATOM 2650 C CA . VAL C 1 24 ? 9.822 68.220 25.867 1.00 45.41 20 VAL C CA 1
ATOM 2651 C C . VAL C 1 24 ? 9.248 66.903 25.401 1.00 42.14 20 VAL C C 1
ATOM 2652 O O . VAL C 1 24 ? 8.162 66.519 25.800 1.00 42.43 20 VAL C O 1
ATOM 2656 N N . LEU C 1 25 ? 9.976 66.231 24.518 1.00 43.36 21 LEU C N 1
ATOM 2657 C CA . LEU C 1 25 ? 9.642 64.872 24.088 1.00 41.88 21 LEU C CA 1
ATOM 2658 C C . LEU C 1 25 ? 10.568 63.909 24.793 1.00 40.50 21 LEU C C 1
ATOM 2659 O O . LEU C 1 25 ? 11.770 64.111 24.766 1.00 40.23 21 LEU C O 1
ATOM 2664 N N . CYS C 1 26 ? 9.999 62.879 25.439 1.00 37.60 22 CYS C N 1
ATOM 2665 C CA . CYS C 1 26 ? 10.778 61.786 26.035 1.00 37.15 22 CYS C CA 1
ATOM 2666 C C . CYS C 1 26 ? 10.632 60.568 25.136 1.00 35.90 22 CYS C C 1
ATOM 2667 O O . CYS C 1 26 ? 9.538 59.995 24.998 1.00 35.17 22 CYS C O 1
ATOM 2670 N N . LEU C 1 27 ? 11.746 60.221 24.486 1.00 35.14 23 LEU C N 1
ATOM 2671 C CA . LEU C 1 27 ? 11.799 59.179 23.502 1.00 35.74 23 LEU C CA 1
ATOM 2672 C C . LEU C 1 27 ? 12.850 58.131 23.866 1.00 35.34 23 LEU C C 1
ATOM 2673 O O . LEU C 1 27 ? 13.745 58.364 24.693 1.00 32.67 23 LEU C O 1
ATOM 2678 N N . GLY C 1 28 ? 12.705 56.975 23.250 1.00 34.28 24 GLY C N 1
ATOM 2679 C CA . GLY C 1 28 ? 13.622 55.870 23.429 1.00 33.20 24 GLY C CA 1
ATOM 2680 C C . GLY C 1 28 ? 12.825 54.604 23.403 1.00 31.98 24 GLY C C 1
ATOM 2681 O O . GLY C 1 28 ? 11.587 54.638 23.440 1.00 29.22 24 GLY C O 1
ATOM 2682 N N . LEU C 1 29 ? 13.518 53.483 23.367 1.00 31.76 25 LEU C N 1
ATOM 2683 C CA . LEU C 1 29 ? 12.849 52.182 23.223 1.00 29.61 25 LEU C CA 1
ATOM 2684 C C . LEU C 1 29 ? 12.106 51.815 24.487 1.00 29.93 25 LEU C C 1
ATOM 2685 O O . LEU C 1 29 ? 12.403 52.333 25.572 1.00 30.73 25 LEU C O 1
ATOM 2690 N N . ASP C 1 30 ? 11.136 50.926 24.358 1.00 31.39 26 ASP C N 1
ATOM 2691 C CA . ASP C 1 30 ? 10.450 50.404 25.514 1.00 29.29 26 ASP C CA 1
ATOM 2692 C C . ASP C 1 30 ? 11.479 49.740 26.453 1.00 30.15 26 ASP C C 1
ATOM 2693 O O . ASP C 1 30 ? 12.541 49.224 26.024 1.00 26.86 26 ASP C O 1
ATOM 2698 N N . ASN C 1 31 ? 11.173 49.789 27.733 1.00 29.26 27 ASN C N 1
ATOM 2699 C CA . ASN C 1 31 ? 12.019 49.236 28.775 1.00 28.26 27 ASN C CA 1
ATOM 2700 C C . ASN C 1 31 ? 13.330 49.982 29.010 1.00 30.23 27 ASN C C 1
ATOM 2701 O O . ASN C 1 31 ? 14.202 49.482 29.756 1.00 33.33 27 ASN C O 1
ATOM 2706 N N . SER C 1 32 ? 13.482 51.193 28.432 1.00 29.12 28 SER C N 1
ATOM 2707 C CA . SER C 1 32 ? 14.681 51.969 28.682 1.00 28.80 28 SER C CA 1
ATOM 2708 C C . SER C 1 32 ? 14.640 52.724 30.037 1.00 29.44 28 SER C C 1
ATOM 2709 O O . SER C 1 32 ? 15.674 53.100 30.561 1.00 29.92 28 SER C O 1
ATOM 2712 N N . GLY C 1 33 ? 13.444 52.942 30.578 1.00 30.84 29 GLY C N 1
ATOM 2713 C CA . GLY C 1 33 ? 13.279 53.703 31.842 1.00 31.37 29 GLY C CA 1
ATOM 2714 C C . GLY C 1 33 ? 12.718 55.110 31.704 1.00 31.35 29 GLY C C 1
ATOM 2715 O O . GLY C 1 33 ? 12.847 55.897 32.620 1.00 34.83 29 GLY C O 1
ATOM 2716 N N . LYS C 1 34 ? 12.100 55.424 30.566 1.00 31.69 30 LYS C N 1
ATOM 2717 C CA . LYS C 1 34 ? 11.578 56.781 30.296 1.00 31.23 30 LYS C CA 1
ATOM 2718 C C . LYS C 1 34 ? 10.620 57.312 31.391 1.00 30.64 30 LYS C C 1
ATOM 2719 O O . LYS C 1 34 ? 10.829 58.371 31.954 1.00 29.11 30 LYS C O 1
ATOM 2725 N N . THR C 1 35 ? 9.573 56.560 31.651 1.00 32.26 31 THR C N 1
ATOM 2726 C CA . THR C 1 35 ? 8.545 56.960 32.597 1.00 34.17 31 THR C CA 1
ATOM 2727 C C . THR C 1 35 ? 9.065 56.975 34.029 1.00 33.76 31 THR C C 1
ATOM 2728 O O . THR C 1 35 ? 8.675 57.817 34.815 1.00 34.64 31 THR C O 1
ATOM 2732 N N . THR C 1 36 ? 9.953 56.039 34.349 1.00 33.71 32 THR C N 1
ATOM 2733 C CA . THR C 1 36 ? 10.648 55.996 35.641 1.00 32.59 32 THR C CA 1
ATOM 2734 C C . THR C 1 36 ? 11.484 57.279 35.846 1.00 32.82 32 THR C C 1
ATOM 2735 O O . THR C 1 36 ? 11.421 57.915 36.907 1.00 34.32 32 THR C O 1
ATOM 2739 N N . ILE C 1 37 ? 12.239 57.669 34.828 1.00 33.31 33 ILE C N 1
ATOM 2740 C CA . ILE C 1 37 ? 13.014 58.890 34.891 1.00 33.86 33 ILE C CA 1
ATOM 2741 C C . ILE C 1 37 ? 12.119 60.116 35.163 1.00 37.22 33 ILE C C 1
ATOM 2742 O O . ILE C 1 37 ? 12.336 60.817 36.149 1.00 39.40 33 ILE C O 1
ATOM 2747 N N . ILE C 1 38 ? 11.123 60.353 34.310 1.00 36.58 34 ILE C N 1
ATOM 2748 C CA . ILE C 1 38 ? 10.250 61.560 34.423 1.00 38.08 34 ILE C CA 1
ATOM 2749 C C . ILE C 1 38 ? 9.575 61.614 35.798 1.00 39.43 34 ILE C C 1
ATOM 2750 O O . ILE C 1 38 ? 9.554 62.645 36.444 1.00 40.51 34 ILE C O 1
ATOM 2755 N N . ASN C 1 39 ? 9.063 60.469 36.228 1.00 41.94 35 ASN C N 1
ATOM 2756 C CA . ASN C 1 39 ? 8.440 60.299 37.531 1.00 44.22 35 ASN C CA 1
ATOM 2757 C C . ASN C 1 39 ? 9.354 60.614 38.719 1.00 46.08 35 ASN C C 1
ATOM 2758 O O . ASN C 1 39 ? 8.921 61.208 39.703 1.00 44.08 35 ASN C O 1
ATOM 2763 N N . LYS C 1 40 ? 10.618 60.218 38.611 1.00 46.45 36 LYS C N 1
ATOM 2764 C CA . LYS C 1 40 ? 11.597 60.462 39.652 1.00 47.09 36 LYS C CA 1
ATOM 2765 C C . LYS C 1 40 ? 12.013 61.952 39.687 1.00 49.26 36 LYS C C 1
ATOM 2766 O O . LYS C 1 40 ? 12.531 62.431 40.700 1.00 49.78 36 LYS C O 1
ATOM 2772 N N . LEU C 1 41 ? 11.773 62.674 38.592 1.00 47.95 37 LEU C N 1
ATOM 2773 C CA . LEU C 1 41 ? 11.974 64.129 38.564 1.00 48.23 37 LEU C CA 1
ATOM 2774 C C . LEU C 1 41 ? 10.822 64.909 39.261 1.00 48.63 37 LEU C C 1
ATOM 2775 O O . LEU C 1 41 ? 10.956 66.091 39.547 1.00 50.36 37 LEU C O 1
ATOM 2780 N N . LYS C 1 42 ? 9.711 64.235 39.539 1.00 49.76 38 LYS C N 1
ATOM 2781 C CA . LYS C 1 42 ? 8.584 64.850 40.246 1.00 49.31 38 LYS C CA 1
ATOM 2782 C C . LYS C 1 42 ? 8.841 64.859 41.763 1.00 52.69 38 LYS C C 1
ATOM 2783 O O . LYS C 1 42 ? 9.742 64.170 42.238 1.00 51.18 38 LYS C O 1
ATOM 2789 N N . PRO C 1 43 ? 8.052 65.659 42.530 1.00 57.47 39 PRO C N 1
ATOM 2790 C CA . PRO C 1 43 ? 8.155 65.606 43.995 1.00 57.63 39 PRO C CA 1
ATOM 2791 C C . PRO C 1 43 ? 7.611 64.284 44.540 1.00 58.17 39 PRO C C 1
ATOM 2792 O O . PRO C 1 43 ? 6.704 63.713 43.945 1.00 56.27 39 PRO C O 1
ATOM 2796 N N . SER C 1 44 ? 8.158 63.832 45.674 1.00 59.49 40 SER C N 1
ATOM 2797 C CA . SER C 1 44 ? 7.874 62.497 46.237 1.00 60.21 40 SER C CA 1
ATOM 2798 C C . SER C 1 44 ? 6.388 62.124 46.284 1.00 63.07 40 SER C C 1
ATOM 2799 O O . SER C 1 44 ? 6.025 60.978 45.982 1.00 62.59 40 SER C O 1
ATOM 2801 N N . ASN C 1 45 ? 5.541 63.085 46.669 1.00 64.16 41 ASN C N 1
ATOM 2802 C CA . ASN C 1 45 ? 4.084 62.859 46.774 1.00 65.69 41 ASN C CA 1
ATOM 2803 C C . ASN C 1 45 ? 3.380 62.733 45.421 1.00 63.73 41 ASN C C 1
ATOM 2804 O O . ASN C 1 45 ? 2.285 62.161 45.347 1.00 64.16 41 ASN C O 1
ATOM 2809 N N . ALA C 1 46 ? 3.996 63.283 44.365 1.00 61.41 42 ALA C N 1
ATOM 2810 C CA . ALA C 1 46 ? 3.463 63.179 42.985 1.00 58.77 42 ALA C CA 1
ATOM 2811 C C . ALA C 1 46 ? 3.894 61.877 42.239 1.00 56.38 42 ALA C C 1
ATOM 2812 O O . ALA C 1 46 ? 3.332 61.551 41.199 1.00 56.40 42 ALA C O 1
ATOM 2814 N N . GLN C 1 47 ? 4.863 61.146 42.787 1.00 55.59 43 GLN C N 1
ATOM 2815 C CA . GLN C 1 47 ? 5.508 60.025 42.073 1.00 52.77 43 GLN C CA 1
ATOM 2816 C C . GLN C 1 47 ? 4.660 58.738 42.012 1.00 54.37 43 GLN C C 1
ATOM 2817 O O . GLN C 1 47 ? 4.193 58.241 43.033 1.00 56.78 43 GLN C O 1
ATOM 2823 N N . SER C 1 48 ? 4.458 58.213 40.799 1.00 53.41 44 SER C N 1
ATOM 2824 C CA . SER C 1 48 ? 3.747 56.952 40.600 1.00 53.53 44 SER C CA 1
ATOM 2825 C C . SER C 1 48 ? 4.515 55.790 41.244 1.00 52.72 44 SER C C 1
ATOM 2826 O O . SER C 1 48 ? 5.739 55.727 41.156 1.00 51.61 44 SER C O 1
ATOM 2829 N N . GLN C 1 49 ? 3.778 54.893 41.900 1.00 54.77 45 GLN C N 1
ATOM 2830 C CA . GLN C 1 49 ? 4.348 53.681 42.519 1.00 55.62 45 GLN C CA 1
ATOM 2831 C C . GLN C 1 49 ? 3.849 52.396 41.815 1.00 56.45 45 GLN C C 1
ATOM 2832 O O . GLN C 1 49 ? 3.972 51.291 42.360 1.00 56.70 45 GLN C O 1
ATOM 2835 N N . ASN C 1 50 ? 3.285 52.552 40.613 1.00 54.97 46 ASN C N 1
ATOM 2836 C CA . ASN C 1 50 ? 2.957 51.415 39.741 1.00 54.92 46 ASN C CA 1
ATOM 2837 C C . ASN C 1 50 ? 3.223 51.788 38.286 1.00 50.68 46 ASN C C 1
ATOM 2838 O O . ASN C 1 50 ? 2.289 52.009 37.505 1.00 52.58 46 ASN C O 1
ATOM 2843 N N . ILE C 1 51 ? 4.500 51.884 37.928 1.00 45.34 47 ILE C N 1
ATOM 2844 C CA . ILE C 1 51 ? 4.867 52.297 36.570 1.00 39.87 47 ILE C CA 1
ATOM 2845 C C . ILE C 1 51 ? 4.821 51.110 35.615 1.00 38.11 47 ILE C C 1
ATOM 2846 O O . ILE C 1 51 ? 5.624 50.167 35.719 1.00 39.63 47 ILE C O 1
ATOM 2851 N N . LEU C 1 52 ? 3.867 51.166 34.707 1.00 35.71 48 LEU C N 1
ATOM 2852 C CA . LEU C 1 52 ? 3.646 50.114 33.726 1.00 38.68 48 LEU C CA 1
ATOM 2853 C C . LEU C 1 52 ? 4.031 50.626 32.339 1.00 36.20 48 LEU C C 1
ATOM 2854 O O . LEU C 1 52 ? 4.242 51.833 32.146 1.00 34.84 48 LEU C O 1
ATOM 2859 N N . PRO C 1 53 ? 4.158 49.708 31.369 1.00 35.93 49 PRO C N 1
ATOM 2860 C CA . PRO C 1 53 ? 4.461 50.112 29.990 1.00 33.39 49 PRO C CA 1
ATOM 2861 C C . PRO C 1 53 ? 3.456 51.152 29.487 1.00 33.43 49 PRO C C 1
ATOM 2862 O O . PRO C 1 53 ? 2.240 50.956 29.589 1.00 35.34 49 PRO C O 1
ATOM 2866 N N . THR C 1 54 ? 3.962 52.251 28.963 1.00 31.41 50 THR C N 1
ATOM 2867 C CA . THR C 1 54 ? 3.111 53.341 28.496 1.00 36.41 50 THR C CA 1
ATOM 2868 C C . THR C 1 54 ? 2.307 52.922 27.267 1.00 37.25 50 THR C C 1
ATOM 2869 O O . THR C 1 54 ? 2.848 52.387 26.327 1.00 40.49 50 THR C O 1
ATOM 2873 N N . ILE C 1 55 ? 1.002 53.157 27.306 1.00 42.35 51 ILE C N 1
ATOM 2874 C CA . ILE C 1 55 ? 0.130 52.888 26.162 1.00 43.97 51 ILE C CA 1
ATOM 2875 C C . ILE C 1 55 ? -0.079 54.189 25.365 1.00 42.02 51 ILE C C 1
ATOM 2876 O O . ILE C 1 55 ? -0.733 55.146 25.831 1.00 42.54 51 ILE C O 1
ATOM 2881 N N . GLY C 1 56 ? 0.481 54.212 24.167 1.00 37.83 52 GLY C N 1
ATOM 2882 C CA . GLY C 1 56 ? 0.486 55.395 23.342 1.00 38.55 52 GLY C CA 1
ATOM 2883 C C . GLY C 1 56 ? 1.451 56.419 23.891 1.00 39.02 52 GLY C C 1
ATOM 2884 O O . GLY C 1 56 ? 2.648 56.376 23.615 1.00 40.99 52 GLY C O 1
ATOM 2885 N N . PHE C 1 57 ? 0.919 57.363 24.644 1.00 39.17 53 PHE C N 1
ATOM 2886 C CA . PHE C 1 57 ? 1.736 58.336 25.325 1.00 41.97 53 PHE C CA 1
ATOM 2887 C C . PHE C 1 57 ? 0.945 58.930 26.472 1.00 43.83 53 PHE C C 1
ATOM 2888 O O . PHE C 1 57 ? -0.290 58.871 26.477 1.00 42.14 53 PHE C O 1
ATOM 2896 N N . SER C 1 58 ? 1.666 59.491 27.440 1.00 41.31 54 SER C N 1
ATOM 2897 C CA . SER C 1 58 ? 1.066 60.296 28.480 1.00 42.25 54 SER C CA 1
ATOM 2898 C C . SER C 1 58 ? 1.773 61.612 28.548 1.00 40.77 54 SER C C 1
ATOM 2899 O O . SER C 1 58 ? 2.928 61.713 28.166 1.00 37.38 54 SER C O 1
ATOM 2902 N N . ILE C 1 59 ? 1.074 62.627 29.042 1.00 41.56 55 ILE C N 1
ATOM 2903 C CA . ILE C 1 59 ? 1.710 63.891 29.353 1.00 42.69 55 ILE C CA 1
ATOM 2904 C C . ILE C 1 59 ? 1.984 63.959 30.848 1.00 43.50 55 ILE C C 1
ATOM 2905 O O . ILE C 1 59 ? 1.115 63.664 31.674 1.00 45.35 55 ILE C O 1
ATOM 2910 N N . GLU C 1 60 ? 3.215 64.324 31.180 1.00 43.21 56 GLU C N 1
ATOM 2911 C CA . GLU C 1 60 ? 3.671 64.425 32.554 1.00 45.23 56 GLU C CA 1
ATOM 2912 C C . GLU C 1 60 ? 4.269 65.808 32.757 1.00 45.35 56 GLU C C 1
ATOM 2913 O O . GLU C 1 60 ? 4.731 66.436 31.810 1.00 42.78 56 GLU C O 1
ATOM 2919 N N . LYS C 1 61 ? 4.242 66.283 33.994 1.00 48.11 57 LYS C N 1
ATOM 2920 C CA . LYS C 1 61 ? 4.770 67.602 34.322 1.00 53.51 57 LYS C CA 1
ATOM 2921 C C . LYS C 1 61 ? 5.738 67.507 35.493 1.00 53.61 57 LYS C C 1
ATOM 2922 O O . LYS C 1 61 ? 5.473 66.807 36.479 1.00 57.57 57 LYS C O 1
ATOM 2928 N N . PHE C 1 62 ? 6.870 68.189 35.368 1.00 54.13 58 PHE C N 1
ATOM 2929 C CA . PHE C 1 62 ? 7.801 68.367 36.488 1.00 54.73 58 PHE C CA 1
ATOM 2930 C C . PHE C 1 62 ? 8.450 69.741 36.376 1.00 55.73 58 PHE C C 1
ATOM 2931 O O . PHE C 1 62 ? 8.406 70.364 35.310 1.00 54.83 58 PHE C O 1
ATOM 2939 N N . LYS C 1 63 ? 9.051 70.203 37.475 1.00 58.53 59 LYS C N 1
ATOM 2940 C CA . LYS C 1 63 ? 9.736 71.501 37.502 1.00 62.40 59 LYS C CA 1
ATOM 2941 C C . LYS C 1 63 ? 11.221 71.355 37.860 1.00 62.67 59 LYS C C 1
ATOM 2942 O O . LYS C 1 63 ? 11.585 70.573 38.753 1.00 62.83 59 LYS C O 1
ATOM 2948 N N . SER C 1 64 ? 12.068 72.097 37.144 1.00 61.44 60 SER C N 1
ATOM 2949 C CA . SER C 1 64 ? 13.482 72.234 37.495 1.00 62.61 60 SER C CA 1
ATOM 2950 C C . SER C 1 64 ? 13.643 73.435 38.456 1.00 63.73 60 SER C C 1
ATOM 2951 O O . SER C 1 64 ? 12.666 73.877 39.045 1.00 65.02 60 SER C O 1
ATOM 2954 N N . SER C 1 65 ? 14.874 73.932 38.628 1.00 66.72 61 SER C N 1
ATOM 2955 C CA . SER C 1 65 ? 15.130 75.135 39.449 1.00 67.84 61 SER C CA 1
ATOM 2956 C C . SER C 1 65 ? 14.307 76.321 38.930 1.00 67.95 61 SER C C 1
ATOM 2957 O O . SER C 1 65 ? 13.416 76.816 39.622 1.00 67.63 61 SER C O 1
ATOM 2959 N N . SER C 1 66 ? 14.590 76.726 37.691 1.00 68.04 62 SER C N 1
ATOM 2960 C CA . SER C 1 66 ? 13.943 77.878 37.061 1.00 67.79 62 SER C CA 1
ATOM 2961 C C . SER C 1 66 ? 12.708 77.526 36.192 1.00 66.79 62 SER C C 1
ATOM 2962 O O . SER C 1 66 ? 11.788 78.334 36.083 1.00 68.71 62 SER C O 1
ATOM 2965 N N . LEU C 1 67 ? 12.692 76.334 35.581 1.00 63.80 63 LEU C N 1
ATOM 2966 C CA . LEU C 1 67 ? 11.725 76.030 34.499 1.00 60.14 63 LEU C CA 1
ATOM 2967 C C . LEU C 1 67 ? 10.588 75.065 34.869 1.00 58.31 63 LEU C C 1
ATOM 2968 O O . LEU C 1 67 ? 10.692 74.249 35.790 1.00 55.50 63 LEU C O 1
ATOM 2973 N N . SER C 1 68 ? 9.493 75.188 34.121 1.00 57.47 64 SER C N 1
ATOM 2974 C CA . SER C 1 68 ? 8.356 74.293 34.225 1.00 54.61 64 SER C CA 1
ATOM 2975 C C . SER C 1 68 ? 8.333 73.443 32.947 1.00 51.84 64 SER C C 1
ATOM 2976 O O . SER C 1 68 ? 8.414 73.985 31.821 1.00 43.81 64 SER C O 1
ATOM 2979 N N . PHE C 1 69 ? 8.261 72.115 33.116 1.00 48.55 65 PHE C N 1
ATOM 2980 C CA . PHE C 1 69 ? 8.343 71.196 31.976 1.00 46.63 65 PHE C CA 1
ATOM 2981 C C . PHE C 1 69 ? 7.068 70.428 31.787 1.00 44.70 65 PHE C C 1
ATOM 2982 O O . PHE C 1 69 ? 6.523 69.898 32.753 1.00 46.28 65 PHE C O 1
ATOM 2990 N N . THR C 1 70 ? 6.606 70.358 30.536 1.00 42.68 66 THR C N 1
ATOM 2991 C CA . THR C 1 70 ? 5.540 69.450 30.126 1.00 43.02 66 THR C CA 1
ATOM 2992 C C . THR C 1 70 ? 6.171 68.430 29.176 1.00 42.01 66 THR C C 1
ATOM 2993 O O . THR C 1 70 ? 6.743 68.797 28.142 1.00 39.28 66 THR C O 1
ATOM 2997 N N . VAL C 1 71 ? 6.058 67.150 29.540 1.00 40.14 67 VAL C N 1
ATOM 2998 C CA . VAL C 1 71 ? 6.743 66.080 28.838 1.00 38.93 67 VAL C CA 1
ATOM 2999 C C . VAL C 1 71 ? 5.751 65.162 28.171 1.00 36.63 67 VAL C C 1
ATOM 3000 O O . VAL C 1 71 ? 4.840 64.617 28.831 1.00 36.52 67 VAL C O 1
ATOM 3004 N N . PHE C 1 72 ? 5.927 65.011 26.861 1.00 36.43 68 PHE C N 1
ATOM 3005 C CA . PHE C 1 72 ? 5.206 64.028 26.085 1.00 38.63 68 PHE C CA 1
ATOM 3006 C C . PHE C 1 72 ? 5.991 62.738 26.279 1.00 34.25 68 PHE C C 1
ATOM 3007 O O . PHE C 1 72 ? 7.041 62.533 25.676 1.00 33.46 68 PHE C O 1
ATOM 3015 N N . ASP C 1 73 ? 5.512 61.935 27.207 1.00 32.85 69 ASP C N 1
ATOM 3016 C CA . ASP C 1 73 ? 6.177 60.685 27.571 1.00 35.37 69 ASP C CA 1
ATOM 3017 C C . ASP C 1 73 ? 5.627 59.596 26.688 1.00 32.15 69 ASP C C 1
ATOM 3018 O O . ASP C 1 73 ? 4.552 59.047 26.933 1.00 35.65 69 ASP C O 1
ATOM 3023 N N . MET C 1 74 ? 6.362 59.303 25.630 1.00 32.55 70 MET C N 1
ATOM 3024 C CA . MET C 1 74 ? 5.861 58.433 24.586 1.00 33.51 70 MET C CA 1
ATOM 3025 C C . MET C 1 74 ? 6.113 56.967 24.954 1.00 30.00 70 MET C C 1
ATOM 3026 O O . MET C 1 74 ? 7.096 56.646 25.629 1.00 29.36 70 MET C O 1
ATOM 3031 N N . SER C 1 75 ? 5.230 56.097 24.506 1.00 32.58 71 SER C N 1
ATOM 3032 C CA . SER C 1 75 ? 5.555 54.671 24.447 1.00 32.75 71 SER C CA 1
ATOM 3033 C C . SER C 1 75 ? 6.728 54.426 23.505 1.00 31.91 71 SER C C 1
ATOM 3034 O O . SER C 1 75 ? 6.779 54.973 22.406 1.00 32.21 71 SER C O 1
ATOM 3037 N N . GLY C 1 76 ? 7.666 53.595 23.950 1.00 32.71 72 GLY C N 1
ATOM 3038 C CA . GLY C 1 76 ? 8.766 53.173 23.117 1.00 32.08 72 GLY C CA 1
ATOM 3039 C C . GLY C 1 76 ? 8.553 51.837 22.432 1.00 30.79 72 GLY C C 1
ATOM 3040 O O . GLY C 1 76 ? 9.444 51.362 21.756 1.00 28.25 72 GLY C O 1
ATOM 3041 N N . GLN C 1 77 ? 7.392 51.226 22.640 1.00 33.25 73 GLN C N 1
ATOM 3042 C CA . GLN C 1 77 ? 7.019 49.991 21.983 1.00 33.84 73 GLN C CA 1
ATOM 3043 C C . GLN C 1 77 ? 6.894 50.181 20.473 1.00 33.99 73 GLN C C 1
ATOM 3044 O O . GLN C 1 77 ? 6.389 51.206 20.010 1.00 31.34 73 GLN C O 1
ATOM 3050 N N . GLY C 1 78 ? 7.315 49.168 19.720 1.00 30.84 74 GLY C N 1
ATOM 3051 C CA . GLY C 1 78 ? 7.238 49.205 18.267 1.00 30.72 74 GLY C CA 1
ATOM 3052 C C . GLY C 1 78 ? 5.838 49.497 17.791 1.00 32.14 74 GLY C C 1
ATOM 3053 O O . GLY C 1 78 ? 5.655 50.203 16.848 1.00 33.87 74 GLY C O 1
ATOM 3054 N N . ARG C 1 79 ? 4.840 48.964 18.481 1.00 34.00 75 ARG C N 1
ATOM 3055 C CA . ARG C 1 79 ? 3.453 49.195 18.119 1.00 35.33 75 ARG C CA 1
ATOM 3056 C C . ARG C 1 79 ? 3.047 50.684 18.063 1.00 37.97 75 ARG C C 1
ATOM 3057 O O . ARG C 1 79 ? 2.163 51.061 17.270 1.00 37.24 75 ARG C O 1
ATOM 3065 N N . TYR C 1 80 ? 3.685 51.518 18.892 1.00 35.08 76 TYR C N 1
ATOM 3066 C CA . TYR C 1 80 ? 3.253 52.916 19.102 1.00 36.67 76 TYR C CA 1
ATOM 3067 C C . TYR C 1 80 ? 4.282 53.935 18.650 1.00 35.98 76 TYR C C 1
ATOM 3068 O O . TYR C 1 80 ? 4.122 55.136 18.880 1.00 39.64 76 TYR C O 1
ATOM 3077 N N . ARG C 1 81 ? 5.327 53.478 17.988 1.00 39.77 77 ARG C N 1
ATOM 3078 C CA . ARG C 1 81 ? 6.419 54.380 17.635 1.00 43.41 77 ARG C CA 1
ATOM 3079 C C . ARG C 1 81 ? 6.012 55.360 16.516 1.00 42.29 77 ARG C C 1
ATOM 3080 O O . ARG C 1 81 ? 6.564 56.466 16.422 1.00 41.67 77 ARG C O 1
ATOM 3088 N N . ASN C 1 82 ? 5.029 54.958 15.707 1.00 43.61 78 ASN C N 1
ATOM 3089 C CA . ASN C 1 82 ? 4.421 55.842 14.689 1.00 46.23 78 ASN C CA 1
ATOM 3090 C C . ASN C 1 82 ? 3.949 57.191 15.267 1.00 47.39 78 ASN C C 1
ATOM 3091 O O . ASN C 1 82 ? 3.965 58.227 14.567 1.00 50.41 78 ASN C O 1
ATOM 3096 N N . LEU C 1 83 ? 3.548 57.172 16.544 1.00 44.15 79 LEU C N 1
ATOM 3097 C CA . LEU C 1 83 ? 3.056 58.346 17.231 1.00 42.50 79 LEU C CA 1
ATOM 3098 C C . LEU C 1 83 ? 4.117 59.378 17.539 1.00 40.99 79 LEU C C 1
ATOM 3099 O O . LEU C 1 83 ? 3.786 60.521 17.742 1.00 43.81 79 LEU C O 1
ATOM 3104 N N . TRP C 1 84 ? 5.383 58.982 17.623 1.00 40.77 80 TRP C N 1
ATOM 3105 C CA . TRP C 1 84 ? 6.452 59.913 18.021 1.00 39.44 80 TRP C CA 1
ATOM 3106 C C . TRP C 1 84 ? 6.414 61.203 17.170 1.00 43.98 80 TRP C C 1
ATOM 3107 O O . TRP C 1 84 ? 6.371 62.325 17.708 1.00 40.73 80 TRP C O 1
ATOM 3118 N N . GLU C 1 85 ? 6.417 61.023 15.852 1.00 47.11 81 GLU C N 1
ATOM 3119 C CA . GLU C 1 85 ? 6.503 62.145 14.905 1.00 52.59 81 GLU C CA 1
ATOM 3120 C C . GLU C 1 85 ? 5.327 63.138 14.971 1.00 55.22 81 GLU C C 1
ATOM 3121 O O . GLU C 1 85 ? 5.492 64.310 14.640 1.00 55.86 81 GLU C O 1
ATOM 3127 N N . HIS C 1 86 ? 4.162 62.671 15.416 1.00 57.33 82 HIS C N 1
ATOM 3128 C CA . HIS C 1 86 ? 3.000 63.552 15.610 1.00 59.52 82 HIS C CA 1
ATOM 3129 C C . HIS C 1 86 ? 3.283 64.753 16.529 1.00 58.87 82 HIS C C 1
ATOM 3130 O O . HIS C 1 86 ? 2.575 65.760 16.445 1.00 61.64 82 HIS C O 1
ATOM 3137 N N . TYR C 1 87 ? 4.307 64.647 17.395 1.00 56.15 83 TYR C N 1
ATOM 3138 C CA . TYR C 1 87 ? 4.631 65.698 18.380 1.00 53.87 83 TYR C CA 1
ATOM 3139 C C . TYR C 1 87 ? 6.033 66.294 18.194 1.00 52.19 83 TYR C C 1
ATOM 3140 O O . TYR C 1 87 ? 6.519 67.028 19.050 1.00 51.95 83 TYR C O 1
ATOM 3149 N N . TYR C 1 88 ? 6.653 66.030 17.046 1.00 50.58 84 TYR C N 1
ATOM 3150 C CA . TYR C 1 88 ? 7.993 66.562 16.743 1.00 51.87 84 TYR C CA 1
ATOM 3151 C C . TYR C 1 88 ? 8.048 68.088 16.596 1.00 55.43 84 TYR C C 1
ATOM 3152 O O . TYR C 1 88 ? 9.097 68.677 16.818 1.00 59.26 84 TYR C O 1
ATOM 3161 N N . LYS C 1 89 ? 6.927 68.711 16.230 1.00 58.01 85 LYS C N 1
ATOM 3162 C CA . LYS C 1 89 ? 6.853 70.177 16.088 1.00 61.67 85 LYS C CA 1
ATOM 3163 C C . LYS C 1 89 ? 6.639 70.890 17.426 1.00 61.79 85 LYS C C 1
ATOM 3164 O O . LYS C 1 89 ? 7.197 71.964 17.655 1.00 62.99 85 LYS C O 1
ATOM 3170 N N . GLU C 1 90 ? 5.840 70.296 18.310 1.00 62.03 86 GLU C N 1
ATOM 3171 C CA . GLU C 1 90 ? 5.674 70.828 19.673 1.00 62.17 86 GLU C CA 1
ATOM 3172 C C . GLU C 1 90 ? 6.961 70.769 20.496 1.00 58.36 86 GLU C C 1
ATOM 3173 O O . GLU C 1 90 ? 7.132 71.547 21.444 1.00 56.78 86 GLU C O 1
ATOM 3179 N N . GLY C 1 91 ? 7.861 69.850 20.139 1.00 55.36 87 GLY C N 1
ATOM 3180 C CA . GLY C 1 91 ? 9.044 69.573 20.952 1.00 53.17 87 GLY C CA 1
ATOM 3181 C C . GLY C 1 91 ? 10.118 70.643 20.891 1.00 51.94 87 GLY C C 1
ATOM 3182 O O . GLY C 1 91 ? 10.712 70.869 19.847 1.00 53.10 87 GLY C O 1
ATOM 3183 N N . GLN C 1 92 ? 10.375 71.285 22.023 1.00 50.85 88 GLN C N 1
ATOM 3184 C CA . GLN C 1 92 ? 11.412 72.312 22.135 1.00 51.28 88 GLN C CA 1
ATOM 3185 C C . GLN C 1 92 ? 12.741 71.699 22.599 1.00 51.48 88 GLN C C 1
ATOM 3186 O O . GLN C 1 92 ? 13.755 72.376 22.637 1.00 50.70 88 GLN C O 1
ATOM 3192 N N . ALA C 1 93 ? 12.703 70.414 22.967 1.00 49.94 89 ALA C N 1
ATOM 3193 C CA . ALA C 1 93 ? 13.883 69.661 23.410 1.00 46.99 89 ALA C CA 1
ATOM 3194 C C . ALA C 1 93 ? 13.548 68.157 23.457 1.00 44.80 89 ALA C C 1
ATOM 3195 O O . ALA C 1 93 ? 12.385 67.772 23.476 1.00 44.44 89 ALA C O 1
ATOM 3197 N N . ILE C 1 94 ? 14.578 67.323 23.470 1.00 43.44 90 ILE C N 1
ATOM 3198 C CA . ILE C 1 94 ? 14.386 65.860 23.555 1.00 42.84 90 ILE C CA 1
ATOM 3199 C C . ILE C 1 94 ? 15.164 65.289 24.728 1.00 41.30 90 ILE C C 1
ATOM 3200 O O . ILE C 1 94 ? 16.290 65.684 24.992 1.00 39.44 90 ILE C O 1
ATOM 3205 N N . ILE C 1 95 ? 14.521 64.378 25.450 1.00 42.48 91 ILE C N 1
ATOM 3206 C CA . ILE C 1 95 ? 15.196 63.500 26.392 1.00 39.18 91 ILE C CA 1
ATOM 3207 C C . ILE C 1 95 ? 15.136 62.107 25.758 1.00 39.02 91 ILE C C 1
ATOM 3208 O O . ILE C 1 95 ? 14.035 61.562 25.524 1.00 36.69 91 ILE C O 1
ATOM 3213 N N . PHE C 1 96 ? 16.309 61.568 25.423 1.00 33.86 92 PHE C N 1
ATOM 3214 C CA . PHE C 1 96 ? 16.394 60.310 24.718 1.00 37.46 92 PHE C CA 1
ATOM 3215 C C . PHE C 1 96 ? 17.047 59.279 25.634 1.00 36.39 92 PHE C C 1
ATOM 3216 O O . PHE C 1 96 ? 18.199 59.421 25.998 1.00 39.69 92 PHE C O 1
ATOM 3224 N N . VAL C 1 97 ? 16.298 58.241 25.991 1.00 36.23 93 VAL C N 1
ATOM 3225 C CA . VAL C 1 97 ? 16.721 57.307 27.018 1.00 34.01 93 VAL C CA 1
ATOM 3226 C C . VAL C 1 97 ? 17.137 55.968 26.381 1.00 34.12 93 VAL C C 1
ATOM 3227 O O . VAL C 1 97 ? 16.455 55.438 25.483 1.00 30.27 93 VAL C O 1
ATOM 3231 N N . ILE C 1 98 ? 18.255 55.444 26.870 1.00 34.61 94 ILE C N 1
ATOM 3232 C CA . ILE C 1 98 ? 18.841 54.197 26.400 1.00 35.28 94 ILE C CA 1
ATOM 3233 C C . ILE C 1 98 ? 19.040 53.274 27.582 1.00 32.42 94 ILE C C 1
ATOM 3234 O O . ILE C 1 98 ? 19.506 53.706 28.635 1.00 31.78 94 ILE C O 1
ATOM 3239 N N . ASP C 1 99 ? 18.686 52.004 27.413 1.00 34.70 95 ASP C N 1
ATOM 3240 C CA . ASP C 1 99 ? 19.078 50.978 28.370 1.00 32.95 95 ASP C CA 1
ATOM 3241 C C . ASP C 1 99 ? 20.569 50.648 28.160 1.00 35.79 95 ASP C C 1
ATOM 3242 O O . ASP C 1 99 ? 20.939 49.986 27.176 1.00 33.56 95 ASP C O 1
ATOM 3247 N N . SER C 1 100 ? 21.413 51.126 29.095 1.00 38.55 96 SER C N 1
ATOM 3248 C CA . SER C 1 100 ? 22.894 50.941 29.044 1.00 39.07 96 SER C CA 1
ATOM 3249 C C . SER C 1 100 ? 23.326 49.501 29.117 1.00 36.09 96 SER C C 1
ATOM 3250 O O . SER C 1 100 ? 24.413 49.170 28.700 1.00 37.02 96 SER C O 1
ATOM 3253 N N . SER C 1 101 ? 22.489 48.674 29.702 1.00 33.23 97 SER C N 1
ATOM 3254 C CA . SER C 1 101 ? 22.820 47.277 29.950 1.00 36.51 97 SER C CA 1
ATOM 3255 C C . SER C 1 101 ? 22.459 46.320 28.771 1.00 34.94 97 SER C C 1
ATOM 3256 O O . SER C 1 101 ? 22.660 45.110 28.891 1.00 37.56 97 SER C O 1
ATOM 3259 N N . ASP C 1 102 ? 21.949 46.872 27.665 1.00 33.57 98 ASP C N 1
ATOM 3260 C CA . ASP C 1 102 ? 21.396 46.083 26.540 1.00 34.46 98 ASP C CA 1
ATOM 3261 C C . ASP C 1 102 ? 22.062 46.492 25.248 1.00 36.49 98 ASP C C 1
ATOM 3262 O O . ASP C 1 102 ? 21.531 47.312 24.465 1.00 32.52 98 ASP C O 1
ATOM 3267 N N . ARG C 1 103 ? 23.228 45.900 25.031 1.00 35.58 99 ARG C N 1
ATOM 3268 C CA . ARG C 1 103 ? 24.050 46.155 23.866 1.00 38.80 99 ARG C CA 1
ATOM 3269 C C . ARG C 1 103 ? 23.311 45.857 22.530 1.00 36.50 99 ARG C C 1
ATOM 3270 O O . ARG C 1 103 ? 23.407 46.646 21.583 1.00 36.94 99 ARG C O 1
ATOM 3278 N N . LEU C 1 104 ? 22.573 44.749 22.470 1.00 33.25 100 LEU C N 1
ATOM 3279 C CA . LEU C 1 104 ? 21.909 44.356 21.226 1.00 32.61 100 LEU C CA 1
ATOM 3280 C C . LEU C 1 104 ? 20.843 45.351 20.845 1.00 32.21 100 LEU C C 1
ATOM 3281 O O . LEU C 1 104 ? 20.820 45.829 19.710 1.00 36.66 100 LEU C O 1
ATOM 3286 N N . ARG C 1 105 ? 19.948 45.680 21.783 1.00 34.03 101 ARG C N 1
ATOM 3287 C CA . ARG C 1 105 ? 18.869 46.658 21.491 1.00 30.47 101 ARG C CA 1
ATOM 3288 C C . ARG C 1 105 ? 19.405 48.067 21.241 1.00 33.21 101 ARG C C 1
ATOM 3289 O O . ARG C 1 105 ? 18.690 48.911 20.666 1.00 32.75 101 ARG C O 1
ATOM 3297 N N . MET C 1 106 ? 20.655 48.341 21.644 1.00 35.03 102 MET C N 1
ATOM 3298 C CA . MET C 1 106 ? 21.308 49.604 21.223 1.00 37.21 102 MET C CA 1
ATOM 3299 C C . MET C 1 106 ? 21.424 49.764 19.692 1.00 36.50 102 MET C C 1
ATOM 3300 O O . MET C 1 106 ? 21.487 50.887 19.201 1.00 34.67 102 MET C O 1
ATOM 3305 N N . VAL C 1 107 ? 21.455 48.653 18.960 1.00 37.16 103 VAL C N 1
ATOM 3306 C CA . VAL C 1 107 ? 21.486 48.678 17.487 1.00 38.60 103 VAL C CA 1
ATOM 3307 C C . VAL C 1 107 ? 20.166 49.198 16.984 1.00 35.39 103 VAL C C 1
ATOM 3308 O O . VAL C 1 107 ? 20.128 50.015 16.075 1.00 36.79 103 VAL C O 1
ATOM 3312 N N . VAL C 1 108 ? 19.073 48.766 17.619 1.00 36.08 104 VAL C N 1
ATOM 3313 C CA . VAL C 1 108 ? 17.726 49.215 17.242 1.00 35.86 104 VAL C CA 1
ATOM 3314 C C . VAL C 1 108 ? 17.509 50.659 17.646 1.00 38.40 104 VAL C C 1
ATOM 3315 O O . VAL C 1 108 ? 16.923 51.445 16.889 1.00 38.67 104 VAL C O 1
ATOM 3319 N N . ALA C 1 109 ? 17.963 50.991 18.860 1.00 38.28 105 ALA C N 1
ATOM 3320 C CA . ALA C 1 109 ? 17.935 52.363 19.387 1.00 36.24 105 ALA C CA 1
ATOM 3321 C C . ALA C 1 109 ? 18.671 53.333 18.467 1.00 41.16 105 ALA C C 1
ATOM 3322 O O . ALA C 1 109 ? 18.169 54.440 18.196 1.00 38.40 105 ALA C O 1
ATOM 3324 N N . LYS C 1 110 ? 19.843 52.908 17.963 1.00 42.57 106 LYS C N 1
ATOM 3325 C CA . LYS C 1 110 ? 20.604 53.735 17.040 1.00 44.83 106 LYS C CA 1
ATOM 3326 C C . LYS C 1 110 ? 19.819 54.040 15.761 1.00 42.42 106 LYS C C 1
ATOM 3327 O O . LYS C 1 110 ? 19.862 55.163 15.262 1.00 43.37 106 LYS C O 1
ATOM 3333 N N . GLU C 1 111 ? 19.146 53.035 15.216 1.00 42.96 107 GLU C N 1
ATOM 3334 C CA . GLU C 1 111 ? 18.340 53.214 13.997 1.00 45.48 107 GLU C CA 1
ATOM 3335 C C . GLU C 1 111 ? 17.212 54.238 14.207 1.00 43.45 107 GLU C C 1
ATOM 3336 O O . GLU C 1 111 ? 16.972 55.105 13.353 1.00 40.44 107 GLU C O 1
ATOM 3342 N N . GLU C 1 112 ? 16.513 54.116 15.333 1.00 41.00 108 GLU C N 1
ATOM 3343 C CA . GLU C 1 112 ? 15.444 55.029 15.671 1.00 42.04 108 GLU C CA 1
ATOM 3344 C C . GLU C 1 112 ? 15.968 56.443 15.865 1.00 42.22 108 GLU C C 1
ATOM 3345 O O . GLU C 1 112 ? 15.320 57.408 15.445 1.00 39.60 108 GLU C O 1
ATOM 3351 N N . LEU C 1 113 ? 17.140 56.556 16.490 1.00 40.30 109 LEU C N 1
ATOM 3352 C CA . LEU C 1 113 ? 17.785 57.846 16.702 1.00 42.49 109 LEU C CA 1
ATOM 3353 C C . LEU C 1 113 ? 18.178 58.512 15.369 1.00 45.89 109 LEU C C 1
ATOM 3354 O O . LEU C 1 113 ? 17.990 59.723 15.189 1.00 42.66 109 LEU C O 1
ATOM 3359 N N . ASP C 1 114 ? 18.732 57.727 14.447 1.00 47.31 110 ASP C N 1
ATOM 3360 C CA . ASP C 1 114 ? 19.091 58.252 13.111 1.00 50.64 110 ASP C CA 1
ATOM 3361 C C . ASP C 1 114 ? 17.831 58.707 12.328 1.00 49.50 110 ASP C C 1
ATOM 3362 O O . ASP C 1 114 ? 17.853 59.726 11.620 1.00 47.32 110 ASP C O 1
ATOM 3367 N N . THR C 1 115 ? 16.737 57.972 12.498 1.00 47.17 111 THR C N 1
ATOM 3368 C CA . THR C 1 115 ? 15.456 58.310 11.864 1.00 48.32 111 THR C CA 1
ATOM 3369 C C . THR C 1 115 ? 14.844 59.582 12.443 1.00 50.36 111 THR C C 1
ATOM 3370 O O . THR C 1 115 ? 14.252 60.378 11.705 1.00 51.34 111 THR C O 1
ATOM 3374 N N . LEU C 1 116 ? 14.961 59.743 13.768 1.00 49.74 112 LEU C N 1
ATOM 3375 C CA . LEU C 1 116 ? 14.554 60.968 14.467 1.00 49.45 112 LEU C CA 1
ATOM 3376 C C . LEU C 1 116 ? 15.351 62.182 13.980 1.00 51.77 112 LEU C C 1
ATOM 3377 O O . LEU C 1 116 ? 14.762 63.206 13.593 1.00 51.75 112 LEU C O 1
ATOM 3382 N N . LEU C 1 117 ? 16.679 62.072 14.028 1.00 49.40 113 LEU C N 1
ATOM 3383 C CA . LEU C 1 117 ? 17.566 63.208 13.742 1.00 52.90 113 LEU C CA 1
ATOM 3384 C C . LEU C 1 117 ? 17.383 63.765 12.324 1.00 54.65 113 LEU C C 1
ATOM 3385 O O . LEU C 1 117 ? 17.536 64.967 12.107 1.00 55.13 113 LEU C O 1
ATOM 3390 N N . ASN C 1 118 ? 17.053 62.888 11.374 1.00 56.84 114 ASN C N 1
ATOM 3391 C CA . ASN C 1 118 ? 16.881 63.280 9.976 1.00 58.46 114 ASN C CA 1
ATOM 3392 C C . ASN C 1 118 ? 15.420 63.513 9.571 1.00 57.22 114 ASN C C 1
ATOM 3393 O O . ASN C 1 118 ? 15.123 63.669 8.386 1.00 58.24 114 ASN C O 1
ATOM 3398 N N . HIS C 1 119 ? 14.517 63.551 10.553 1.00 56.24 115 HIS C N 1
ATOM 3399 C CA . HIS C 1 119 ? 13.099 63.885 10.302 1.00 55.97 115 HIS C CA 1
ATOM 3400 C C . HIS C 1 119 ? 12.913 65.390 9.939 1.00 56.51 115 HIS C C 1
ATOM 3401 O O . HIS C 1 119 ? 13.493 66.246 10.585 1.00 56.58 115 HIS C O 1
ATOM 3408 N N . PRO C 1 120 ? 12.086 65.700 8.912 1.00 59.39 116 PRO C N 1
ATOM 3409 C CA . PRO C 1 120 ? 11.848 67.104 8.490 1.00 59.72 116 PRO C CA 1
ATOM 3410 C C . PRO C 1 120 ? 11.591 68.085 9.638 1.00 58.96 116 PRO C C 1
ATOM 3411 O O . PRO C 1 120 ? 12.275 69.108 9.742 1.00 59.83 116 PRO C O 1
ATOM 3415 N N . ASP C 1 121 ? 10.638 67.750 10.511 1.00 59.55 117 ASP C N 1
ATOM 3416 C CA . ASP C 1 121 ? 10.300 68.590 11.688 1.00 57.68 117 ASP C CA 1
ATOM 3417 C C . ASP C 1 121 ? 11.388 68.625 12.764 1.00 55.37 117 ASP C C 1
ATOM 3418 O O . ASP C 1 121 ? 11.226 69.306 13.761 1.00 57.07 117 ASP C O 1
ATOM 3423 N N . ILE C 1 122 ? 12.479 67.884 12.554 1.00 55.14 118 ILE C N 1
ATOM 3424 C CA . ILE C 1 122 ? 13.599 67.794 13.501 1.00 55.67 118 ILE C CA 1
ATOM 3425 C C . ILE C 1 122 ? 14.927 68.294 12.901 1.00 58.10 118 ILE C C 1
ATOM 3426 O O . ILE C 1 122 ? 15.615 69.118 13.514 1.00 57.56 118 ILE C O 1
ATOM 3431 N N . LYS C 1 123 ? 15.261 67.793 11.705 1.00 61.23 119 LYS C N 1
ATOM 3432 C CA . LYS C 1 123 ? 16.586 67.992 11.058 1.00 65.26 119 LYS C CA 1
ATOM 3433 C C . LYS C 1 123 ? 17.065 69.447 10.888 1.00 69.35 119 LYS C C 1
ATOM 3434 O O . LYS C 1 123 ? 18.270 69.706 10.932 1.00 69.80 119 LYS C O 1
ATOM 3436 N N . HIS C 1 124 ? 16.136 70.384 10.685 1.00 73.42 120 HIS C N 1
ATOM 3437 C CA . HIS C 1 124 ? 16.506 71.798 10.417 1.00 76.27 120 HIS C CA 1
ATOM 3438 C C . HIS C 1 124 ? 16.239 72.749 11.601 1.00 76.84 120 HIS C C 1
ATOM 3439 O O . HIS C 1 124 ? 16.106 73.959 11.412 1.00 76.66 120 HIS C O 1
ATOM 3446 N N . ARG C 1 125 ? 16.181 72.190 12.817 1.00 75.91 121 ARG C N 1
ATOM 3447 C CA . ARG C 1 125 ? 16.046 72.977 14.053 1.00 74.42 121 ARG C CA 1
ATOM 3448 C C . ARG C 1 125 ? 17.171 72.605 15.014 1.00 74.00 121 ARG C C 1
ATOM 3449 O O . ARG C 1 125 ? 17.669 71.488 14.983 1.00 73.36 121 ARG C O 1
ATOM 3457 N N . ARG C 1 126 ? 17.551 73.540 15.877 1.00 74.29 122 ARG C N 1
ATOM 3458 C CA . ARG C 1 126 ? 18.668 73.337 16.809 1.00 75.58 122 ARG C CA 1
ATOM 3459 C C . ARG C 1 126 ? 18.159 73.002 18.214 1.00 71.09 122 ARG C C 1
ATOM 3460 O O . ARG C 1 126 ? 18.592 73.613 19.202 1.00 73.10 122 ARG C O 1
ATOM 3468 N N . ILE C 1 127 ? 17.242 72.036 18.309 1.00 64.54 123 ILE C N 1
ATOM 3469 C CA . ILE C 1 127 ? 16.708 71.648 19.617 1.00 59.84 123 ILE C CA 1
ATOM 3470 C C . ILE C 1 127 ? 17.732 70.786 20.397 1.00 53.59 123 ILE C C 1
ATOM 3471 O O . ILE C 1 127 ? 18.412 69.937 19.812 1.00 53.58 123 ILE C O 1
ATOM 3476 N N . PRO C 1 128 ? 17.838 71.007 21.716 1.00 46.13 124 PRO C N 1
ATOM 3477 C CA . PRO C 1 128 ? 18.795 70.271 22.518 1.00 46.98 124 PRO C CA 1
ATOM 3478 C C . PRO C 1 128 ? 18.302 68.839 22.807 1.00 46.41 124 PRO C C 1
ATOM 3479 O O . PRO C 1 128 ? 17.115 68.644 23.052 1.00 44.08 124 PRO C O 1
ATOM 3483 N N . ILE C 1 129 ? 19.227 67.873 22.765 1.00 45.29 125 ILE C N 1
ATOM 3484 C CA . ILE C 1 129 ? 18.943 66.475 23.075 1.00 41.90 125 ILE C CA 1
ATOM 3485 C C . ILE C 1 129 ? 19.771 66.016 24.281 1.00 39.38 125 ILE C C 1
ATOM 3486 O O . ILE C 1 129 ? 21.011 65.946 24.227 1.00 39.19 125 ILE C O 1
ATOM 3491 N N . LEU C 1 130 ? 19.074 65.735 25.371 1.00 36.29 126 LEU C N 1
ATOM 3492 C CA . LEU C 1 130 ? 19.671 65.159 26.548 1.00 39.07 126 LEU C CA 1
ATOM 3493 C C . LEU C 1 130 ? 19.542 63.634 26.432 1.00 38.39 126 LEU C C 1
ATOM 3494 O O . LEU C 1 130 ? 18.451 63.119 26.275 1.00 36.20 126 LEU C O 1
ATOM 3499 N N . PHE C 1 131 ? 20.685 62.942 26.470 1.00 41.15 127 PHE C N 1
ATOM 3500 C CA . PHE C 1 131 ? 20.728 61.475 26.474 1.00 39.97 127 PHE C CA 1
ATOM 3501 C C . PHE C 1 131 ? 20.957 60.959 27.898 1.00 37.36 127 PHE C C 1
ATOM 3502 O O . PHE C 1 131 ? 21.830 61.460 28.639 1.00 37.72 127 PHE C O 1
ATOM 3510 N N . PHE C 1 132 ? 20.165 59.964 28.280 1.00 35.39 128 PHE C N 1
ATOM 3511 C CA . PHE C 1 132 ? 20.374 59.228 29.515 1.00 36.79 128 PHE C CA 1
ATOM 3512 C C . PHE C 1 132 ? 20.785 57.783 29.206 1.00 38.45 128 PHE C C 1
ATOM 3513 O O . PHE C 1 132 ? 20.026 57.031 28.597 1.00 34.13 128 PHE C O 1
ATOM 3521 N N . ALA C 1 133 ? 21.991 57.428 29.643 1.00 39.50 129 ALA C N 1
ATOM 3522 C CA . ALA C 1 133 ? 22.494 56.064 29.578 1.00 36.11 129 ALA C CA 1
ATOM 3523 C C . ALA C 1 133 ? 22.012 55.428 30.848 1.00 36.32 129 ALA C C 1
ATOM 3524 O O . ALA C 1 133 ? 22.754 55.309 31.829 1.00 39.15 129 ALA C O 1
ATOM 3526 N N . ASN C 1 134 ? 20.737 55.048 30.827 1.00 31.40 130 ASN C N 1
ATOM 3527 C CA . ASN C 1 134 ? 20.027 54.583 31.991 1.00 31.74 130 ASN C CA 1
ATOM 3528 C C . ASN C 1 134 ? 20.380 53.146 32.323 1.00 30.48 130 ASN C C 1
ATOM 3529 O O . ASN C 1 134 ? 21.003 52.450 31.513 1.00 32.54 130 ASN C O 1
ATOM 3534 N N . LYS C 1 135 ? 19.999 52.737 33.530 1.00 33.93 131 LYS C N 1
ATOM 3535 C CA . LYS C 1 135 ? 20.205 51.371 34.055 1.00 36.64 131 LYS C CA 1
ATOM 3536 C C . LYS C 1 135 ? 21.696 51.081 34.290 1.00 40.33 131 LYS C C 1
ATOM 3537 O O . LYS C 1 135 ? 22.163 49.964 34.111 1.00 39.29 131 LYS C O 1
ATOM 3543 N N . MET C 1 136 ? 22.415 52.112 34.721 1.00 43.19 132 MET C N 1
ATOM 3544 C CA . MET C 1 136 ? 23.845 52.023 34.981 1.00 45.97 132 MET C CA 1
ATOM 3545 C C . MET C 1 136 ? 24.125 51.023 36.115 1.00 45.39 132 MET C C 1
ATOM 3546 O O . MET C 1 136 ? 25.229 50.482 36.214 1.00 48.66 132 MET C O 1
ATOM 3551 N N . ASP C 1 137 ? 23.123 50.792 36.963 1.00 43.99 133 ASP C N 1
ATOM 3552 C CA . ASP C 1 137 ? 23.251 49.894 38.103 1.00 44.81 133 ASP C CA 1
ATOM 3553 C C . ASP C 1 137 ? 23.248 48.401 37.743 1.00 47.59 133 ASP C C 1
ATOM 3554 O O . ASP C 1 137 ? 23.525 47.561 38.600 1.00 49.19 133 ASP C O 1
ATOM 3559 N N . LEU C 1 138 ? 22.896 48.073 36.502 1.00 46.87 134 LEU C N 1
ATOM 3560 C CA .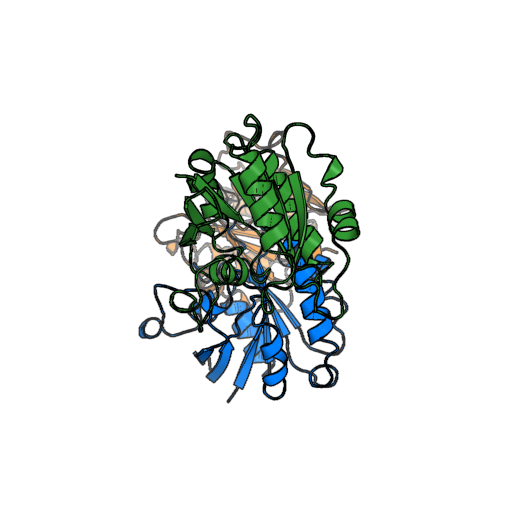 LEU C 1 138 ? 22.722 46.700 36.114 1.00 47.32 134 LEU C CA 1
ATOM 3561 C C . LEU C 1 138 ? 24.059 46.095 35.723 1.00 50.27 134 LEU C C 1
ATOM 3562 O O . LEU C 1 138 ? 25.026 46.817 35.429 1.00 50.17 134 LEU C O 1
ATOM 3567 N N . ARG C 1 139 ? 24.095 44.765 35.716 1.00 53.27 135 ARG C N 1
ATOM 3568 C CA . ARG C 1 139 ? 25.355 44.017 35.566 1.00 56.15 135 ARG C CA 1
ATOM 3569 C C . ARG C 1 139 ? 26.073 44.376 34.270 1.00 54.01 135 ARG C C 1
ATOM 3570 O O . ARG C 1 139 ? 27.278 44.668 34.282 1.00 55.63 135 ARG C O 1
ATOM 3572 N N . ASP C 1 140 ? 25.334 44.383 33.162 1.00 51.99 136 ASP C N 1
ATOM 3573 C CA . ASP C 1 140 ? 25.944 44.567 31.844 1.00 52.04 136 ASP C CA 1
ATOM 3574 C C . ASP C 1 140 ? 26.131 46.026 31.425 1.00 47.94 136 ASP C C 1
ATOM 3575 O O . ASP C 1 140 ? 26.637 46.291 30.341 1.00 43.14 136 ASP C O 1
ATOM 3580 N N . ALA C 1 141 ? 25.778 46.956 32.309 1.00 47.88 137 ALA C N 1
ATOM 3581 C CA . ALA C 1 141 ? 25.798 48.390 31.982 1.00 46.41 137 ALA C CA 1
ATOM 3582 C C . ALA C 1 141 ? 27.136 48.819 31.443 1.00 46.48 137 ALA C C 1
ATOM 3583 O O . ALA C 1 141 ? 28.156 48.545 32.044 1.00 47.43 137 ALA C O 1
ATOM 3585 N N . VAL C 1 142 ? 27.134 49.479 30.290 1.00 47.00 138 VAL C N 1
ATOM 3586 C CA . VAL C 1 142 ? 28.321 50.165 29.821 1.00 46.50 138 VAL C CA 1
ATOM 3587 C C . VAL C 1 142 ? 28.220 51.672 30.145 1.00 49.87 138 VAL C C 1
ATOM 3588 O O . VAL C 1 142 ? 27.122 52.210 30.422 1.00 52.15 138 VAL C O 1
ATOM 3592 N N . THR C 1 143 ? 29.375 52.330 30.133 1.00 47.82 139 THR C N 1
ATOM 3593 C CA . THR C 1 143 ? 29.478 53.737 30.508 1.00 45.92 139 THR C CA 1
ATOM 3594 C C . THR C 1 143 ? 28.806 54.632 29.488 1.00 45.56 139 THR C C 1
ATOM 3595 O O . THR C 1 143 ? 28.550 54.217 28.355 1.00 47.20 139 THR C O 1
ATOM 3599 N N . SER C 1 144 ? 28.550 55.872 29.888 1.00 45.11 140 SER C N 1
ATOM 3600 C CA . SER C 1 144 ? 27.952 56.857 28.996 1.00 45.18 140 SER C CA 1
ATOM 3601 C C . SER C 1 144 ? 28.848 57.126 27.775 1.00 46.77 140 SER C C 1
ATOM 3602 O O . SER C 1 144 ? 28.344 57.246 26.639 1.00 42.14 140 SER C O 1
ATOM 3605 N N . VAL C 1 145 ? 30.177 57.173 27.995 1.00 46.55 141 VAL C N 1
ATOM 3606 C CA . VAL C 1 145 ? 31.132 57.339 26.892 1.00 45.96 141 VAL C CA 1
ATOM 3607 C C . VAL C 1 145 ? 31.005 56.191 25.886 1.00 45.44 141 VAL C C 1
ATOM 3608 O O . VAL C 1 145 ? 30.967 56.430 24.677 1.00 44.86 141 VAL C O 1
ATOM 3612 N N . LYS C 1 146 ? 30.964 54.949 26.406 1.00 44.19 142 LYS C N 1
ATOM 3613 C CA . LYS C 1 146 ? 30.698 53.750 25.586 1.00 43.58 142 LYS C CA 1
ATOM 3614 C C . LYS C 1 146 ? 29.370 53.835 24.841 1.00 43.74 142 LYS C C 1
ATOM 3615 O O . LYS C 1 146 ? 29.311 53.464 23.658 1.00 41.81 142 LYS C O 1
ATOM 3617 N N . VAL C 1 147 ? 28.306 54.308 25.517 1.00 42.28 143 VAL C N 1
ATOM 3618 C CA . VAL C 1 147 ? 27.011 54.462 24.839 1.00 42.06 143 VAL C CA 1
ATOM 3619 C C . VAL C 1 147 ? 27.152 55.485 23.711 1.00 44.11 143 VAL C C 1
ATOM 3620 O O . VAL C 1 147 ? 26.657 55.261 22.599 1.00 45.36 143 VAL C O 1
ATOM 3624 N N . SER C 1 148 ? 27.836 56.597 23.997 1.00 44.65 144 SER C N 1
ATOM 3625 C CA . SER C 1 148 ? 28.088 57.642 22.982 1.00 46.99 144 SER C CA 1
ATOM 3626 C C . SER C 1 148 ? 28.821 57.090 21.756 1.00 47.43 144 SER C C 1
ATOM 3627 O O . SER C 1 148 ? 28.488 57.424 20.614 1.00 44.29 144 SER C O 1
ATOM 3630 N N . GLN C 1 149 ? 29.808 56.222 22.003 1.00 49.35 145 GLN C N 1
ATOM 3631 C CA . GLN C 1 149 ? 30.597 55.614 20.921 1.00 50.16 145 GLN C CA 1
ATOM 3632 C C . GLN C 1 149 ? 29.749 54.679 20.066 1.00 52.00 145 GLN C C 1
ATOM 3633 O O . GLN C 1 149 ? 29.783 54.755 18.830 1.00 53.41 145 GLN C O 1
ATOM 3639 N N . LEU C 1 150 ? 28.993 53.805 20.733 1.00 50.37 146 LEU C N 1
ATOM 3640 C CA . LEU C 1 150 ? 28.091 52.855 20.058 1.00 49.74 146 LEU C CA 1
ATOM 3641 C C . LEU C 1 150 ? 26.980 53.566 19.257 1.00 49.21 146 LEU C C 1
ATOM 3642 O O . LEU C 1 150 ? 26.527 53.071 18.213 1.00 49.15 146 LEU C O 1
ATOM 3647 N N . LEU C 1 151 ? 26.572 54.740 19.730 1.00 46.64 147 LEU C N 1
ATOM 3648 C CA . LEU C 1 151 ? 25.494 55.478 19.096 1.00 45.67 147 LEU C CA 1
ATOM 3649 C C . LEU C 1 151 ? 25.972 56.520 18.061 1.00 46.85 147 LEU C C 1
ATOM 3650 O O . LEU C 1 151 ? 25.163 57.022 17.269 1.00 43.59 147 LEU C O 1
ATOM 3655 N N . CYS C 1 152 ? 27.283 56.796 18.046 1.00 52.34 148 CYS C N 1
ATOM 3656 C CA . CYS C 1 152 ? 27.901 57.842 17.191 1.00 55.53 148 CYS C CA 1
ATOM 3657 C C . CYS C 1 152 ? 27.258 59.197 17.444 1.00 55.42 148 CYS C C 1
ATOM 3658 O O . CYS C 1 152 ? 26.882 59.934 16.506 1.00 51.84 148 CYS C O 1
ATOM 3661 N N . LEU C 1 153 ? 27.131 59.533 18.721 1.00 53.50 149 LEU C N 1
ATOM 3662 C CA . LEU C 1 153 ? 26.542 60.809 19.093 1.00 54.59 149 LEU C CA 1
ATOM 3663 C C . LEU C 1 153 ? 27.422 61.970 18.582 1.00 58.11 149 LEU C C 1
ATOM 3664 O O . LEU C 1 153 ? 26.920 63.062 18.338 1.00 57.24 149 LEU C O 1
ATOM 3669 N N . GLU C 1 154 ? 28.724 61.701 18.375 1.00 63.66 150 GLU C N 1
ATOM 3670 C CA . GLU C 1 154 ? 29.676 62.712 17.859 1.00 68.11 150 GLU C CA 1
ATOM 3671 C C . GLU C 1 154 ? 29.255 63.286 16.498 1.00 68.32 150 GLU C C 1
ATOM 3672 O O . GLU C 1 154 ? 29.538 64.450 16.206 1.00 69.32 150 GLU C O 1
ATOM 3678 N N . ASN C 1 155 ? 28.569 62.478 15.685 1.00 68.40 151 ASN C N 1
ATOM 3679 C CA . ASN C 1 155 ? 28.068 62.922 14.371 1.00 69.23 151 ASN C CA 1
ATOM 3680 C C . ASN C 1 155 ? 26.885 63.894 14.418 1.00 67.94 151 ASN C C 1
ATOM 3681 O O . ASN C 1 155 ? 26.453 64.380 13.378 1.00 67.35 151 ASN C O 1
ATOM 3686 N N . ILE C 1 156 ? 26.353 64.153 15.610 1.00 66.50 152 ILE C N 1
ATOM 3687 C CA . ILE C 1 156 ? 25.320 65.166 15.789 1.00 65.76 152 ILE C CA 1
ATOM 3688 C C . ILE C 1 156 ? 26.030 66.527 15.866 1.00 68.33 152 ILE C C 1
ATOM 3689 O O . ILE C 1 156 ? 26.532 66.923 16.933 1.00 66.58 152 ILE C O 1
ATOM 3694 N N . LYS C 1 157 ? 26.079 67.226 14.729 1.00 70.69 153 LYS C N 1
ATOM 3695 C CA . LYS C 1 157 ? 26.942 68.420 14.575 1.00 73.56 153 LYS C CA 1
ATOM 3696 C C . LYS C 1 157 ? 26.196 69.753 14.771 1.00 73.85 153 LYS C C 1
ATOM 3697 O O . LYS C 1 157 ? 26.754 70.707 15.333 1.00 74.49 153 LYS C O 1
ATOM 3699 N N . ASP C 1 158 ? 24.943 69.802 14.309 1.00 73.73 154 ASP C N 1
ATOM 3700 C CA . ASP C 1 158 ? 24.136 71.027 14.323 1.00 72.09 154 ASP C CA 1
ATOM 3701 C C . ASP C 1 158 ? 23.080 71.037 15.440 1.00 70.58 154 ASP C C 1
ATOM 3702 O O . ASP C 1 158 ? 22.040 71.687 15.302 1.00 71.23 154 ASP C O 1
ATOM 3704 N N . LYS C 1 159 ? 23.352 70.319 16.541 1.00 68.32 155 LYS C N 1
ATOM 3705 C CA . LYS C 1 159 ? 22.464 70.289 17.722 1.00 65.10 155 LYS C CA 1
ATOM 3706 C C . LYS C 1 159 ? 23.260 70.155 19.039 1.00 61.45 155 LYS C C 1
ATOM 3707 O O . LYS C 1 159 ? 24.231 69.381 19.111 1.00 61.12 155 LYS C O 1
ATOM 3713 N N . PRO C 1 160 ? 22.847 70.895 20.088 1.00 56.29 156 PRO C N 1
ATOM 3714 C CA . PRO C 1 160 ? 23.486 70.691 21.382 1.00 55.62 156 PRO C CA 1
ATOM 3715 C C . PRO C 1 160 ? 23.061 69.349 22.009 1.00 54.04 156 PRO C C 1
ATOM 3716 O O . PRO C 1 160 ? 21.881 69.019 21.983 1.00 50.97 156 PRO C O 1
ATOM 3720 N N . TRP C 1 161 ? 24.020 68.589 22.551 1.00 53.34 157 TRP C N 1
ATOM 3721 C CA . TRP C 1 161 ? 23.714 67.286 23.170 1.00 52.32 157 TRP C CA 1
ATOM 3722 C C . TRP C 1 161 ? 24.643 66.929 24.314 1.00 52.15 157 TRP C C 1
ATOM 3723 O O . TRP C 1 161 ? 25.825 67.314 24.341 1.00 53.83 157 TRP C O 1
ATOM 3734 N N . HIS C 1 162 ? 24.093 66.174 25.249 1.00 49.12 158 HIS C N 1
ATOM 3735 C CA . HIS C 1 162 ? 24.793 65.779 26.455 1.00 49.86 158 HIS C CA 1
ATOM 3736 C C . HIS C 1 162 ? 24.323 64.373 26.843 1.00 48.03 158 HIS C C 1
ATOM 3737 O O . HIS C 1 162 ? 23.170 63.994 26.571 1.00 45.69 158 HIS C O 1
ATOM 3744 N N . ILE C 1 163 ? 25.225 63.592 27.447 1.00 47.48 159 ILE C N 1
ATOM 3745 C CA . ILE C 1 163 ? 24.866 62.284 27.965 1.00 45.93 159 ILE C CA 1
ATOM 3746 C C . ILE C 1 163 ? 25.314 62.118 29.414 1.00 45.72 159 ILE C C 1
ATOM 3747 O O . ILE C 1 163 ? 26.429 62.515 29.794 1.00 46.60 159 ILE C O 1
ATOM 3752 N N . CYS C 1 164 ? 24.404 61.553 30.210 1.00 44.41 160 CYS C N 1
ATOM 3753 C CA . CYS C 1 164 ? 24.619 61.238 31.613 1.00 45.43 160 CYS C CA 1
ATOM 3754 C C . CYS C 1 164 ? 24.333 59.762 31.805 1.00 45.02 160 CYS C C 1
ATOM 3755 O O . CYS C 1 164 ? 23.375 59.251 31.239 1.00 42.45 160 CYS C O 1
ATOM 3758 N N . ALA C 1 165 ? 25.131 59.108 32.639 1.00 42.44 161 ALA C N 1
ATOM 3759 C CA . ALA C 1 165 ? 24.769 57.813 33.190 1.00 43.40 161 ALA C CA 1
ATOM 3760 C C . ALA C 1 165 ? 23.699 58.026 34.270 1.00 41.65 161 ALA C C 1
ATOM 3761 O O . ALA C 1 165 ? 23.791 58.963 35.063 1.00 42.72 161 ALA C O 1
ATOM 3763 N N . SER C 1 166 ? 22.674 57.178 34.289 1.00 39.31 162 SER C N 1
ATOM 3764 C CA . SER C 1 166 ? 21.643 57.259 35.316 1.00 40.17 162 SER C CA 1
ATOM 3765 C C . SER C 1 166 ? 21.205 55.905 35.861 1.00 40.78 162 SER C C 1
ATOM 3766 O O . SER C 1 166 ? 21.253 54.900 35.158 1.00 39.00 162 SER C O 1
ATOM 3769 N N . ASP C 1 167 ? 20.789 55.931 37.129 1.00 38.41 163 ASP C N 1
ATOM 3770 C CA . ASP C 1 167 ? 20.039 54.889 37.756 1.00 43.54 163 ASP C CA 1
ATOM 3771 C C . ASP C 1 167 ? 18.708 55.531 38.151 1.00 44.12 163 ASP C C 1
ATOM 3772 O O . ASP C 1 167 ? 18.629 56.243 39.139 1.00 46.58 163 ASP C O 1
ATOM 3777 N N . ALA C 1 168 ? 17.667 55.274 37.371 1.00 42.05 164 ALA C N 1
ATOM 3778 C CA . ALA C 1 168 ? 16.382 55.961 37.548 1.00 40.55 164 ALA C CA 1
ATOM 3779 C C . ALA C 1 168 ? 15.643 55.532 38.823 1.00 41.95 164 ALA C C 1
ATOM 3780 O O . ALA C 1 168 ? 14.775 56.263 39.310 1.00 43.68 164 ALA C O 1
ATOM 3782 N N . ILE C 1 169 ? 16.009 54.361 39.364 1.00 44.69 165 ILE C N 1
ATOM 3783 C CA A ILE C 1 169 ? 15.433 53.868 40.625 0.50 44.66 165 ILE C CA 1
ATOM 3784 C CA B ILE C 1 169 ? 15.444 53.860 40.632 0.50 42.91 165 ILE C CA 1
ATOM 3785 C C . ILE C 1 169 ? 15.969 54.649 41.825 1.00 44.49 165 ILE C C 1
ATOM 3786 O O . ILE C 1 169 ? 15.202 55.033 42.702 1.00 43.40 165 ILE C O 1
ATOM 3795 N N . LYS C 1 170 ? 17.287 54.874 41.851 1.00 45.81 166 LYS C N 1
ATOM 3796 C CA . LYS C 1 170 ? 17.953 55.603 42.958 1.00 49.03 166 LYS C CA 1
ATOM 3797 C C . LYS C 1 170 ? 17.907 57.116 42.753 1.00 49.71 166 LYS C C 1
ATOM 3798 O O . LYS C 1 170 ? 17.875 57.865 43.721 1.00 51.51 166 LYS C O 1
ATOM 3800 N N . GLY C 1 171 ? 17.890 57.546 41.491 1.00 49.79 167 GLY C N 1
ATOM 3801 C CA . GLY C 1 171 ? 17.840 58.971 41.118 1.00 48.12 167 GLY C CA 1
ATOM 3802 C C . GLY C 1 171 ? 19.169 59.493 40.619 1.00 48.11 167 GLY C C 1
ATOM 3803 O O . GLY C 1 171 ? 19.279 60.665 40.222 1.00 49.33 167 GLY C O 1
ATOM 3804 N N . GLU C 1 172 ? 20.187 58.631 40.619 1.00 47.14 168 GLU C N 1
ATOM 3805 C CA . GLU C 1 172 ? 21.539 59.050 40.263 1.00 47.06 168 GLU C CA 1
ATOM 3806 C C . GLU C 1 172 ? 21.639 59.526 38.821 1.00 46.28 168 GLU C C 1
ATOM 3807 O O . GLU C 1 172 ? 21.108 58.880 37.906 1.00 45.40 168 GLU C O 1
ATOM 3809 N N . GLY C 1 173 ? 22.311 60.666 38.630 1.00 44.07 169 GLY C N 1
ATOM 3810 C CA . GLY C 1 173 ? 22.570 61.238 37.285 1.00 44.25 169 GLY C CA 1
ATOM 3811 C C . GLY C 1 173 ? 21.467 62.106 36.689 1.00 44.19 169 GLY C C 1
ATOM 3812 O O . GLY C 1 173 ? 21.678 62.789 35.677 1.00 43.77 169 GLY C O 1
ATOM 3813 N N . LEU C 1 174 ? 20.286 62.085 37.301 1.00 44.92 170 LEU C N 1
ATOM 3814 C CA . LEU C 1 174 ? 19.127 62.732 36.715 1.00 46.12 170 LEU C CA 1
ATOM 3815 C C . LEU C 1 174 ? 19.216 64.262 36.831 1.00 48.42 170 LEU C C 1
ATOM 3816 O O . LEU C 1 174 ? 18.786 64.971 35.923 1.00 48.84 170 LEU C O 1
ATOM 3821 N N . GLN C 1 175 ? 19.788 64.750 37.946 1.00 52.88 171 GLN C N 1
ATOM 3822 C CA . GLN C 1 175 ? 19.952 66.201 38.212 1.00 51.94 171 GLN C CA 1
ATOM 3823 C C . GLN C 1 175 ? 20.931 66.853 37.262 1.00 52.18 171 GLN C C 1
ATOM 3824 O O . GLN C 1 175 ? 20.657 67.919 36.718 1.00 53.46 171 GLN C O 1
ATOM 3826 N N . GLU C 1 176 ? 22.086 66.229 37.077 1.00 52.16 172 GLU C N 1
ATOM 3827 C CA . GLU C 1 176 ? 23.066 66.687 36.077 1.00 51.80 172 GLU C CA 1
ATOM 3828 C C . GLU C 1 176 ? 22.433 66.853 34.699 1.00 50.78 172 GLU C C 1
ATOM 3829 O O . GLU C 1 176 ? 22.762 67.800 33.967 1.00 48.46 172 GLU C O 1
ATOM 3835 N N . GLY C 1 177 ? 21.549 65.917 34.330 1.00 47.36 173 GLY C N 1
ATOM 3836 C CA . GLY C 1 177 ? 20.875 65.981 33.044 1.00 45.55 173 GLY C CA 1
ATOM 3837 C C . GLY C 1 177 ? 19.909 67.145 32.981 1.00 44.44 173 GLY C C 1
ATOM 3838 O O . GLY C 1 177 ? 19.920 67.912 32.031 1.00 45.02 173 GLY C O 1
ATOM 3839 N N . VAL C 1 178 ? 19.062 67.267 33.997 1.00 47.33 174 VAL C N 1
ATOM 3840 C CA . VAL C 1 178 ? 18.072 68.351 34.042 1.00 49.57 174 VAL C CA 1
ATOM 3841 C C . VAL C 1 178 ? 18.789 69.710 34.084 1.00 49.10 174 VAL C C 1
ATOM 3842 O O . VAL C 1 178 ? 18.404 70.625 33.371 1.00 50.33 174 VAL C O 1
ATOM 3846 N N . ASP C 1 179 ? 19.861 69.808 34.875 1.00 46.75 175 ASP C N 1
ATOM 3847 C CA . ASP C 1 179 ? 20.672 71.041 34.936 1.00 51.32 175 ASP C CA 1
ATOM 3848 C C . ASP C 1 179 ? 21.167 71.455 33.563 1.00 50.61 175 ASP C C 1
ATOM 3849 O O . ASP C 1 179 ? 21.004 72.608 33.170 1.00 51.86 175 ASP C O 1
ATOM 3854 N N . TRP C 1 180 ? 21.770 70.511 32.835 1.00 52.20 176 TRP C N 1
ATOM 3855 C CA . TRP C 1 180 ? 22.274 70.779 31.479 1.00 51.70 176 TRP C CA 1
ATOM 3856 C C . TRP C 1 180 ? 21.175 71.274 30.560 1.00 53.12 176 TRP C C 1
ATOM 3857 O O . TRP C 1 180 ? 21.326 72.294 29.883 1.00 51.67 176 TRP C O 1
ATOM 3868 N N . LEU C 1 181 ? 20.072 70.533 30.525 1.00 55.66 177 LEU C N 1
ATOM 3869 C CA . LEU C 1 181 ? 18.958 70.859 29.646 1.00 57.93 177 LEU C CA 1
ATOM 3870 C C . LEU C 1 181 ? 18.353 72.227 30.021 1.00 60.09 177 LEU C C 1
ATOM 3871 O O . LEU C 1 181 ? 17.924 72.973 29.150 1.00 56.96 177 LEU C O 1
ATOM 3876 N N . GLN C 1 182 ? 18.348 72.552 31.319 1.00 63.00 178 GLN C N 1
ATOM 3877 C CA . GLN C 1 182 ? 17.882 73.869 31.793 1.00 66.29 178 GLN C CA 1
ATOM 3878 C C . GLN C 1 182 ? 18.780 75.029 31.314 1.00 66.87 178 GLN C C 1
ATOM 3879 O O . GLN C 1 182 ? 18.272 76.078 30.905 1.00 67.78 178 GLN C O 1
ATOM 3885 N N . ASP C 1 183 ? 20.103 74.834 31.373 1.00 67.81 179 ASP C N 1
ATOM 3886 C CA . ASP C 1 183 ? 21.077 75.803 30.821 1.00 68.34 179 ASP C CA 1
ATOM 3887 C C . ASP C 1 183 ? 20.835 76.049 29.335 1.00 68.66 179 ASP C C 1
ATOM 3888 O O . ASP C 1 183 ? 20.983 77.170 28.854 1.00 68.47 179 ASP C O 1
ATOM 3893 N N . GLN C 1 184 ? 20.482 74.986 28.611 1.00 67.77 180 GLN C N 1
ATOM 3894 C CA . GLN C 1 184 ? 20.261 75.058 27.167 1.00 68.08 180 GLN C CA 1
ATOM 3895 C C . GLN C 1 184 ? 19.037 75.872 26.775 1.00 68.35 180 GLN C C 1
ATOM 3896 O O . GLN C 1 184 ? 19.044 76.532 25.740 1.00 68.02 180 GLN C O 1
ATOM 3902 N N . ILE C 1 185 ? 17.983 75.798 27.584 1.00 70.02 181 ILE C N 1
ATOM 3903 C CA . ILE C 1 185 ? 16.708 76.437 27.254 1.00 72.76 181 ILE C CA 1
ATOM 3904 C C . ILE C 1 185 ? 16.782 77.940 27.479 1.00 74.93 181 ILE C C 1
ATOM 3905 O O . ILE C 1 185 ? 16.104 78.711 26.793 1.00 74.87 181 ILE C O 1
ATOM 3910 N N . GLN C 1 186 ? 17.620 78.343 28.437 1.00 77.76 182 GLN C N 1
ATOM 3911 C CA . GLN C 1 186 ? 17.815 79.753 28.797 1.00 79.05 182 GLN C CA 1
ATOM 3912 C C . GLN C 1 186 ? 18.964 80.406 27.996 1.00 78.96 182 GLN C C 1
ATOM 3913 O O . GLN C 1 186 ? 20.149 80.246 28.319 1.00 78.74 182 GLN C O 1
#

Foldseek 3Di:
DAEEEEEEAAPLCRLLQVLLQADPVRHDDDDDQADAWDWDWHDDPHDIYTYTGGGRYPVRLVCRVVCLLRHLAYEYGGAQLCLPCVVVRLVSVVCQCPDPSHVPDQREYEYEQEPCVDPSGDAQVRSCVSSVVVPPDRYHYDYFYYHSNVGPGSNVRVVVNVVVD/DEAEEEEEEAAPLCSLLQLQLQADPVSHDPDDDQDDLWDWDWHDDPPYIYTYTRGGRYPVNLVSRVVCLLRHQAYEYGGAQQDPVCLVVRLVSVVCSCVDPNRVPDQREYEYEQEPCVDPNGHDQVVSCVSSVVVVPDRYHYDYFYYYSVVNPGSSVSVVVNVVVSD/DAEEEEEEAWPLCRLLLLQLQAPPVSHDPDDDQDDAWDWDWHADPPDTYIYTRGGRYPVRLVSRVVCLQVHLAYEYGGAQQDLPCLVVRLVSVVVQCPDPSHVPDAREYEYENEPCVDDRGDAQVVSCVSNVVVPVDRYHYDYFYYYSVVNPGSNVRVVVNVVVVD

Nearest PDB structures (foldseek):
  2h57-assembly1_A  TM=1.001E+00  e=3.520E-32  Homo sapiens
  6vbv-assembly1_3  TM=9.843E-01  e=2.105E-28  Bos taurus
  4kax-assembly1_A  TM=9.457E-01  e=4.245E-19  Homo sapiens
  8jca-assembly1_A  TM=9.286E-01  e=1.276E-17  Homo sapiens
  8ouk-assembly1_A  TM=9.257E-01  e=3.966E-17  Promethearchaeati

Organism: Homo sapiens (NCBI:txid9606)

Secondary structure (DSSP, 8-state):
-EEEEEEE-TTSSHHHHHHHTS-GGG--SS----SSEEEEEEE-SS-EEEEEEE--STTTGGGGGGGGGG-SEEEEEEETT-HHHHHHHHHHHHHHHHSTTTTTS---EEEEEE-TTSTTPPPHHHHHHHHTGGG--SS-EEEEE-BTTTTBTHHHHHHHHHHH-/-EEEEEEE--TTSSHHHHHHHTS-TTT--SS----SSEEEEEEE-SS-EEEEEEE--SGGGGGGGGGGTTT-SEEEEEEETT-STTHHHHHHHHHHHHHSTTTTTS---EEEEEE-TTSTTPPPHHHHHHHTTGGG--SS-EEEEE-BTTTTBTHHHHHHHHHHHH-/-EEEEEEE-TTSSHHHHHHHTS-GGG--SS----SSEEEEEEE-SS-EEEEEEE--SGGGGGGGGGGTTT-SEEEEEEETT-TTHHHHHHHHHHHHHTSHHHHTS---EEEEEE-TTSTTPPPHHHHHHHHTGGG--SS-EEEEE-BTTTTBTHHHHHHHHHHHH-

Sequence (498 aa):
EVHVLCLGLDNSGKTTIIINKLKPSNAQSQNILPTIGFSIEKFKSSSLSFTVFDMMSGQGRYRNLWEHYYKEGQAIIFVIDSSDRLRMVVAKEELDTLLNNHPDIKHRRIPILFFANKMDLRDAVTSVKVSQLLCLEENIKDKPWHICASDAIIKGEGLQEGVDWLQDQIKEVHVVLCLGLDNSGKTTIINKLKPSNAQSQNILPTIGFSIEKFKSSSLSFTVFDMSGQGRYRNLWEHYYKEGQAIIFVIDSSDRLRMVVVAKEELDTLLNHPDIKHRRRIPILFFANKMDLRDAVTSVKVSQLLCLENIKDKPWHICASDAIKGEGLQEGVDWLQDQIQEVHVLCLGLDNSGKTTIINKLKPSNAQSQNILPTIGFSIEKFKSSSLSFTVFDMSGQGRYRNLWEHYYKEGQAIIFVIDSSDRLRMVVAKEELDTLLNHPDIKHRRIPILFFANKMDLRDAVTSVKVSQLLCLENIKDKPWHICASDAIIKGEGLQEGVDWLQDQIQ